Protein AF-0000000067870173 (afdb_homodimer)

Organism: Synechococcus elongatus (strain ATCC 33912 / PCC 7942 / FACHB-805) (NCBI:txid1140)

Structure (mmCIF, N/CA/C/O backbone):
data_AF-0000000067870173-model_v1
#
loop_
_entity.id
_entity.type
_entity.pdbx_description
1 polymer LD-carboxypeptidase
#
loop_
_atom_site.group_PDB
_atom_site.id
_atom_site.type_symbol
_atom_site.label_atom_id
_atom_site.label_alt_id
_atom_site.label_comp_id
_atom_site.label_asym_id
_atom_site.label_entity_id
_atom_site.label_seq_id
_atom_site.pdbx_PDB_ins_code
_atom_site.Cartn_x
_atom_site.Cartn_y
_atom_site.Cartn_z
_atom_site.occupancy
_atom_site.B_iso_or_equiv
_atom_site.auth_seq_id
_atom_site.auth_comp_id
_atom_site.auth_asym_id
_atom_site.auth_atom_id
_atom_site.pdbx_PDB_model_num
ATOM 1 N N . MET A 1 1 ? 8.29 -25.305 8.989 1 57.39 1 MET A N 1
ATOM 2 C CA . MET A 1 1 ? 6.927 -25.806 8.834 1 57.39 1 MET A CA 1
ATOM 3 C C . MET A 1 1 ? 6.805 -26.671 7.584 1 57.39 1 MET A C 1
ATOM 5 O O . MET A 1 1 ? 7.396 -26.36 6.548 1 57.39 1 MET A O 1
ATOM 9 N N . THR A 1 2 ? 6.433 -27.905 7.707 1 75.82 2 THR A N 1
ATOM 10 C CA . THR A 1 2 ? 6.333 -28.861 6.609 1 75.82 2 THR A CA 1
ATOM 11 C C . THR A 1 2 ? 5.069 -28.613 5.79 1 75.82 2 THR A C 1
ATOM 13 O O . THR A 1 2 ? 3.98 -28.465 6.348 1 75.82 2 THR A O 1
ATOM 16 N N . VAL A 1 3 ? 5.186 -28.266 4.488 1 89.3 3 VAL A N 1
ATOM 17 C CA . VAL A 1 3 ? 4.116 -28.024 3.526 1 89.3 3 VAL A CA 1
ATOM 18 C C . VAL A 1 3 ? 3.651 -29.35 2.927 1 89.3 3 VAL A C 1
ATOM 20 O O . VAL A 1 3 ? 4.471 -30.192 2.556 1 89.3 3 VAL A O 1
ATOM 23 N N . ALA A 1 4 ? 2.328 -29.61 3.015 1 93.09 4 ALA A N 1
ATOM 24 C CA . ALA A 1 4 ? 1.755 -30.767 2.332 1 93.09 4 ALA A CA 1
ATOM 25 C C . ALA A 1 4 ? 1.526 -30.473 0.852 1 93.09 4 ALA A C 1
ATOM 27 O O . ALA A 1 4 ? 0.92 -29.458 0.501 1 93.09 4 ALA A O 1
ATOM 28 N N . TRP A 1 5 ? 1.995 -31.37 0.032 1 94.07 5 TRP A N 1
ATOM 29 C CA . TRP A 1 5 ? 1.895 -31.18 -1.411 1 94.07 5 TRP A CA 1
ATOM 30 C C . TRP A 1 5 ? 0.844 -32.108 -2.011 1 94.07 5 TRP A C 1
ATOM 32 O O . TRP A 1 5 ? 0.699 -33.254 -1.577 1 94.07 5 TRP A O 1
ATOM 42 N N . PRO A 1 6 ? 0.193 -31.588 -3.002 1 93.65 6 PRO A N 1
ATOM 43 C CA . PRO A 1 6 ? -0.69 -32.503 -3.73 1 93.65 6 PRO A CA 1
ATOM 44 C C . PRO A 1 6 ? 0.077 -33.572 -4.504 1 93.65 6 PRO A C 1
ATOM 46 O O . PRO A 1 6 ? 1.251 -33.379 -4.833 1 93.65 6 PRO A O 1
ATOM 49 N N . ALA A 1 7 ? -0.629 -34.669 -4.731 1 93.83 7 ALA A N 1
ATOM 50 C CA . ALA A 1 7 ? -0.037 -35.68 -5.602 1 93.83 7 ALA A CA 1
ATOM 51 C C . ALA A 1 7 ? 0.219 -35.12 -6.998 1 93.83 7 ALA A C 1
ATOM 53 O O . ALA A 1 7 ? -0.556 -34.3 -7.497 1 93.83 7 ALA A O 1
ATOM 54 N N . PRO A 1 8 ? 1.295 -35.574 -7.616 1 95.84 8 PRO A N 1
ATOM 55 C CA . PRO A 1 8 ? 1.535 -35.139 -8.995 1 95.84 8 PRO A CA 1
ATOM 56 C C . PRO A 1 8 ? 0.349 -35.415 -9.915 1 95.84 8 PRO A C 1
ATOM 58 O O . PRO A 1 8 ? -0.321 -36.442 -9.775 1 95.84 8 PRO A O 1
ATOM 61 N N . LEU A 1 9 ? 0.182 -34.533 -10.812 1 96.93 9 LEU A N 1
ATOM 62 C CA . LEU A 1 9 ? -0.911 -34.718 -11.76 1 96.93 9 LEU A CA 1
ATOM 63 C C . LEU A 1 9 ? -0.63 -35.893 -12.691 1 96.93 9 LEU A C 1
ATOM 65 O O . LEU A 1 9 ? 0.519 -36.128 -13.072 1 96.93 9 LEU A O 1
ATOM 69 N N . GLN A 1 10 ? -1.685 -36.524 -13 1 96.79 10 GLN A N 1
ATOM 70 C CA . GLN A 1 10 ? -1.676 -37.602 -13.983 1 96.79 10 GLN A CA 1
ATOM 71 C C . GLN A 1 10 ? -2.556 -37.26 -15.182 1 96.79 10 GLN A C 1
ATOM 73 O O . GLN A 1 10 ? -3.49 -36.463 -15.067 1 96.79 10 GLN A O 1
ATOM 78 N N . PRO A 1 11 ? -2.137 -37.847 -16.347 1 95.35 11 PRO A N 1
ATOM 79 C CA . PRO A 1 11 ? -3.032 -37.628 -17.486 1 95.35 11 PRO A CA 1
ATOM 80 C C . PRO A 1 11 ? -4.488 -37.959 -17.164 1 95.35 11 PRO A C 1
ATOM 82 O O . PRO A 1 11 ? -4.766 -38.975 -16.521 1 95.35 11 PRO A O 1
ATOM 85 N N . GLY A 1 12 ? -5.348 -37.099 -17.538 1 96.26 12 GLY A N 1
ATOM 86 C CA . GLY A 1 12 ? -6.765 -37.309 -17.284 1 96.26 12 GLY A CA 1
ATOM 87 C C . GLY A 1 12 ? -7.272 -36.55 -16.072 1 96.26 12 GLY A C 1
ATOM 88 O O . GLY A 1 12 ? -8.481 -36.375 -15.904 1 96.26 12 GLY A O 1
ATOM 89 N N . ASP A 1 13 ? -6.366 -36.148 -15.213 1 97.65 13 ASP A N 1
ATOM 90 C CA . ASP A 1 13 ? -6.768 -35.381 -14.038 1 97.65 13 ASP A CA 1
ATOM 91 C C . ASP A 1 13 ? -7.512 -34.11 -14.441 1 97.65 13 ASP A C 1
ATOM 93 O O . ASP A 1 13 ? -7.231 -33.525 -15.489 1 97.65 13 ASP A O 1
ATOM 97 N N . ARG A 1 14 ? -8.406 -33.684 -13.579 1 97.8 14 ARG A N 1
ATOM 98 C CA . ARG A 1 14 ? -9.264 -32.53 -13.83 1 97.8 14 ARG A CA 1
ATOM 99 C C . ARG A 1 14 ? -8.973 -31.406 -12.842 1 97.8 14 ARG A C 1
ATOM 101 O O . ARG A 1 14 ? -8.783 -31.654 -11.649 1 97.8 14 ARG A O 1
ATOM 108 N N . LEU A 1 15 ? -8.924 -30.237 -13.391 1 98.33 15 LEU A N 1
ATOM 109 C CA . LEU A 1 15 ? -8.79 -29.039 -12.57 1 98.33 15 LEU A CA 1
ATOM 110 C C . LEU A 1 15 ? -9.922 -28.057 -12.852 1 98.33 15 LEU A C 1
ATOM 112 O O . LEU A 1 15 ? -10.618 -28.178 -13.863 1 98.33 15 LEU A O 1
ATOM 116 N N . LEU A 1 16 ? -10.157 -27.155 -11.911 1 98.68 16 LEU A N 1
ATOM 117 C CA . LEU A 1 16 ? -11.201 -26.146 -12.053 1 98.68 16 LEU A CA 1
ATOM 118 C C . LEU A 1 16 ? -10.595 -24.76 -12.247 1 98.68 16 LEU A C 1
ATOM 120 O O . LEU A 1 16 ? -9.727 -24.344 -11.476 1 98.68 16 LEU A O 1
ATOM 124 N N . ALA A 1 17 ? -10.995 -24.098 -13.346 1 98.81 17 ALA A N 1
ATOM 125 C CA . ALA A 1 17 ? -10.6 -22.709 -13.566 1 98.81 17 ALA A CA 1
ATOM 126 C C . ALA A 1 17 ? -11.507 -21.752 -12.798 1 98.81 17 ALA A C 1
ATOM 128 O O . ALA A 1 17 ? -12.731 -21.791 -12.949 1 98.81 17 ALA A O 1
ATOM 129 N N . ILE A 1 18 ? -10.901 -20.936 -11.994 1 98.45 18 ILE A N 1
ATOM 130 C CA . ILE A 1 18 ? -11.678 -19.988 -11.203 1 98.45 18 ILE A CA 1
ATOM 131 C C . ILE A 1 18 ? -11.178 -18.569 -11.46 1 98.45 18 ILE A C 1
ATOM 133 O O . ILE A 1 18 ? -10.036 -18.373 -11.884 1 98.45 18 ILE A O 1
ATOM 137 N N . ALA A 1 19 ? -12.035 -17.541 -11.238 1 98.55 19 ALA A N 1
ATOM 138 C CA . ALA A 1 19 ? -11.702 -16.124 -11.363 1 98.55 19 ALA A CA 1
ATOM 139 C C . ALA A 1 19 ? -11.836 -15.409 -10.022 1 98.55 19 ALA A C 1
ATOM 141 O O . ALA A 1 19 ? -12.78 -14.644 -9.811 1 98.55 19 ALA A O 1
ATOM 142 N N . PRO A 1 20 ? -10.894 -15.56 -9.181 1 97.82 20 PRO A N 1
ATOM 143 C CA . PRO A 1 20 ? -11.02 -15.015 -7.827 1 97.82 20 PRO A CA 1
ATOM 144 C C . PRO A 1 20 ? -10.733 -13.516 -7.765 1 97.82 20 PRO A C 1
ATOM 146 O O . PRO A 1 20 ? -10.95 -12.885 -6.728 1 97.82 20 PRO A O 1
ATOM 149 N N . SER A 1 21 ? -10.266 -12.872 -8.802 1 97.92 21 SER A N 1
ATOM 150 C CA . SER A 1 21 ? -9.79 -11.493 -8.808 1 97.92 21 SER A CA 1
ATOM 151 C C . SER A 1 21 ? -10.564 -10.645 -9.812 1 97.92 21 SER A C 1
ATOM 153 O O . SER A 1 21 ? -11.766 -10.424 -9.65 1 97.92 21 SER A O 1
ATOM 155 N N . GLY A 1 22 ? -9.921 -10.22 -10.881 1 97.35 22 GLY A N 1
ATOM 156 C CA . GLY A 1 22 ? -10.533 -9.337 -11.861 1 97.35 22 GLY A CA 1
ATOM 157 C C . GLY A 1 22 ? -11.349 -10.077 -12.904 1 97.35 22 GLY A C 1
ATOM 158 O O . GLY A 1 22 ? -11.187 -11.285 -13.084 1 97.35 22 GLY A O 1
ATOM 159 N N . CYS A 1 23 ? -12.163 -9.409 -13.558 1 97.18 23 CYS A N 1
ATOM 160 C CA . CYS A 1 23 ? -13.025 -10.003 -14.575 1 97.18 23 CYS A CA 1
ATOM 161 C C . CYS A 1 23 ? -12.245 -10.284 -15.854 1 97.18 23 CYS A C 1
ATOM 163 O O . CYS A 1 23 ? -11.282 -9.581 -16.166 1 97.18 23 CYS A O 1
ATOM 165 N N . LEU A 1 24 ? -12.697 -11.297 -16.514 1 96.59 24 LEU A N 1
ATOM 166 C CA . LEU A 1 24 ? -12.052 -11.746 -17.743 1 96.59 24 LEU A CA 1
ATOM 167 C C . LEU A 1 24 ? -12.236 -10.723 -18.859 1 96.59 24 LEU A C 1
ATOM 169 O O . LEU A 1 24 ? -13.349 -10.247 -19.093 1 96.59 24 LEU A O 1
ATOM 173 N N . ARG A 1 25 ? -11.122 -10.459 -19.523 1 92.28 25 ARG A N 1
ATOM 174 C CA . ARG A 1 25 ? -11.156 -9.541 -20.657 1 92.28 25 ARG A CA 1
ATOM 175 C C . ARG A 1 25 ? -10.614 -10.207 -21.918 1 92.28 25 ARG A C 1
ATOM 177 O O . ARG A 1 25 ? -10.956 -9.807 -23.033 1 92.28 25 ARG A O 1
ATOM 184 N N . GLU A 1 26 ? -9.821 -11.243 -21.742 1 94.7 26 GLU A N 1
ATOM 185 C CA . GLU A 1 26 ? -9.086 -11.864 -22.84 1 94.7 26 GLU A CA 1
ATOM 186 C C . GLU A 1 26 ? -9.606 -13.269 -23.128 1 94.7 26 GLU A C 1
ATOM 188 O O . GLU A 1 26 ? -8.898 -14.255 -22.912 1 94.7 26 GLU A O 1
ATOM 193 N N . LEU A 1 27 ? -10.708 -13.363 -23.81 1 96.75 27 LEU A N 1
ATOM 194 C CA . LEU A 1 27 ? -11.354 -14.648 -24.055 1 96.75 27 LEU A CA 1
ATOM 195 C C . LEU A 1 27 ? -10.489 -15.53 -24.949 1 96.75 27 LEU A C 1
ATOM 197 O O . LEU A 1 27 ? -10.391 -16.739 -24.728 1 96.75 27 LEU A O 1
ATOM 201 N N . ASP A 1 28 ? -9.871 -14.927 -25.928 1 98.16 28 ASP A N 1
ATOM 202 C CA . ASP A 1 28 ? -9.025 -15.688 -26.842 1 98.16 28 ASP A CA 1
ATOM 203 C C . ASP A 1 28 ? -7.834 -16.3 -26.107 1 98.16 28 ASP A C 1
ATOM 205 O O . ASP A 1 28 ? -7.452 -17.441 -26.376 1 98.16 28 ASP A O 1
ATOM 209 N N . ALA A 1 29 ? -7.232 -15.534 -25.247 1 98.24 29 ALA A N 1
ATOM 210 C CA . ALA A 1 29 ? -6.106 -16.031 -24.461 1 98.24 29 ALA A CA 1
ATOM 211 C C . ALA A 1 29 ? -6.531 -17.194 -23.569 1 98.24 29 ALA A C 1
ATOM 213 O O . ALA A 1 29 ? -5.784 -18.161 -23.4 1 98.24 29 ALA A O 1
ATOM 214 N N . LEU A 1 30 ? -7.722 -17.088 -23.02 1 98.47 30 LEU A N 1
ATOM 215 C CA . LEU A 1 30 ? -8.253 -18.172 -22.2 1 98.47 30 LEU A CA 1
ATOM 216 C C . LEU A 1 30 ? -8.407 -19.448 -23.021 1 98.47 30 LEU A C 1
ATOM 218 O O . LEU A 1 30 ? -7.978 -20.522 -22.593 1 98.47 30 LEU A O 1
ATOM 222 N N . GLN A 1 31 ? -8.992 -19.317 -24.152 1 98.12 31 GLN A N 1
ATOM 223 C CA . GLN A 1 31 ? -9.222 -20.478 -25.004 1 98.12 31 GLN A CA 1
ATOM 224 C C . GLN A 1 31 ? -7.905 -21.135 -25.406 1 98.12 31 GLN A C 1
ATOM 226 O O . GLN A 1 31 ? -7.789 -22.363 -25.394 1 98.12 31 GLN A O 1
ATOM 231 N N . ALA A 1 32 ? -6.962 -20.312 -25.726 1 98.6 32 ALA A N 1
ATOM 232 C CA . ALA A 1 32 ? -5.646 -20.83 -26.091 1 98.6 32 ALA A CA 1
ATOM 233 C C . ALA A 1 32 ? -5.017 -21.598 -24.932 1 98.6 32 ALA A C 1
ATOM 235 O O . ALA A 1 32 ? -4.38 -22.633 -25.138 1 98.6 32 ALA A O 1
ATOM 236 N N . ALA A 1 33 ? -5.177 -21.097 -23.795 1 98.54 33 ALA A N 1
ATOM 237 C CA . ALA A 1 33 ? -4.628 -21.744 -22.606 1 98.54 33 ALA A CA 1
ATOM 238 C C . ALA A 1 33 ? -5.302 -23.09 -22.354 1 98.54 33 ALA A C 1
ATOM 240 O O . ALA A 1 33 ? -4.64 -24.063 -21.986 1 98.54 33 ALA A O 1
ATOM 241 N N . LEU A 1 34 ? -6.64 -23.153 -22.498 1 98.33 34 LEU A N 1
ATOM 242 C CA . LEU A 1 34 ? -7.378 -24.396 -22.307 1 98.33 34 LEU A CA 1
ATOM 243 C C . LEU A 1 34 ? -6.897 -25.469 -23.277 1 98.33 34 LEU A C 1
ATOM 245 O O . LEU A 1 34 ? -6.754 -26.635 -22.9 1 98.33 34 LEU A O 1
ATOM 249 N N . GLU A 1 35 ? -6.615 -25.044 -24.436 1 98.26 35 GLU A N 1
ATOM 250 C CA . GLU A 1 35 ? -6.1 -25.975 -25.436 1 98.26 35 GLU A CA 1
ATOM 251 C C . GLU A 1 35 ? -4.728 -26.511 -25.036 1 98.26 35 GLU A C 1
ATOM 253 O O . GLU A 1 35 ? -4.444 -27.698 -25.212 1 98.26 35 GLU A O 1
ATOM 258 N N . LEU A 1 36 ? -3.875 -25.662 -24.548 1 98.38 36 LEU A N 1
ATOM 259 C CA . LEU A 1 36 ? -2.545 -26.075 -24.112 1 98.38 36 LEU A CA 1
ATOM 260 C C . LEU A 1 36 ? -2.636 -27.086 -22.975 1 98.38 36 LEU A C 1
ATOM 262 O O . LEU A 1 36 ? -1.887 -28.066 -22.949 1 98.38 36 LEU A O 1
ATOM 266 N N . TRP A 1 37 ? -3.554 -26.883 -22.048 1 98.04 37 TRP A N 1
ATOM 267 C CA . TRP A 1 37 ? -3.751 -27.818 -20.945 1 98.04 37 TRP A CA 1
ATOM 268 C C . TRP A 1 37 ? -4.251 -29.165 -21.456 1 98.04 37 TRP A C 1
ATOM 270 O O . TRP A 1 37 ? -3.789 -30.217 -21.007 1 98.04 37 TRP A O 1
ATOM 280 N N . TRP A 1 38 ? -5.172 -29.088 -22.386 1 97.42 38 TRP A N 1
ATOM 281 C CA . TRP A 1 38 ? -5.695 -30.31 -22.989 1 97.42 38 TRP A CA 1
ATOM 282 C C . TRP A 1 38 ? -4.588 -31.087 -23.693 1 97.42 38 TRP A C 1
ATOM 284 O O . TRP A 1 38 ? -4.491 -32.308 -23.552 1 97.42 38 TRP A O 1
ATOM 294 N N . GLN A 1 39 ? -3.776 -30.404 -24.405 1 97.4 39 GLN A N 1
ATOM 295 C CA . GLN A 1 39 ? -2.666 -31.026 -25.117 1 97.4 39 GLN A CA 1
ATOM 296 C C . GLN A 1 39 ? -1.671 -31.654 -24.145 1 97.4 39 GLN A C 1
ATOM 298 O O . GLN A 1 39 ? -1.021 -32.649 -24.471 1 97.4 39 GLN A O 1
ATOM 303 N N . ALA A 1 40 ? -1.552 -31.121 -23.005 1 96.71 40 ALA A N 1
ATOM 304 C CA . ALA A 1 40 ? -0.649 -31.643 -21.983 1 96.71 40 ALA A CA 1
ATOM 305 C C . ALA A 1 40 ? -1.271 -32.832 -21.257 1 96.71 40 ALA A C 1
ATOM 307 O O . ALA A 1 40 ? -0.622 -33.465 -20.42 1 96.71 40 ALA A O 1
ATOM 308 N N . GLY A 1 41 ? -2.598 -33.09 -21.503 1 96.86 41 GLY A N 1
ATOM 309 C CA . GLY A 1 41 ? -3.239 -34.292 -20.994 1 96.86 41 GLY A CA 1
ATOM 310 C C . GLY A 1 41 ? -4.153 -34.026 -19.812 1 96.86 41 GLY A C 1
ATOM 311 O O . GLY A 1 41 ? -4.547 -34.956 -19.104 1 96.86 41 GLY A O 1
ATOM 312 N N . PHE A 1 42 ? -4.459 -32.761 -19.578 1 97.46 42 PHE A N 1
ATOM 313 C CA . PHE A 1 42 ? -5.296 -32.392 -18.442 1 97.46 42 PHE A CA 1
ATOM 314 C C . PHE A 1 42 ? -6.582 -31.724 -18.912 1 97.46 42 PHE A C 1
ATOM 316 O O . PHE A 1 42 ? -6.639 -31.184 -20.019 1 97.46 42 PHE A O 1
ATOM 323 N N . SER A 1 43 ? -7.566 -31.835 -18.089 1 96.08 43 SER A N 1
ATOM 324 C CA . SER A 1 43 ? -8.833 -31.176 -18.391 1 96.08 43 SER A CA 1
ATOM 325 C C . SER A 1 43 ? -9.107 -30.034 -17.418 1 96.08 43 SER A C 1
ATOM 327 O O . SER A 1 43 ? -8.856 -30.16 -16.218 1 96.08 43 SER A O 1
ATOM 329 N N . ILE A 1 44 ? -9.572 -28.959 -17.986 1 98.28 44 ILE A N 1
ATOM 330 C CA . ILE A 1 44 ? -9.94 -27.803 -17.175 1 98.28 44 ILE A CA 1
ATOM 331 C C . ILE A 1 44 ? -11.432 -27.518 -17.329 1 98.28 44 ILE A C 1
ATOM 333 O O . ILE A 1 44 ? -11.912 -27.273 -18.438 1 98.28 44 ILE A O 1
ATOM 337 N N . ASP A 1 45 ? -12.153 -27.603 -16.257 1 98.43 45 ASP A N 1
ATOM 338 C CA . ASP A 1 45 ? -13.53 -27.12 -16.225 1 98.43 45 ASP A CA 1
ATOM 339 C C . ASP A 1 45 ? -13.589 -25.654 -15.802 1 98.43 45 ASP A C 1
ATOM 341 O O . ASP A 1 45 ? -12.736 -25.187 -15.045 1 98.43 45 ASP A O 1
ATOM 345 N N . LEU A 1 46 ? -14.564 -24.959 -16.325 1 98.4 46 LEU A N 1
ATOM 346 C CA . LEU A 1 46 ? -14.776 -23.569 -15.936 1 98.4 46 LEU A CA 1
ATOM 347 C C . LEU A 1 46 ? -15.774 -23.473 -14.787 1 98.4 46 LEU A C 1
ATOM 349 O O . LEU A 1 46 ? -16.826 -24.115 -14.817 1 98.4 46 LEU A O 1
ATOM 353 N N . ALA A 1 47 ? -15.448 -22.732 -13.758 1 98.42 47 ALA A N 1
ATOM 354 C CA . ALA A 1 47 ? -16.341 -22.572 -12.614 1 98.42 47 ALA A CA 1
ATOM 355 C C . ALA A 1 47 ? -17.614 -21.829 -13.011 1 98.42 47 ALA A C 1
ATOM 357 O O . ALA A 1 47 ? -17.634 -21.114 -14.016 1 98.42 47 ALA A O 1
ATOM 358 N N . PRO A 1 48 ? -18.685 -21.924 -12.237 1 98 48 PRO A N 1
ATOM 359 C CA . PRO A 1 48 ? -19.989 -21.359 -12.593 1 98 48 PRO A CA 1
ATOM 360 C C . PRO A 1 48 ? -19.934 -19.851 -12.827 1 98 48 PRO A C 1
ATOM 362 O O . PRO A 1 48 ? -20.657 -19.328 -13.68 1 98 48 PRO A O 1
ATOM 365 N N . HIS A 1 49 ? -19.061 -19.155 -12.168 1 98.14 49 HIS A N 1
ATOM 366 C CA . HIS A 1 49 ? -19.1 -17.697 -12.213 1 98.14 49 HIS A CA 1
ATOM 367 C C . HIS A 1 49 ? -17.871 -17.135 -12.921 1 98.14 49 HIS A C 1
ATOM 369 O O . HIS A 1 49 ? -17.495 -15.982 -12.698 1 98.14 49 HIS A O 1
ATOM 375 N N . TRP A 1 50 ? -17.257 -17.909 -13.783 1 97.6 50 TRP A N 1
ATOM 376 C CA . TRP A 1 50 ? -15.97 -17.572 -14.383 1 97.6 50 TRP A CA 1
ATOM 377 C C . TRP A 1 50 ? -16.093 -16.347 -15.283 1 97.6 50 TRP A C 1
ATOM 379 O O . TRP A 1 50 ? -15.104 -15.655 -15.537 1 97.6 50 TRP A O 1
ATOM 389 N N . ARG A 1 51 ? -17.299 -15.993 -15.677 1 96.95 51 ARG A N 1
ATOM 390 C CA . ARG A 1 51 ? -17.467 -14.91 -16.64 1 96.95 51 ARG A CA 1
ATOM 391 C C . ARG A 1 51 ? -18.215 -13.735 -16.017 1 96.95 51 ARG A C 1
ATOM 393 O O . ARG A 1 51 ? -18.499 -12.745 -16.694 1 96.95 51 ARG A O 1
ATOM 400 N N . ASP A 1 52 ? -18.565 -13.818 -14.739 1 98.18 52 ASP A N 1
ATOM 401 C CA . ASP A 1 52 ? -19.271 -12.739 -14.054 1 98.18 52 ASP A CA 1
ATOM 402 C C . ASP A 1 52 ? -18.424 -11.468 -14.013 1 98.18 52 ASP A C 1
ATOM 404 O O . ASP A 1 52 ? -17.2 -11.527 -14.146 1 98.18 52 ASP A O 1
ATOM 408 N N . GLN A 1 53 ? -19.101 -10.348 -13.89 1 97.83 53 GLN A N 1
ATOM 409 C CA . GLN A 1 53 ? -18.425 -9.057 -13.813 1 97.83 53 GLN A CA 1
ATOM 410 C C . GLN A 1 53 ? -19.183 -8.093 -12.905 1 97.83 53 GLN A C 1
ATOM 412 O O . GLN A 1 53 ? -20.405 -7.963 -13.011 1 97.83 53 GLN A O 1
ATOM 417 N N . GLN A 1 54 ? -18.578 -7.49 -12.074 1 97.74 54 GLN A N 1
ATOM 418 C CA . GLN A 1 54 ? -19.014 -6.376 -11.24 1 97.74 54 GLN A CA 1
ATOM 419 C C . GLN A 1 54 ? -17.905 -5.341 -11.079 1 97.74 54 GLN A C 1
ATOM 421 O O . GLN A 1 54 ? -17.05 -5.471 -10.2 1 97.74 54 GLN A O 1
ATOM 426 N N . GLY A 1 55 ? -18 -4.23 -11.897 1 96.71 55 GLY A N 1
ATOM 427 C CA . GLY A 1 55 ? -16.853 -3.338 -11.963 1 96.71 55 GLY A CA 1
ATOM 428 C C . GLY A 1 55 ? -15.595 -4.021 -12.465 1 96.71 55 GLY A C 1
ATOM 429 O O . GLY A 1 55 ? -15.605 -4.652 -13.524 1 96.71 55 GLY A O 1
ATOM 430 N N . TYR A 1 56 ? -14.58 -3.927 -11.705 1 97.74 56 TYR A N 1
ATOM 431 C CA . TYR A 1 56 ? -13.329 -4.569 -12.089 1 97.74 56 TYR A CA 1
ATOM 432 C C . TYR A 1 56 ? -13.247 -5.984 -11.528 1 97.74 56 TYR A C 1
ATOM 434 O O . TYR A 1 56 ? -12.261 -6.691 -11.751 1 97.74 56 TYR A O 1
ATOM 442 N N . LEU A 1 57 ? -14.238 -6.453 -10.825 1 98.33 57 LEU A N 1
ATOM 443 C CA . LEU A 1 57 ? -14.235 -7.762 -10.182 1 98.33 57 LEU A CA 1
ATOM 444 C C . LEU A 1 57 ? -14.911 -8.804 -11.068 1 98.33 57 LEU A C 1
ATOM 446 O O . LEU A 1 57 ? -15.873 -8.494 -11.775 1 98.33 57 LEU A O 1
ATOM 450 N N . ALA A 1 58 ? -14.446 -10.045 -10.902 1 98.16 58 ALA A N 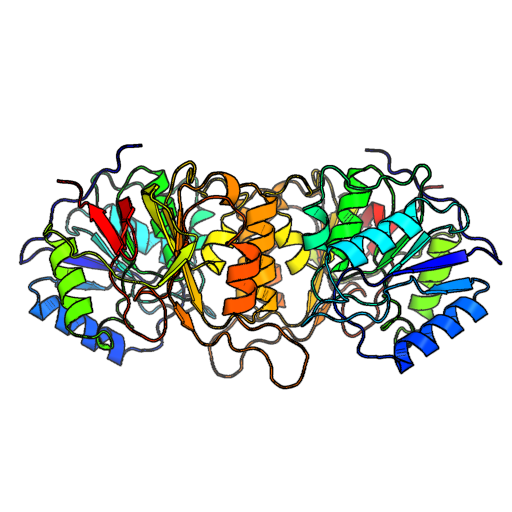1
ATOM 451 C CA . ALA A 1 58 ? -15.075 -11.157 -11.609 1 98.16 58 ALA A CA 1
ATOM 452 C C . ALA A 1 58 ? -16.361 -11.593 -10.913 1 98.16 58 ALA A C 1
ATOM 454 O O . ALA A 1 58 ? -16.547 -12.776 -10.622 1 98.16 58 ALA A O 1
ATOM 455 N N . GLY A 1 59 ? -17.234 -10.619 -10.66 1 97.97 59 GLY A N 1
ATOM 456 C CA . GLY A 1 59 ? -18.489 -10.883 -9.975 1 97.97 59 GLY A CA 1
ATOM 457 C C . GLY A 1 59 ? -18.456 -10.511 -8.504 1 97.97 59 GLY A C 1
ATOM 458 O O . GLY A 1 59 ? -17.546 -9.811 -8.056 1 97.97 59 GLY A O 1
ATOM 459 N N . SER A 1 60 ? -19.447 -10.957 -7.74 1 97.36 60 SER A N 1
ATOM 460 C CA . SER A 1 60 ? -19.548 -10.624 -6.323 1 97.36 60 SER A CA 1
ATOM 461 C C . SER A 1 60 ? -18.53 -11.404 -5.498 1 97.36 60 SER A C 1
ATOM 463 O O . SER A 1 60 ? -18.082 -12.477 -5.907 1 97.36 60 SER A O 1
ATOM 465 N N . ASP A 1 61 ? -18.229 -10.868 -4.384 1 96.82 61 ASP A N 1
ATOM 466 C CA . ASP A 1 61 ? -17.347 -11.578 -3.462 1 96.82 61 ASP A CA 1
ATOM 467 C C . ASP A 1 61 ? -17.916 -12.949 -3.105 1 96.82 61 ASP A C 1
ATOM 469 O O . ASP A 1 61 ? -17.176 -13.933 -3.03 1 96.82 61 ASP A O 1
ATOM 473 N N . HIS A 1 62 ? -19.215 -12.982 -2.92 1 95.69 62 HIS A N 1
ATOM 474 C CA . HIS A 1 62 ? -19.902 -14.218 -2.565 1 95.69 62 HIS A CA 1
ATOM 475 C C . HIS A 1 62 ? -19.764 -15.262 -3.667 1 95.69 62 HIS A C 1
ATOM 477 O O . HIS A 1 62 ? -19.457 -16.425 -3.392 1 95.69 62 HIS A O 1
ATOM 483 N N . ASP A 1 63 ? -19.955 -14.843 -4.863 1 97.26 63 ASP A N 1
ATOM 484 C CA . ASP A 1 63 ? -19.903 -15.769 -5.99 1 97.26 63 ASP A CA 1
ATOM 485 C C . ASP A 1 63 ? -18.479 -16.266 -6.227 1 97.26 63 ASP A C 1
ATOM 487 O O . ASP A 1 63 ? -18.266 -17.451 -6.493 1 97.26 63 ASP A O 1
ATOM 491 N N . ARG A 1 64 ? -17.536 -15.403 -6.163 1 97.02 64 ARG A N 1
ATOM 492 C CA . ARG A 1 64 ? -16.144 -15.797 -6.349 1 97.02 64 ARG A CA 1
ATOM 493 C C . ARG A 1 64 ? -15.692 -16.748 -5.245 1 97.02 64 ARG A C 1
ATOM 495 O O . ARG A 1 64 ? -14.968 -17.711 -5.506 1 97.0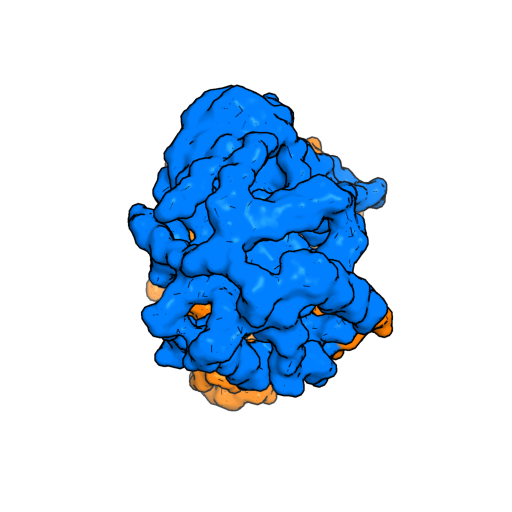2 64 ARG A O 1
ATOM 502 N N . LEU A 1 65 ? -16.138 -16.483 -4.018 1 95.72 65 LEU A N 1
ATOM 503 C CA . LEU A 1 65 ? -15.836 -17.381 -2.908 1 95.72 65 LEU A CA 1
ATOM 504 C C . LEU A 1 65 ? -16.492 -18.742 -3.116 1 95.72 65 LEU A C 1
ATOM 506 O O . LEU A 1 65 ? -15.903 -19.776 -2.791 1 95.72 65 LEU A O 1
ATOM 510 N N . ALA A 1 66 ? -17.682 -18.753 -3.615 1 95.32 66 ALA A N 1
ATOM 511 C CA . ALA A 1 66 ? -18.392 -20 -3.889 1 95.32 66 ALA A CA 1
ATOM 512 C C . ALA A 1 66 ? -17.623 -20.861 -4.887 1 95.32 66 ALA A C 1
ATOM 514 O O . ALA A 1 66 ? -17.525 -22.079 -4.72 1 95.32 66 ALA A O 1
ATOM 515 N N . ASP A 1 67 ? -17.131 -20.237 -5.887 1 96.62 67 ASP A N 1
ATOM 516 C CA . ASP A 1 67 ? -16.333 -20.962 -6.871 1 96.62 67 ASP A CA 1
ATOM 517 C C . ASP A 1 67 ? -15.076 -21.55 -6.234 1 96.62 67 ASP A C 1
ATOM 519 O O . ASP A 1 67 ? -14.687 -22.678 -6.542 1 96.62 67 ASP A O 1
ATOM 523 N N . LEU A 1 68 ? -14.422 -20.777 -5.424 1 95.42 68 LEU A N 1
ATOM 524 C CA . LEU A 1 68 ? -13.239 -21.25 -4.713 1 95.42 68 LEU A CA 1
ATOM 525 C C . LEU A 1 68 ? -13.573 -22.461 -3.849 1 95.42 68 LEU A C 1
ATOM 527 O O . LEU A 1 68 ? -12.852 -23.461 -3.869 1 95.42 68 LEU A O 1
ATOM 531 N N . LYS A 1 69 ? -14.675 -22.397 -3.169 1 93.78 69 LYS A N 1
ATOM 532 C CA . LYS A 1 69 ? -15.117 -23.481 -2.296 1 93.78 69 LYS A CA 1
ATOM 533 C C . LYS A 1 69 ? -15.434 -24.739 -3.1 1 93.78 69 LYS A C 1
ATOM 535 O O . LYS A 1 69 ? -15.08 -25.848 -2.693 1 93.78 69 LYS A O 1
ATOM 540 N N . GLU A 1 70 ? -16.065 -24.484 -4.172 1 93.62 70 GLU A N 1
ATOM 541 C CA . GLU A 1 70 ? -16.361 -25.619 -5.04 1 93.62 70 GLU A CA 1
ATOM 542 C C . GLU A 1 70 ? -15.084 -26.343 -5.459 1 93.62 70 GLU A C 1
ATOM 544 O O . GLU A 1 70 ? -15.005 -27.57 -5.379 1 93.62 70 GLU A O 1
ATOM 549 N N . GLY A 1 71 ? -14.132 -25.609 -5.891 1 93.69 71 GLY A N 1
ATOM 550 C CA . GLY A 1 71 ? -12.87 -26.198 -6.31 1 93.69 71 GLY A CA 1
ATOM 551 C C . GLY A 1 71 ? -12.163 -26.948 -5.198 1 93.69 71 GLY A C 1
ATOM 552 O O . GLY A 1 71 ? -11.578 -28.008 -5.431 1 93.69 71 GLY A O 1
ATOM 553 N N . TRP A 1 72 ? -12.254 -26.465 -4.004 1 92.94 72 TRP A N 1
ATOM 554 C CA . TRP A 1 72 ? -11.551 -27.049 -2.866 1 92.94 72 TRP A CA 1
ATOM 555 C C . TRP A 1 72 ? -12.27 -28.296 -2.364 1 92.94 72 TRP A C 1
ATOM 557 O O . TRP A 1 72 ? -11.629 -29.264 -1.947 1 92.94 72 TRP A O 1
ATOM 567 N N . LEU A 1 73 ? -13.573 -28.317 -2.492 1 92.51 73 LEU A N 1
ATOM 568 C CA . LEU A 1 73 ? -14.331 -29.345 -1.788 1 92.51 73 LEU A CA 1
ATOM 569 C C . LEU A 1 73 ? -14.75 -30.46 -2.74 1 92.51 73 LEU A C 1
ATOM 571 O O . LEU A 1 73 ? -15.076 -31.566 -2.303 1 92.51 73 LEU A O 1
ATOM 575 N N . ASP A 1 74 ? -14.848 -30.153 -3.973 1 94.51 74 ASP A N 1
ATOM 576 C CA . ASP A 1 74 ? -15.249 -31.162 -4.949 1 94.51 74 ASP A CA 1
ATOM 577 C C . ASP A 1 74 ? -14.104 -32.129 -5.242 1 94.51 74 ASP A C 1
ATOM 579 O O . ASP A 1 74 ? -13.084 -31.736 -5.812 1 94.51 74 ASP A O 1
ATOM 583 N N . PRO A 1 75 ? -14.211 -33.398 -4.961 1 93.96 75 PRO A N 1
ATOM 584 C CA . PRO A 1 75 ? -13.119 -34.363 -5.105 1 93.96 75 PRO A CA 1
ATOM 585 C C . PRO A 1 75 ? -12.789 -34.668 -6.564 1 93.96 75 PRO A C 1
ATOM 587 O O . PRO A 1 75 ? -11.764 -35.291 -6.852 1 93.96 75 PRO A O 1
ATOM 590 N N . ARG A 1 76 ? -13.651 -34.234 -7.493 1 95.12 76 ARG A N 1
ATOM 591 C CA . ARG A 1 76 ? -13.406 -34.469 -8.912 1 95.12 76 ARG A CA 1
ATOM 592 C C . ARG A 1 76 ? -12.196 -33.677 -9.398 1 95.12 76 ARG A C 1
ATOM 594 O O . ARG A 1 76 ? -11.605 -34.006 -10.428 1 95.12 76 ARG A O 1
ATOM 601 N N . TYR A 1 77 ? -11.879 -32.624 -8.611 1 96.81 77 TYR A N 1
ATOM 602 C CA . TYR A 1 77 ? -10.809 -31.739 -9.057 1 96.81 77 TYR A CA 1
ATOM 603 C C . TYR A 1 77 ? -9.535 -31.977 -8.254 1 96.81 77 TYR A C 1
ATOM 605 O O . TYR A 1 77 ? -9.581 -32.106 -7.029 1 96.81 77 TYR A O 1
ATOM 613 N N . ARG A 1 78 ? -8.466 -32.036 -8.941 1 96.44 78 ARG A N 1
ATOM 614 C CA . ARG A 1 78 ? -7.159 -32.237 -8.324 1 96.44 78 ARG A CA 1
ATOM 615 C C . ARG A 1 78 ? -6.504 -30.903 -7.982 1 96.44 78 ARG A C 1
ATOM 617 O O . ARG A 1 78 ? -5.484 -30.866 -7.291 1 96.44 78 ARG A O 1
ATOM 624 N N . GLY A 1 79 ? -7.089 -29.798 -8.478 1 96.42 79 GLY A N 1
ATOM 625 C CA . GLY A 1 79 ? -6.555 -28.473 -8.21 1 96.42 79 GLY A CA 1
ATOM 626 C C . GLY A 1 79 ? -7.361 -27.362 -8.857 1 96.42 79 GLY A C 1
ATOM 627 O O . GLY A 1 79 ? -8.398 -27.619 -9.473 1 96.42 79 GLY A O 1
ATOM 628 N N . LEU A 1 80 ? -6.899 -26.204 -8.641 1 97.67 80 LEU A N 1
ATOM 629 C CA . LEU A 1 80 ? -7.489 -24.989 -9.193 1 97.67 80 LEU A CA 1
ATOM 630 C C . LEU A 1 80 ? -6.476 -24.231 -10.044 1 97.67 80 LEU A C 1
ATOM 632 O O . LEU A 1 80 ? -5.296 -24.158 -9.694 1 97.67 80 LEU A O 1
ATOM 636 N N . VAL A 1 81 ? -6.924 -23.69 -11.151 1 98.67 81 VAL A N 1
ATOM 637 C CA . VAL A 1 81 ? -6.131 -22.793 -11.984 1 98.67 81 VAL A CA 1
ATOM 638 C C . VAL A 1 81 ? -6.844 -21.45 -12.122 1 98.67 81 VAL A C 1
ATOM 640 O O . VAL A 1 81 ? -8.031 -21.4 -12.453 1 98.67 81 VAL A O 1
ATOM 643 N N . CYS A 1 82 ? -6.108 -20.394 -11.879 1 98.76 82 CYS A N 1
ATOM 644 C CA . CYS A 1 82 ? -6.746 -19.083 -11.906 1 98.76 82 CYS A CA 1
ATOM 645 C C . CYS A 1 82 ? -6.78 -18.521 -13.323 1 98.76 82 CYS A C 1
ATOM 647 O O . CYS A 1 82 ? -5.796 -18.621 -14.058 1 98.76 82 CYS A O 1
ATOM 649 N N . ILE A 1 83 ? -7.822 -17.898 -13.64 1 98.71 83 ILE A N 1
ATOM 650 C CA . ILE A 1 83 ? -8.056 -17.415 -14.997 1 98.71 83 ILE A CA 1
ATOM 651 C C . ILE A 1 83 ? -7.2 -16.178 -15.259 1 98.71 83 ILE A C 1
ATOM 653 O O . ILE A 1 83 ? -6.559 -16.069 -16.306 1 98.71 83 ILE A O 1
ATOM 657 N N . ARG A 1 84 ? -7.225 -15.297 -14.302 1 97.43 84 ARG A N 1
ATOM 658 C CA . ARG A 1 84 ? -6.414 -14.087 -14.405 1 97.43 84 ARG A CA 1
ATOM 659 C C . ARG A 1 84 ? -6.159 -13.481 -13.029 1 97.43 84 ARG A C 1
ATOM 661 O O . ARG A 1 84 ? -6.752 -13.908 -12.037 1 97.43 84 ARG A O 1
ATOM 668 N N . GLY A 1 85 ? -5.25 -12.526 -12.997 1 96.36 85 GLY A N 1
ATOM 669 C CA . GLY A 1 85 ? -5.04 -11.731 -11.797 1 96.36 85 GLY A CA 1
ATOM 670 C C . GLY A 1 85 ? -5.913 -10.491 -11.743 1 96.36 85 GLY A C 1
ATOM 671 O O . GLY A 1 85 ? -7.117 -10.562 -11.996 1 96.36 85 GLY A O 1
ATOM 672 N N . GLY A 1 86 ? -5.255 -9.392 -11.49 1 96.02 86 GLY A N 1
ATOM 673 C CA . GLY A 1 86 ? -5.981 -8.153 -11.263 1 96.02 86 GLY A CA 1
ATOM 674 C C . GLY A 1 86 ? -6.125 -7.806 -9.793 1 96.02 86 GLY A C 1
ATOM 675 O O . GLY A 1 86 ? -5.13 -7.719 -9.07 1 96.02 86 GLY A O 1
ATOM 676 N N . TRP A 1 87 ? -7.37 -7.54 -9.435 1 96.93 87 TRP A N 1
ATOM 677 C CA . TRP A 1 87 ? -7.653 -7.261 -8.031 1 96.93 87 TRP A CA 1
ATOM 678 C C . TRP A 1 87 ? -8.943 -7.943 -7.589 1 96.93 87 TRP A C 1
ATOM 680 O O . TRP A 1 87 ? -9.906 -8.02 -8.355 1 96.93 87 TRP A O 1
ATOM 690 N N . GLY A 1 88 ? -8.817 -8.447 -6.373 1 98.1 88 GLY A N 1
ATOM 691 C CA . GLY A 1 88 ? -10.068 -8.876 -5.77 1 98.1 88 GLY A CA 1
ATOM 692 C C . GLY A 1 88 ? -9.908 -10.07 -4.848 1 98.1 88 GLY A C 1
ATOM 693 O O . GLY A 1 88 ? -10.78 -10.343 -4.021 1 98.1 88 GLY A O 1
ATOM 694 N N . ALA A 1 89 ? -8.842 -10.775 -4.958 1 97.93 89 ALA A N 1
ATOM 695 C CA . ALA A 1 89 ? -8.648 -12.015 -4.21 1 97.93 89 ALA A CA 1
ATOM 696 C C . ALA A 1 89 ? -8.637 -11.752 -2.707 1 97.93 89 ALA A C 1
ATOM 698 O O . ALA A 1 89 ? -9.164 -12.549 -1.927 1 97.93 89 ALA A O 1
ATOM 699 N N . ALA A 1 90 ? -8.089 -10.643 -2.326 1 97.71 90 ALA A N 1
ATOM 700 C CA . ALA A 1 90 ? -7.956 -10.333 -0.905 1 97.71 90 ALA A CA 1
ATOM 701 C C . ALA A 1 90 ? -9.323 -10.128 -0.258 1 97.71 90 ALA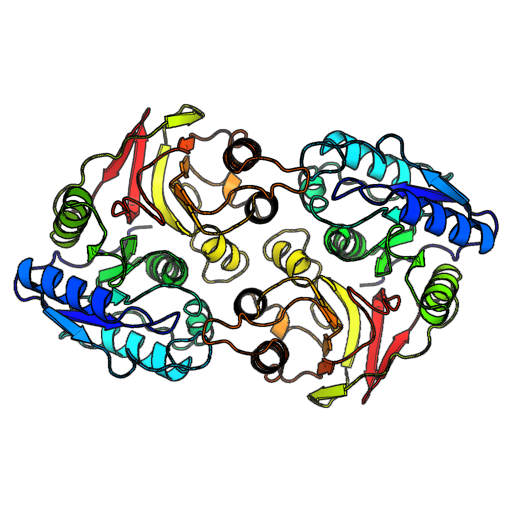 A C 1
ATOM 703 O O . ALA A 1 90 ? -9.496 -10.384 0.936 1 97.71 90 ALA A O 1
ATOM 704 N N . ARG A 1 91 ? -10.296 -9.651 -1.025 1 97.72 91 ARG A N 1
ATOM 705 C CA . ARG A 1 91 ? -11.644 -9.452 -0.504 1 97.72 91 ARG A CA 1
ATOM 706 C C . ARG A 1 91 ? -12.238 -10.766 -0.007 1 97.72 91 ARG A C 1
ATOM 708 O O . ARG A 1 91 ? -13.035 -10.777 0.933 1 97.72 91 ARG A O 1
ATOM 715 N N . LEU A 1 92 ? -11.813 -11.848 -0.624 1 96.19 92 LEU A N 1
ATOM 716 C CA . LEU A 1 92 ? -12.352 -13.157 -0.275 1 96.19 92 LEU A CA 1
ATOM 717 C C . LEU A 1 92 ? -11.911 -13.572 1.124 1 96.19 92 LEU A C 1
ATOM 719 O O . LEU A 1 92 ? -12.562 -14.399 1.766 1 96.19 92 LEU A O 1
ATOM 723 N N . LEU A 1 93 ? -10.837 -13.004 1.589 1 95.44 93 LEU A N 1
ATOM 724 C CA . LEU A 1 93 ? -10.289 -13.346 2.897 1 95.44 93 LEU A CA 1
ATOM 725 C C . LEU A 1 93 ? -11.166 -12.795 4.016 1 95.44 93 LEU A C 1
ATOM 727 O O . LEU A 1 93 ? -11.032 -13.199 5.173 1 95.44 93 LEU A O 1
ATOM 731 N N . GLU A 1 94 ? -11.996 -11.841 3.716 1 93.21 94 GLU A N 1
ATOM 732 C CA . GLU A 1 94 ? -12.871 -11.262 4.731 1 93.21 94 GLU A CA 1
ATOM 733 C C . GLU A 1 94 ? -13.919 -12.268 5.196 1 93.21 94 GLU A C 1
ATOM 735 O O . GLU A 1 94 ? -14.523 -12.098 6.256 1 93.21 94 GLU A O 1
ATOM 740 N N . ALA A 1 95 ? -14.163 -13.243 4.371 1 82.2 95 ALA A N 1
ATOM 741 C CA . ALA A 1 95 ? -15.039 -14.337 4.782 1 82.2 95 ALA A CA 1
ATOM 742 C C . ALA A 1 95 ? -14.289 -15.345 5.648 1 82.2 95 ALA A C 1
ATOM 744 O O . ALA A 1 95 ? -14.481 -16.555 5.511 1 82.2 95 ALA A O 1
ATOM 745 N N . CYS A 1 96 ? -13.428 -15.033 6.514 1 64.44 96 CYS A N 1
ATOM 746 C CA . CYS A 1 96 ? -12.436 -15.757 7.301 1 64.44 96 CYS A CA 1
ATOM 747 C C . CYS A 1 96 ? -13.068 -16.946 8.014 1 64.44 96 CYS A C 1
ATOM 749 O O . CYS A 1 96 ? -12.503 -18.042 8.022 1 64.44 96 CYS A O 1
ATOM 751 N N . ASP A 1 97 ? -14.166 -16.724 8.556 1 64.23 97 ASP A N 1
ATOM 752 C CA . ASP A 1 97 ? -14.753 -17.787 9.368 1 64.23 97 ASP A CA 1
ATOM 753 C C . ASP A 1 97 ? -15.173 -18.971 8.5 1 64.23 97 ASP A C 1
ATOM 755 O O . ASP A 1 97 ? -15.27 -20.1 8.987 1 64.23 97 ASP A O 1
ATOM 759 N N . ASP A 1 98 ? -15.058 -18.66 7.305 1 66.78 98 ASP A N 1
ATOM 760 C CA . ASP A 1 98 ? -15.565 -19.66 6.37 1 66.78 98 ASP A CA 1
ATOM 761 C C . ASP A 1 98 ? -14.515 -20.011 5.318 1 66.78 98 ASP A C 1
ATOM 763 O O . ASP A 1 98 ? -14.848 -20.517 4.245 1 66.78 98 ASP A O 1
ATOM 767 N N . TRP A 1 99 ? -13.34 -19.711 5.787 1 75.26 99 TRP A N 1
ATOM 768 C CA . TRP A 1 99 ? -12.341 -19.968 4.754 1 75.26 99 TRP A CA 1
ATOM 769 C C . TRP A 1 99 ? -12.123 -21.466 4.568 1 75.26 99 TRP A C 1
ATOM 771 O O . TRP A 1 99 ? -11.816 -22.178 5.527 1 75.26 99 TRP A O 1
ATOM 781 N N . PRO A 1 100 ? -12.276 -21.835 3.341 1 72.56 100 PRO A N 1
ATOM 782 C CA . PRO A 1 100 ? -12.235 -23.277 3.086 1 72.56 100 PRO A CA 1
ATOM 783 C C . PRO A 1 100 ? -10.816 -23.84 3.107 1 72.56 100 PRO A C 1
ATOM 785 O O . PRO A 1 100 ? -9.878 -23.177 2.656 1 72.56 100 PRO A O 1
ATOM 788 N N . THR A 1 101 ? -10.682 -24.964 3.883 1 73.56 101 THR A N 1
ATOM 789 C CA . THR A 1 101 ? -9.453 -25.744 3.789 1 73.56 101 THR A CA 1
ATOM 790 C C . THR A 1 101 ? -9.715 -27.086 3.112 1 73.56 101 THR A C 1
ATOM 792 O O . THR A 1 101 ? -10.588 -27.844 3.54 1 73.56 101 THR A O 1
ATOM 795 N N . PRO A 1 102 ? -8.973 -27.14 1.967 1 76.19 102 PRO A N 1
ATOM 796 C CA . PRO A 1 102 ? -9.185 -28.426 1.298 1 76.19 102 PRO A CA 1
ATOM 797 C C . PRO A 1 102 ? -8.9 -29.618 2.208 1 76.19 102 PRO A C 1
ATOM 799 O O . PRO A 1 102 ? -7.892 -29.63 2.919 1 76.19 102 PRO A O 1
ATOM 802 N N . PRO A 1 103 ? -9.783 -30.58 2.191 1 80.09 103 PRO A N 1
ATOM 803 C CA . PRO A 1 103 ? -9.559 -31.776 3.007 1 80.09 103 PRO A CA 1
ATOM 804 C C . PRO A 1 103 ? -8.267 -32.504 2.645 1 80.09 103 PRO A C 1
ATOM 806 O O . PRO A 1 103 ? -7.624 -33.098 3.515 1 80.09 103 PRO A O 1
ATOM 809 N N . GLN A 1 104 ? -7.988 -32.468 1.375 1 88.28 104 GLN A N 1
ATOM 810 C CA . GLN A 1 104 ? -6.719 -32.962 0.851 1 88.28 104 GLN A CA 1
ATOM 811 C C . GLN A 1 104 ? -5.988 -31.877 0.065 1 88.28 104 GLN A C 1
ATOM 813 O O . GLN A 1 104 ? -6.616 -30.965 -0.475 1 88.28 104 GLN A O 1
ATOM 818 N N . PRO A 1 105 ? -4.716 -32.04 0.041 1 92.61 105 PRO A N 1
ATOM 819 C CA . PRO A 1 105 ? -3.975 -31.024 -0.71 1 92.61 105 PRO A CA 1
ATOM 820 C C . PRO A 1 105 ? -4.368 -30.976 -2.184 1 92.61 105 PRO A C 1
ATOM 822 O O . PRO A 1 105 ? -4.53 -32.021 -2.819 1 92.61 105 PRO A O 1
ATOM 825 N N . LYS A 1 106 ? -4.567 -29.814 -2.648 1 94.87 106 LYS A N 1
ATOM 826 C CA . LYS A 1 106 ? -4.871 -29.559 -4.053 1 94.87 106 LYS A CA 1
ATOM 827 C C . LYS A 1 106 ? -3.949 -28.487 -4.629 1 94.87 106 LYS A C 1
ATOM 829 O O . LYS A 1 106 ? -3.44 -27.638 -3.894 1 94.87 106 LYS A O 1
ATOM 834 N N . TRP A 1 107 ? -3.835 -28.607 -5.889 1 95.7 107 TRP A N 1
ATOM 835 C CA . TRP A 1 107 ? -3.009 -27.609 -6.559 1 95.7 107 TRP A CA 1
ATOM 836 C C . TRP A 1 107 ? -3.738 -26.273 -6.655 1 95.7 107 TRP A C 1
ATOM 838 O O . TRP A 1 107 ? -4.953 -26.236 -6.861 1 95.7 107 TRP A O 1
ATOM 848 N N . LEU A 1 108 ? -3.049 -25.223 -6.464 1 97.08 108 LEU A N 1
ATOM 849 C CA . LEU A 1 108 ? -3.453 -23.873 -6.841 1 97.08 108 LEU A CA 1
ATOM 850 C C . LEU A 1 108 ? -2.398 -23.216 -7.725 1 97.08 108 LEU A C 1
ATOM 852 O O . LEU A 1 108 ? -1.233 -23.112 -7.336 1 97.08 108 LEU A O 1
ATOM 856 N N . VAL A 1 109 ? -2.79 -22.791 -8.904 1 98.3 109 VAL A N 1
ATOM 857 C CA . VAL A 1 109 ? -1.855 -22.24 -9.879 1 98.3 109 VAL A CA 1
ATOM 858 C C . VAL A 1 109 ? -2.236 -20.798 -10.204 1 98.3 109 VAL A C 1
ATOM 860 O O . VAL A 1 109 ? -3.364 -20.526 -10.621 1 98.3 109 VAL A O 1
ATOM 863 N N . GLY A 1 110 ? -1.301 -19.876 -10.022 1 98.65 110 GLY A N 1
ATOM 864 C CA . GLY A 1 110 ? -1.505 -18.483 -10.387 1 98.65 110 GLY A CA 1
ATOM 865 C C . GLY A 1 110 ? -0.387 -17.573 -9.914 1 98.65 110 GLY A C 1
ATOM 866 O O . GLY A 1 110 ? 0.572 -18.031 -9.29 1 98.65 110 GLY A O 1
ATOM 867 N N . PHE A 1 111 ? -0.43 -16.301 -10.247 1 98.64 111 PHE A N 1
ATOM 868 C CA . PHE A 1 111 ? 0.514 -15.293 -9.778 1 98.64 111 PHE A CA 1
ATOM 869 C C . PHE A 1 111 ? -0.146 -13.921 -9.715 1 98.64 111 PHE A C 1
ATOM 871 O O . PHE A 1 111 ? -1.351 -13.795 -9.944 1 98.64 111 PHE A O 1
ATOM 878 N N . SER A 1 112 ? 0.553 -12.84 -9.469 1 98.63 112 SER A N 1
ATOM 879 C CA . SER A 1 112 ? 0.019 -11.488 -9.345 1 98.63 112 SER A CA 1
ATOM 880 C C . SER A 1 112 ? -0.929 -11.375 -8.156 1 98.63 112 SER A C 1
ATOM 882 O O . SER A 1 112 ? -0.549 -11.674 -7.022 1 98.63 112 SER A O 1
ATOM 884 N N . ASP A 1 113 ? -2.202 -11.032 -8.502 1 98.66 113 ASP A N 1
ATOM 885 C CA . ASP A 1 113 ? -3.16 -10.87 -7.412 1 98.66 113 ASP A CA 1
ATOM 886 C C . ASP A 1 113 ? -3.399 -12.194 -6.689 1 98.66 113 ASP A C 1
ATOM 888 O O . ASP A 1 113 ? -3.81 -12.207 -5.527 1 98.66 113 ASP A O 1
ATOM 892 N N . ILE A 1 114 ? -3.061 -13.297 -7.288 1 98.64 114 ILE A N 1
ATOM 893 C CA . ILE A 1 114 ? -3.286 -14.626 -6.731 1 98.64 114 ILE A CA 1
ATOM 894 C C . ILE A 1 114 ? -2.297 -14.884 -5.597 1 98.64 114 ILE A C 1
ATOM 896 O O . ILE A 1 114 ? -2.476 -15.816 -4.809 1 98.64 114 ILE A O 1
ATOM 900 N N . THR A 1 115 ? -1.245 -14.038 -5.456 1 98.69 115 THR A N 1
ATOM 901 C CA . THR A 1 115 ? -0.332 -14.075 -4.319 1 98.69 115 THR A CA 1
ATOM 902 C C . THR A 1 115 ? -1.104 -14.213 -3.01 1 98.69 115 THR A C 1
ATOM 904 O O . THR A 1 115 ? -0.692 -14.954 -2.115 1 98.69 115 THR A O 1
ATOM 907 N N . THR A 1 116 ? -2.201 -13.535 -2.959 1 97.67 116 THR A N 1
ATOM 908 C CA . THR A 1 116 ? -3.046 -13.568 -1.77 1 97.67 116 THR A CA 1
ATOM 909 C C . THR A 1 116 ? -3.453 -15 -1.436 1 97.67 116 THR A C 1
ATOM 911 O O . THR A 1 116 ? -3.269 -15.455 -0.305 1 97.67 116 THR A O 1
ATOM 914 N N . LEU A 1 117 ? -3.901 -15.717 -2.371 1 96.41 117 LEU A N 1
ATOM 915 C CA . LEU A 1 117 ? -4.381 -17.079 -2.164 1 96.41 117 LEU A CA 1
ATOM 916 C C . LEU A 1 117 ? -3.214 -18.042 -1.973 1 96.41 117 LEU A C 1
ATOM 918 O O . LEU A 1 117 ? -3.299 -18.975 -1.172 1 96.41 117 LEU A O 1
ATOM 922 N N . LEU A 1 118 ? -2.144 -17.841 -2.734 1 97.15 118 LEU A N 1
ATOM 923 C CA . LEU A 1 118 ? -0.964 -18.69 -2.61 1 97.15 118 LEU A CA 1
ATOM 924 C C . LEU A 1 118 ? -0.416 -18.654 -1.187 1 97.15 118 LEU A C 1
ATOM 926 O O . LEU A 1 118 ? -0.17 -19.701 -0.585 1 97.15 118 LEU A O 1
ATOM 930 N N . TRP A 1 119 ? -0.285 -17.463 -0.674 1 96.51 119 TRP A N 1
ATOM 931 C CA . TRP A 1 119 ? 0.289 -17.294 0.658 1 96.51 119 TRP A CA 1
ATOM 932 C C . TRP A 1 119 ? -0.675 -17.787 1.732 1 96.51 119 TRP A C 1
ATOM 934 O O . TRP A 1 119 ? -0.251 -18.35 2.744 1 96.51 119 TRP A O 1
ATOM 944 N N . THR A 1 120 ? -1.95 -17.566 1.512 1 91.69 120 THR A N 1
ATOM 945 C CA . THR A 1 120 ? -2.953 -18.055 2.451 1 91.69 120 THR A CA 1
ATOM 946 C C . THR A 1 120 ? -2.902 -19.576 2.554 1 91.69 120 THR A C 1
ATOM 948 O O . THR A 1 120 ? -2.978 -20.133 3.651 1 91.69 120 THR A O 1
ATOM 951 N N . LEU A 1 121 ? -2.742 -20.234 1.444 1 91.56 121 LEU A N 1
ATOM 952 C CA . LEU A 1 121 ? -2.654 -21.69 1.419 1 91.56 121 LEU A CA 1
ATOM 953 C C . LEU A 1 121 ? -1.392 -22.171 2.127 1 91.56 121 LEU A C 1
ATOM 955 O O . LEU A 1 121 ? -1.42 -23.175 2.842 1 91.56 121 LEU A O 1
ATOM 959 N N . THR A 1 122 ? -0.361 -21.49 1.922 1 89.98 122 THR A N 1
ATOM 960 C CA . THR A 1 122 ? 0.895 -21.879 2.554 1 89.98 122 THR A CA 1
ATOM 961 C C . THR A 1 122 ? 0.818 -21.697 4.067 1 89.98 122 THR A C 1
ATOM 963 O O . THR A 1 122 ? 1.424 -22.461 4.821 1 89.98 122 THR A O 1
ATOM 966 N N . ARG A 1 123 ? 0.141 -20.699 4.46 1 88.05 123 ARG A N 1
ATOM 967 C CA . ARG A 1 123 ? -0.101 -20.5 5.885 1 88.05 123 ARG A CA 1
ATOM 968 C C . ARG A 1 123 ? -0.821 -21.7 6.49 1 88.05 123 ARG A C 1
ATOM 970 O O . ARG A 1 123 ? -0.638 -22.01 7.67 1 88.05 123 ARG A O 1
ATOM 977 N N . GLN A 1 124 ? -1.554 -22.312 5.673 1 86.01 124 GLN A N 1
ATOM 978 C CA . GLN A 1 124 ? -2.262 -23.515 6.098 1 86.01 124 GLN A CA 1
ATOM 979 C C . GLN A 1 124 ? -1.42 -24.764 5.854 1 86.01 124 GLN A C 1
ATOM 981 O O . GLN A 1 124 ? -1.94 -25.881 5.863 1 86.01 124 GLN A O 1
ATOM 986 N N . GLN A 1 125 ? -0.243 -24.569 5.503 1 89.81 125 GLN A N 1
ATOM 987 C CA . GLN A 1 125 ? 0.726 -25.638 5.285 1 89.81 125 GLN A CA 1
ATOM 988 C C . GLN A 1 125 ? 0.358 -26.472 4.061 1 89.81 125 GLN A C 1
ATOM 990 O O . GLN A 1 125 ? 0.423 -27.702 4.099 1 89.81 125 GLN A O 1
ATOM 995 N N . ARG A 1 126 ? -0.113 -25.787 3.107 1 91.4 126 ARG A N 1
ATOM 996 C CA . ARG A 1 126 ? -0.411 -26.4 1.816 1 91.4 126 ARG A CA 1
ATOM 997 C C . ARG A 1 126 ? 0.404 -25.753 0.701 1 91.4 126 ARG A C 1
ATOM 999 O O . ARG A 1 126 ? 0.59 -24.534 0.689 1 91.4 126 ARG A O 1
ATOM 1006 N N . GLY A 1 127 ? 0.851 -26.585 -0.166 1 89.54 127 GLY A N 1
ATOM 1007 C CA . GLY A 1 127 ? 1.646 -26.089 -1.278 1 89.54 127 GLY A CA 1
ATOM 1008 C C . GLY A 1 127 ? 0.813 -25.419 -2.354 1 89.54 127 GLY A C 1
ATOM 1009 O O . GLY A 1 127 ? -0.381 -25.697 -2.486 1 89.54 127 GLY A O 1
ATOM 1010 N N . ALA A 1 128 ? 1.394 -24.488 -3.06 1 94.29 128 ALA A N 1
ATOM 1011 C CA . ALA A 1 128 ? 0.809 -23.781 -4.196 1 94.29 128 ALA A CA 1
ATOM 1012 C C . ALA A 1 128 ? 1.866 -23.468 -5.251 1 94.29 128 ALA A C 1
ATOM 1014 O O . ALA A 1 128 ? 3.047 -23.767 -5.063 1 94.29 128 ALA A O 1
ATOM 1015 N N . ILE A 1 129 ? 1.385 -22.942 -6.379 1 96.84 129 ILE A N 1
ATOM 1016 C CA . ILE A 1 129 ? 2.324 -22.729 -7.475 1 96.84 129 ILE A CA 1
ATOM 1017 C C . ILE A 1 129 ? 2.182 -21.305 -8.007 1 96.84 129 ILE A C 1
ATOM 1019 O O . ILE A 1 129 ? 1.131 -20.935 -8.536 1 96.84 129 ILE A O 1
ATOM 1023 N N . HIS A 1 130 ? 3.264 -20.531 -7.827 1 98.59 130 HIS A N 1
ATOM 1024 C CA . HIS A 1 130 ? 3.371 -19.273 -8.557 1 98.59 130 HIS A CA 1
ATOM 1025 C C . HIS A 1 130 ? 3.72 -19.515 -10.022 1 98.59 130 HIS A C 1
ATOM 1027 O O . HIS A 1 130 ? 4.825 -19.963 -10.335 1 98.59 130 HIS A O 1
ATOM 1033 N N . ALA A 1 131 ? 2.815 -19.261 -10.904 1 98.57 131 ALA A N 1
ATOM 1034 C CA . ALA A 1 131 ? 2.951 -19.566 -12.326 1 98.57 131 ALA A CA 1
ATOM 1035 C C . ALA A 1 131 ? 1.974 -18.741 -13.159 1 98.57 131 ALA A C 1
ATOM 1037 O O . ALA A 1 131 ? 1.049 -18.13 -12.618 1 98.57 131 ALA A O 1
ATOM 1038 N N . PRO A 1 132 ? 2.146 -18.745 -14.458 1 98.54 132 PRO A N 1
ATOM 1039 C CA . PRO A 1 132 ? 1.209 -18.004 -15.307 1 98.54 132 PRO A CA 1
ATOM 1040 C C . PRO A 1 132 ? -0.244 -18.418 -15.083 1 98.54 132 PRO A C 1
ATOM 1042 O O . PRO A 1 132 ? -0.527 -19.6 -14.872 1 98.54 132 PRO A O 1
ATOM 1045 N N . VAL A 1 133 ? -1.098 -17.424 -15.074 1 98.71 133 VAL A N 1
ATOM 1046 C CA . VAL A 1 133 ? -2.531 -17.695 -15.097 1 98.71 133 VAL A CA 1
ATOM 1047 C C . VAL A 1 133 ? -2.959 -18.099 -16.506 1 98.71 133 VAL A C 1
ATOM 1049 O O . VAL A 1 133 ? -2.158 -18.049 -17.442 1 98.71 133 VAL A O 1
ATOM 1052 N N . LEU A 1 134 ? -4.213 -18.475 -16.627 1 98.69 134 LEU A N 1
ATOM 1053 C CA . LEU A 1 134 ? -4.663 -18.991 -17.915 1 98.69 134 LEU A CA 1
ATOM 1054 C C . LEU A 1 134 ? -4.484 -17.946 -19.011 1 98.69 134 LEU A C 1
ATOM 1056 O O . LEU A 1 134 ? -4.012 -18.263 -20.105 1 98.69 134 LEU A O 1
ATOM 1060 N N . THR A 1 135 ? -4.714 -16.717 -18.714 1 98.46 135 THR A N 1
ATOM 1061 C CA . THR A 1 135 ? -4.741 -15.69 -19.749 1 98.46 135 THR A CA 1
ATOM 1062 C C . THR A 1 135 ? -3.325 -15.304 -20.165 1 98.46 135 THR A C 1
ATOM 1064 O O . THR A 1 135 ? -3.134 -14.608 -21.165 1 98.46 135 THR A O 1
ATOM 1067 N N . THR A 1 136 ? -2.339 -15.768 -19.444 1 98.35 136 THR A N 1
ATOM 1068 C CA . THR A 1 136 ? -0.979 -15.413 -19.833 1 98.35 136 THR A CA 1
ATOM 1069 C C . THR A 1 136 ? -0.199 -16.651 -20.264 1 98.35 136 THR A C 1
ATOM 1071 O O . THR A 1 136 ? 0.904 -16.54 -20.805 1 98.35 136 THR A O 1
ATOM 1074 N N . LEU A 1 137 ? -0.758 -17.798 -20.126 1 98.56 137 LEU A N 1
ATOM 1075 C CA . LEU A 1 137 ? -0.047 -19.054 -20.335 1 98.56 137 LEU A CA 1
ATOM 1076 C C . LEU A 1 137 ? 0.389 -19.197 -21.789 1 98.56 137 LEU A C 1
ATOM 1078 O O . LEU A 1 137 ? 1.521 -19.601 -22.066 1 98.56 137 LEU A O 1
ATOM 1082 N N . ALA A 1 138 ? -0.48 -18.865 -22.689 1 98.14 138 ALA A N 1
ATOM 1083 C CA . ALA A 1 138 ? -0.211 -19.084 -24.108 1 98.14 138 ALA A CA 1
ATOM 1084 C C . ALA A 1 138 ? 0.926 -18.19 -24.595 1 98.14 138 ALA A C 1
ATOM 1086 O O . ALA A 1 138 ? 1.591 -18.504 -25.585 1 98.14 138 ALA A O 1
ATOM 1087 N N . ALA A 1 139 ? 1.156 -17.068 -23.936 1 97.88 139 ALA A N 1
ATOM 1088 C CA . ALA A 1 139 ? 2.203 -16.128 -24.328 1 97.88 139 ALA A CA 1
ATOM 1089 C C . ALA A 1 139 ? 3.559 -16.553 -23.773 1 97.88 139 ALA A C 1
ATOM 1091 O O . ALA A 1 139 ? 4.598 -16.04 -24.194 1 97.88 139 ALA A O 1
ATOM 1092 N N . GLU A 1 140 ? 3.566 -17.526 -22.895 1 98.2 140 GLU A N 1
ATOM 1093 C CA . GLU A 1 140 ? 4.811 -17.997 -22.296 1 98.2 140 GLU A CA 1
ATOM 1094 C C . GLU A 1 140 ? 5.673 -18.729 -23.321 1 98.2 140 GLU A C 1
ATOM 1096 O O . GLU A 1 140 ? 5.155 -19.462 -24.166 1 98.2 140 GLU A O 1
ATOM 1101 N N . PRO A 1 141 ? 6.993 -18.588 -23.236 1 97.61 141 PRO A N 1
ATOM 1102 C CA . PRO A 1 141 ? 7.85 -19.452 -24.051 1 97.61 141 PRO A CA 1
ATOM 1103 C C . PRO A 1 141 ? 7.692 -20.932 -23.708 1 97.61 141 PRO A C 1
ATOM 1105 O O . PRO A 1 141 ? 7.244 -21.271 -22.61 1 97.61 141 PRO A O 1
ATOM 1108 N N . ALA A 1 142 ? 8.073 -21.791 -24.622 1 96.64 142 ALA A N 1
ATOM 1109 C CA . ALA A 1 142 ? 7.921 -23.236 -24.478 1 96.64 142 ALA A CA 1
ATOM 1110 C C . ALA A 1 142 ? 8.612 -23.738 -23.213 1 96.64 142 ALA A C 1
ATOM 1112 O O . ALA A 1 142 ? 8.093 -24.617 -22.522 1 96.64 142 ALA A O 1
ATOM 1113 N N . ARG A 1 143 ? 9.718 -23.171 -22.933 1 95.36 143 ARG A N 1
ATOM 1114 C CA . ARG A 1 143 ? 10.494 -23.614 -21.78 1 95.36 143 ARG A CA 1
ATOM 1115 C C . ARG A 1 143 ? 9.732 -23.37 -20.481 1 95.36 143 ARG A C 1
ATOM 1117 O O . ARG A 1 143 ? 9.778 -24.194 -19.564 1 95.36 143 ARG A O 1
ATOM 1124 N N . SER A 1 144 ? 9.111 -22.246 -20.35 1 96.44 144 SER A N 1
ATOM 1125 C CA . SER A 1 144 ? 8.331 -21.91 -19.164 1 96.44 144 SER A CA 1
ATOM 1126 C C . SER A 1 144 ? 7.112 -22.817 -19.028 1 96.44 144 SER A C 1
ATOM 1128 O O . SER A 1 144 ? 6.779 -23.257 -17.926 1 96.44 144 SER A O 1
ATOM 1130 N N . ARG A 1 145 ? 6.448 -23.111 -20.118 1 97.74 145 ARG A N 1
ATOM 1131 C CA . ARG A 1 145 ? 5.309 -24.023 -20.101 1 97.74 145 ARG A CA 1
ATOM 1132 C C . ARG A 1 145 ? 5.735 -25.423 -19.673 1 97.74 145 ARG A C 1
ATOM 1134 O O . ARG A 1 145 ? 5.064 -26.06 -18.858 1 97.74 145 ARG A O 1
ATOM 1141 N N . GLN A 1 146 ? 6.822 -25.85 -20.247 1 96.89 146 GLN A N 1
ATOM 1142 C CA . GLN A 1 146 ? 7.326 -27.171 -19.886 1 96.89 146 GLN A CA 1
ATOM 1143 C C . GLN A 1 146 ? 7.661 -27.244 -18.399 1 96.89 146 GLN A C 1
ATOM 1145 O O . GLN A 1 146 ? 7.397 -28.257 -17.747 1 96.89 146 GLN A O 1
ATOM 1150 N N . ARG A 1 147 ? 8.287 -26.205 -17.88 1 96.79 147 ARG A N 1
ATOM 1151 C CA . ARG A 1 147 ? 8.617 -26.14 -16.46 1 96.79 147 ARG A CA 1
ATOM 1152 C C . ARG A 1 147 ? 7.365 -26.274 -15.6 1 96.79 147 ARG A C 1
ATOM 1154 O O . ARG A 1 147 ? 7.389 -26.933 -14.558 1 96.79 147 ARG A O 1
ATOM 1161 N N . LEU A 1 148 ? 6.283 -25.647 -16.042 1 97.34 148 LEU A N 1
ATOM 1162 C CA . LEU A 1 148 ? 5.012 -25.754 -15.334 1 97.34 148 LEU A CA 1
ATOM 1163 C C . LEU A 1 148 ? 4.524 -27.199 -15.308 1 97.34 148 LEU A C 1
ATOM 1165 O O . LEU A 1 148 ? 4.146 -27.712 -14.253 1 97.34 148 LEU A O 1
ATOM 1169 N N . TRP A 1 149 ? 4.552 -27.883 -16.465 1 96.83 149 TRP A N 1
ATOM 1170 C CA . TRP A 1 149 ? 4.127 -29.276 -16.551 1 96.83 149 TRP A CA 1
ATOM 1171 C C . TRP A 1 149 ? 5 -30.167 -15.674 1 96.83 149 TRP A C 1
ATOM 1173 O O . TRP A 1 149 ? 4.491 -31.02 -14.943 1 96.83 149 TRP A O 1
ATOM 1183 N N . ASP A 1 150 ? 6.282 -29.926 -15.763 1 95.91 150 ASP A N 1
ATOM 1184 C CA . ASP A 1 150 ? 7.218 -30.707 -14.959 1 95.91 150 ASP A CA 1
ATOM 1185 C C . ASP A 1 150 ? 6.921 -30.553 -13.469 1 95.91 150 ASP A C 1
ATOM 1187 O O . ASP A 1 150 ? 6.901 -31.54 -12.73 1 95.91 150 ASP A O 1
ATOM 1191 N N . CYS A 1 151 ? 6.681 -29.397 -13.057 1 96.09 151 CYS A N 1
ATOM 1192 C CA . CYS A 1 151 ? 6.374 -29.107 -11.661 1 96.09 151 CYS A CA 1
ATOM 1193 C C . CYS A 1 151 ? 5.116 -29.843 -11.214 1 96.09 151 CYS A C 1
ATOM 1195 O O . CYS A 1 151 ? 5.129 -30.545 -10.202 1 96.09 151 CYS A O 1
ATOM 1197 N N . LEU A 1 152 ? 4.042 -29.726 -11.994 1 96.19 152 LEU A N 1
ATOM 1198 C CA . LEU A 1 152 ? 2.75 -30.302 -11.639 1 96.19 152 LEU A CA 1
ATOM 1199 C C . LEU A 1 152 ? 2.802 -31.826 -11.688 1 96.19 152 LEU A C 1
ATOM 1201 O O . LEU A 1 152 ? 2.008 -32.5 -11.028 1 96.19 152 LEU A O 1
ATOM 1205 N N . GLN A 1 153 ? 3.741 -32.321 -12.431 1 95.43 153 GLN A N 1
ATOM 1206 C CA . GLN A 1 153 ? 3.858 -33.767 -12.581 1 95.43 153 GLN A CA 1
ATOM 1207 C C . GLN A 1 153 ? 4.911 -34.335 -11.633 1 95.43 153 GLN A C 1
ATOM 1209 O O . GLN A 1 153 ? 5.243 -35.52 -11.703 1 95.43 153 GLN A O 1
ATOM 1214 N N . GLY A 1 154 ? 5.545 -33.492 -10.833 1 94.23 154 GLY A N 1
ATOM 1215 C CA . GLY A 1 154 ? 6.426 -33.949 -9.771 1 94.23 154 GLY A CA 1
ATOM 1216 C C . GLY A 1 154 ? 7.854 -34.172 -10.234 1 94.23 154 GLY A C 1
ATOM 1217 O O . GLY A 1 154 ? 8.609 -34.913 -9.601 1 94.23 154 GLY A O 1
ATOM 1218 N N . LYS A 1 155 ? 8.197 -33.568 -11.294 1 94.88 155 LYS A N 1
ATOM 1219 C CA . LYS A 1 155 ? 9.555 -33.69 -11.818 1 94.88 155 LYS A CA 1
ATOM 1220 C C . LYS A 1 155 ? 10.469 -32.619 -11.229 1 94.88 155 LYS A C 1
ATOM 1222 O O . LYS A 1 155 ? 9.999 -31.567 -10.791 1 94.88 155 LYS A O 1
ATOM 1227 N N . PRO A 1 156 ? 11.728 -32.9 -11.203 1 94.45 156 PRO A N 1
ATOM 1228 C CA . PRO A 1 156 ? 12.669 -31.896 -10.702 1 94.45 156 PRO A CA 1
ATOM 1229 C C . PRO A 1 156 ? 12.688 -30.628 -11.552 1 94.45 156 PRO A C 1
ATOM 1231 O O . PRO A 1 156 ? 12.437 -30.685 -12.758 1 94.45 156 PRO A O 1
ATOM 1234 N N . LEU A 1 157 ? 13.02 -29.535 -10.91 1 95.58 157 LEU A N 1
ATOM 1235 C CA . LEU A 1 157 ? 13.089 -28.247 -11.592 1 95.58 157 LEU A CA 1
ATOM 1236 C C . LEU A 1 157 ? 14.535 -27.783 -11.733 1 95.58 157 LEU A C 1
ATOM 1238 O O . LEU A 1 157 ? 15.301 -27.821 -10.768 1 95.58 157 LEU A O 1
ATOM 1242 N N . GLU A 1 158 ? 14.913 -27.363 -12.946 1 95.67 158 GLU A N 1
ATOM 1243 C CA . GLU A 1 158 ? 16.243 -26.796 -13.152 1 95.67 158 GLU A CA 1
ATOM 1244 C C . GLU A 1 158 ? 16.408 -25.484 -12.39 1 95.67 158 GLU A C 1
ATOM 1246 O O . GLU A 1 158 ? 15.455 -24.712 -12.26 1 95.67 158 GLU A O 1
ATOM 1251 N N . PRO A 1 159 ? 17.635 -25.257 -11.942 1 97.6 159 PRO A N 1
ATOM 1252 C CA . PRO A 1 159 ? 17.865 -23.976 -11.27 1 97.6 159 PRO A CA 1
ATOM 1253 C C . PRO A 1 159 ? 17.615 -22.778 -12.183 1 97.6 159 PRO A C 1
ATOM 1255 O O . PRO A 1 159 ? 17.764 -22.885 -13.403 1 97.6 159 PRO A O 1
ATOM 1258 N N . LEU A 1 160 ? 17.238 -21.709 -11.575 1 98.36 160 LEU A N 1
ATOM 1259 C CA . LEU A 1 160 ? 17.164 -20.437 -12.286 1 98.36 160 LEU A CA 1
ATOM 1260 C C . LEU A 1 160 ? 18.441 -19.628 -12.085 1 98.36 160 LEU A C 1
ATOM 1262 O O . LEU A 1 160 ? 19.01 -19.618 -10.991 1 98.36 160 LEU A O 1
ATOM 1266 N N . THR A 1 161 ? 18.855 -18.967 -13.128 1 98.52 161 THR A N 1
ATOM 1267 C CA . THR A 1 161 ? 20.081 -18.178 -13.068 1 98.52 161 THR A CA 1
ATOM 1268 C C . THR A 1 161 ? 19.766 -16.686 -13.1 1 98.52 161 THR A C 1
ATOM 1270 O O . THR A 1 161 ? 18.896 -16.246 -13.855 1 98.52 161 THR A O 1
ATOM 1273 N N . GLY A 1 162 ? 20.494 -15.94 -12.262 1 98.5 162 GLY A N 1
ATOM 1274 C CA . GLY A 1 162 ? 20.324 -14.497 -12.215 1 98.5 162 GLY A CA 1
ATOM 1275 C C . GLY A 1 162 ? 21.617 -13.753 -11.943 1 98.5 162 GLY A C 1
ATOM 1276 O O . GLY A 1 162 ? 22.705 -14.276 -12.192 1 98.5 162 GLY A O 1
ATOM 1277 N N . SER A 1 163 ? 21.504 -12.471 -11.604 1 98.7 163 SER A N 1
ATOM 1278 C CA . SER A 1 163 ? 22.633 -11.607 -11.275 1 98.7 163 SER A CA 1
ATOM 1279 C C . SER A 1 163 ? 22.802 -11.468 -9.766 1 98.7 163 SER A C 1
ATOM 1281 O O . SER A 1 163 ? 21.837 -11.187 -9.052 1 98.7 163 SER A O 1
ATOM 1283 N N . VAL A 1 164 ? 24.048 -11.594 -9.327 1 98.73 164 VAL A N 1
ATOM 1284 C CA . VAL A 1 164 ? 24.324 -11.478 -7.899 1 98.73 164 VAL A CA 1
ATOM 1285 C C . VAL A 1 164 ? 24.444 -10.006 -7.513 1 98.73 164 VAL A C 1
ATOM 1287 O O . VAL A 1 164 ? 25.364 -9.314 -7.956 1 98.73 164 VAL A O 1
ATOM 1290 N N . TRP A 1 165 ? 23.567 -9.509 -6.739 1 98.6 165 TRP A N 1
ATOM 1291 C CA . TRP A 1 165 ? 23.643 -8.145 -6.226 1 98.6 165 TRP A CA 1
ATOM 1292 C C . TRP A 1 165 ? 24.37 -8.106 -4.886 1 98.6 165 TRP A C 1
ATOM 1294 O O . TRP A 1 165 ? 25.176 -7.207 -4.636 1 98.6 165 TRP A O 1
ATOM 1304 N N . VAL A 1 166 ? 24.011 -8.977 -4.026 1 98.68 166 VAL A N 1
ATOM 1305 C CA . VAL A 1 166 ? 24.679 -9.197 -2.748 1 98.68 166 VAL A CA 1
ATOM 1306 C C . VAL A 1 166 ? 25.108 -10.658 -2.632 1 98.68 166 VAL A C 1
ATOM 1308 O O . VAL A 1 166 ? 24.266 -11.559 -2.618 1 98.68 166 VAL A O 1
ATOM 1311 N N . PRO A 1 167 ? 26.315 -10.903 -2.55 1 98.38 167 PRO A N 1
ATOM 1312 C CA . PRO A 1 167 ? 26.792 -12.287 -2.519 1 98.38 167 PRO A CA 1
ATOM 1313 C C . PRO A 1 167 ? 26.434 -13.006 -1.22 1 98.38 167 PRO A C 1
ATOM 1315 O O . PRO A 1 167 ? 26.146 -12.358 -0.211 1 98.38 167 PRO A O 1
ATOM 1318 N N . GLY A 1 168 ? 26.395 -14.341 -1.293 1 98 168 GLY A N 1
ATOM 1319 C CA . GLY A 1 168 ? 26.117 -15.194 -0.149 1 98 168 GLY A CA 1
ATOM 1320 C C . GLY A 1 168 ? 25.287 -16.414 -0.501 1 98 168 GLY A C 1
ATOM 1321 O O . GLY A 1 168 ? 25.055 -16.695 -1.679 1 98 168 GLY A O 1
ATOM 1322 N N . SER A 1 169 ? 25.015 -17.162 0.541 1 98.18 169 SER A N 1
ATOM 1323 C CA . SER A 1 169 ? 24.172 -18.343 0.393 1 98.18 169 SER A CA 1
ATOM 1324 C C . SER A 1 169 ? 23.07 -18.371 1.447 1 98.18 169 SER A C 1
ATOM 1326 O O . SER A 1 169 ? 23.249 -17.859 2.554 1 98.18 169 SER A O 1
ATOM 1328 N N . ALA A 1 170 ? 21.996 -18.858 1.03 1 98.24 170 ALA A N 1
ATOM 1329 C CA . ALA A 1 170 ? 20.86 -18.981 1.941 1 98.24 170 ALA A CA 1
ATOM 1330 C C . ALA A 1 170 ? 19.947 -20.131 1.527 1 98.24 170 ALA A C 1
ATOM 1332 O O . ALA A 1 170 ? 19.903 -20.506 0.353 1 98.24 170 ALA A O 1
ATOM 1333 N N . GLN A 1 171 ? 19.345 -20.686 2.487 1 98.16 171 GLN A N 1
ATOM 1334 C CA . GLN A 1 171 ? 18.366 -21.748 2.274 1 98.16 171 GLN A CA 1
ATOM 1335 C C . GLN A 1 171 ? 17.135 -21.545 3.153 1 98.16 171 GLN A C 1
ATOM 1337 O O . GLN A 1 171 ? 17.254 -21.158 4.317 1 98.16 171 GLN A O 1
ATOM 1342 N N . GLY A 1 172 ? 15.982 -21.751 2.598 1 97.28 172 GLY A N 1
ATOM 1343 C CA . GLY A 1 172 ? 14.736 -21.619 3.336 1 97.28 172 GLY A CA 1
ATOM 1344 C C . GLY A 1 172 ? 13.505 -21.771 2.461 1 97.28 172 GLY A C 1
ATOM 1345 O O . GLY A 1 172 ? 13.619 -22.002 1.256 1 97.28 172 GLY A O 1
ATOM 1346 N N . PRO A 1 173 ? 12.321 -21.778 3.084 1 97.06 173 PRO A N 1
ATOM 1347 C CA . PRO A 1 173 ? 11.099 -21.833 2.279 1 97.06 173 PRO A CA 1
ATOM 1348 C C . PRO A 1 173 ? 10.984 -20.666 1.301 1 97.06 173 PRO A C 1
ATOM 1350 O O . PRO A 1 173 ? 11.35 -19.537 1.636 1 97.06 173 PRO A O 1
ATOM 1353 N N . LEU A 1 174 ? 10.502 -20.963 0.129 1 97.59 174 LEU A N 1
ATOM 1354 C CA . LEU A 1 174 ? 10.385 -19.989 -0.95 1 97.59 174 LEU A CA 1
ATOM 1355 C C . LEU A 1 174 ? 9.003 -19.344 -0.953 1 97.59 174 LEU A C 1
ATOM 1357 O O . LEU A 1 174 ? 7.987 -20.043 -0.954 1 97.59 174 LEU A O 1
ATOM 1361 N N . TYR A 1 175 ? 8.986 -18.017 -0.982 1 98.33 175 TYR A N 1
ATOM 1362 C CA . TYR A 1 175 ? 7.73 -17.278 -1.04 1 98.33 175 TYR A CA 1
ATOM 1363 C C . TYR A 1 175 ? 7.732 -16.289 -2.199 1 98.33 175 TYR A C 1
ATOM 1365 O O . TYR A 1 175 ? 8.062 -15.114 -2.02 1 98.33 175 TYR A O 1
ATOM 1373 N N . PRO A 1 176 ? 7.344 -16.748 -3.378 1 98.68 176 PRO A N 1
ATOM 1374 C CA . PRO A 1 176 ? 7.159 -15.823 -4.499 1 98.68 176 PRO A CA 1
ATOM 1375 C C . PRO A 1 176 ? 5.92 -14.944 -4.34 1 98.68 176 PRO A C 1
ATOM 1377 O O . PRO A 1 176 ? 4.898 -15.399 -3.819 1 98.68 176 PRO A O 1
ATOM 1380 N N . ALA A 1 177 ? 6.055 -13.682 -4.869 1 98.56 177 ALA A N 1
ATOM 1381 C CA . ALA A 1 177 ? 4.936 -12.772 -4.644 1 98.56 177 ALA A CA 1
ATOM 1382 C C . ALA A 1 177 ? 5.001 -11.577 -5.591 1 98.56 177 ALA A C 1
ATOM 1384 O O . ALA A 1 177 ? 6.087 -11.156 -5.995 1 98.56 177 ALA A O 1
ATOM 1385 N N . ASN A 1 178 ? 3.817 -11.175 -6.001 1 98.88 178 ASN A N 1
ATOM 1386 C CA . ASN A 1 178 ? 3.711 -9.773 -6.39 1 98.88 178 ASN A CA 1
ATOM 1387 C C . ASN A 1 178 ? 3.918 -8.843 -5.198 1 98.88 178 ASN A C 1
ATOM 1389 O O . ASN A 1 178 ? 3.213 -8.948 -4.194 1 98.88 178 ASN A O 1
ATOM 1393 N N . LEU A 1 179 ? 4.857 -7.981 -5.292 1 98.89 179 LEU A N 1
ATOM 1394 C CA . LEU A 1 179 ? 5.275 -7.178 -4.148 1 98.89 179 LEU A CA 1
ATOM 1395 C C . LEU A 1 179 ? 4.114 -6.346 -3.614 1 98.89 179 LEU A C 1
ATOM 1397 O O . LEU A 1 179 ? 3.903 -6.273 -2.402 1 98.89 179 LEU A O 1
ATOM 1401 N N . THR A 1 180 ? 3.38 -5.71 -4.486 1 98.8 180 THR A N 1
ATOM 1402 C CA . THR A 1 180 ? 2.251 -4.877 -4.088 1 98.8 180 THR A CA 1
ATOM 1403 C C . THR A 1 180 ? 1.22 -5.696 -3.317 1 98.8 180 THR A C 1
ATOM 1405 O O . THR A 1 180 ? 0.788 -5.298 -2.233 1 98.8 180 THR A O 1
ATOM 1408 N N . VAL A 1 181 ? 0.883 -6.811 -3.867 1 98.78 181 VAL A N 1
ATOM 1409 C CA . VAL A 1 181 ? -0.139 -7.651 -3.25 1 98.78 181 VAL A CA 1
ATOM 1410 C C . VAL A 1 181 ? 0.354 -8.154 -1.895 1 98.78 181 VAL A C 1
ATOM 1412 O O . VAL A 1 181 ? -0.373 -8.092 -0.901 1 98.78 181 VAL A O 1
ATOM 1415 N N . ALA A 1 182 ? 1.576 -8.634 -1.844 1 98.75 182 ALA A N 1
ATOM 1416 C CA . ALA A 1 182 ? 2.152 -9.126 -0.596 1 98.75 182 ALA A CA 1
ATOM 1417 C C . ALA A 1 182 ? 2.173 -8.032 0.468 1 98.75 182 ALA A C 1
ATOM 1419 O O . ALA A 1 182 ? 1.945 -8.302 1.65 1 98.75 182 ALA A O 1
ATOM 1420 N N . THR A 1 183 ? 2.459 -6.819 0.033 1 98.8 183 THR A N 1
ATOM 1421 C CA . THR A 1 183 ? 2.51 -5.692 0.958 1 98.8 183 THR A CA 1
ATOM 1422 C C . THR A 1 183 ? 1.155 -5.48 1.626 1 98.8 183 THR A C 1
ATOM 1424 O O . THR A 1 183 ? 1.087 -5.119 2.803 1 98.8 183 THR A O 1
ATOM 1427 N N . HIS A 1 184 ? 0.135 -5.746 0.924 1 98.58 184 HIS A N 1
ATOM 1428 C CA . HIS A 1 184 ? -1.199 -5.497 1.457 1 98.58 184 HIS A CA 1
ATOM 1429 C C . HIS A 1 184 ? -1.669 -6.654 2.331 1 98.58 184 HIS A C 1
ATOM 1431 O O . HIS A 1 184 ? -2.807 -6.657 2.806 1 98.58 184 HIS A O 1
ATOM 1437 N N . LEU A 1 185 ? -0.797 -7.588 2.585 1 98.12 185 LEU A N 1
ATOM 1438 C CA . LEU A 1 185 ? -1.039 -8.619 3.587 1 98.12 185 LEU A CA 1
ATOM 1439 C C . LEU A 1 185 ? -0.304 -8.3 4.884 1 98.12 185 LEU A C 1
ATOM 1441 O O . LEU A 1 185 ? -0.57 -8.913 5.921 1 98.12 185 LEU A O 1
ATOM 1445 N N . LEU A 1 186 ? 0.622 -7.341 4.849 1 98.24 186 LEU A N 1
ATOM 1446 C CA . LEU A 1 186 ? 1.307 -6.936 6.072 1 98.24 186 LEU A CA 1
ATOM 1447 C C . LEU A 1 186 ? 0.31 -6.441 7.115 1 98.24 186 LEU A C 1
ATOM 1449 O O . LEU A 1 186 ? -0.64 -5.729 6.783 1 98.24 186 LEU A O 1
ATOM 1453 N N . GLY A 1 187 ? 0.493 -6.847 8.329 1 96.91 187 GLY A N 1
ATOM 1454 C CA . GLY A 1 187 ? -0.367 -6.399 9.413 1 96.91 187 GLY A CA 1
ATOM 1455 C C . GLY A 1 187 ? -1.685 -7.147 9.476 1 96.91 187 GLY A C 1
ATOM 1456 O O . GLY A 1 187 ? -2.543 -6.834 10.305 1 96.91 187 GLY A O 1
ATOM 1457 N N . THR A 1 188 ? -1.866 -8.13 8.631 1 96.69 188 THR A N 1
ATOM 1458 C CA . THR A 1 188 ? -3.067 -8.957 8.65 1 96.69 188 THR A CA 1
ATOM 1459 C C . THR A 1 188 ? -2.753 -10.357 9.167 1 96.69 188 THR A C 1
ATOM 1461 O O . THR A 1 188 ? -1.597 -10.785 9.152 1 96.69 188 THR A O 1
ATOM 1464 N N . PRO A 1 189 ? -3.748 -11.086 9.605 1 93.98 189 PRO A N 1
ATOM 1465 C CA . PRO A 1 189 ? -3.514 -12.451 10.081 1 93.98 189 PRO A CA 1
ATOM 1466 C C . PRO A 1 189 ? -3.178 -13.421 8.951 1 93.98 189 PRO A C 1
ATOM 1468 O O . PRO A 1 189 ? -2.826 -14.575 9.207 1 93.98 189 PRO A O 1
ATOM 1471 N N . TRP A 1 190 ? -3.18 -12.944 7.747 1 94.06 190 TRP A N 1
ATOM 1472 C CA . TRP A 1 190 ? -3.016 -13.828 6.597 1 94.06 190 TRP A CA 1
ATOM 1473 C C . TRP A 1 190 ? -1.571 -13.824 6.11 1 94.06 190 TRP A C 1
ATOM 1475 O O . TRP A 1 190 ? -1.217 -14.568 5.192 1 94.06 190 TRP A O 1
ATOM 1485 N N . LEU A 1 191 ? -0.736 -12.98 6.678 1 95.89 191 LEU A N 1
ATOM 1486 C CA . LEU A 1 191 ? 0.69 -12.992 6.368 1 95.89 191 LEU A CA 1
ATOM 1487 C C . LEU A 1 191 ? 1.348 -14.266 6.888 1 95.89 191 LEU A C 1
ATOM 1489 O O . LEU A 1 191 ? 1.278 -14.563 8.083 1 95.89 191 LEU A O 1
ATOM 1493 N N . PRO A 1 192 ? 1.959 -15.044 6.062 1 95.16 192 PRO A N 1
ATOM 1494 C CA . PRO A 1 192 ? 2.666 -16.227 6.559 1 95.16 192 PRO A CA 1
ATOM 1495 C C . PRO A 1 192 ? 3.928 -15.874 7.343 1 95.16 192 PRO A C 1
ATOM 1497 O O . PRO A 1 192 ? 4.374 -14.724 7.317 1 95.16 192 PRO A O 1
ATOM 1500 N N . ASP A 1 193 ? 4.387 -16.836 8.129 1 95.13 193 ASP A N 1
ATOM 1501 C CA . ASP A 1 193 ? 5.664 -16.656 8.812 1 95.13 193 ASP A CA 1
ATOM 1502 C C . ASP A 1 193 ? 6.823 -16.652 7.818 1 95.13 193 ASP A C 1
ATOM 1504 O O . ASP A 1 193 ? 7.112 -17.672 7.188 1 95.13 193 ASP A O 1
ATOM 1508 N N . LEU A 1 194 ? 7.509 -15.531 7.655 1 96.91 194 LEU A N 1
ATOM 1509 C CA . LEU A 1 194 ? 8.538 -15.378 6.632 1 96.91 194 LEU A CA 1
ATOM 1510 C C . LEU A 1 194 ? 9.931 -15.532 7.235 1 96.91 194 LEU A C 1
ATOM 1512 O O . LEU A 1 194 ? 10.935 -15.361 6.54 1 96.91 194 LEU A O 1
ATOM 1516 N N . ARG A 1 195 ? 9.998 -15.854 8.544 1 97.81 195 ARG A N 1
ATOM 1517 C CA . ARG A 1 195 ? 11.294 -16.01 9.197 1 97.81 195 ARG A CA 1
ATOM 1518 C C . ARG A 1 195 ? 12.118 -17.102 8.525 1 97.81 195 ARG A C 1
ATOM 1520 O O . ARG A 1 195 ? 11.664 -18.242 8.4 1 97.81 195 ARG A O 1
ATOM 1527 N N . GLY A 1 196 ? 13.266 -16.649 8.017 1 98.17 196 GLY A N 1
ATOM 1528 C CA . GLY A 1 196 ? 14.179 -17.592 7.392 1 98.17 196 GLY A CA 1
ATOM 1529 C C . GLY A 1 196 ? 13.795 -17.939 5.966 1 98.17 196 GLY A C 1
ATOM 1530 O O . GLY A 1 196 ? 14.359 -18.861 5.372 1 98.17 196 GLY A O 1
ATOM 1531 N N . ALA A 1 197 ? 12.912 -17.223 5.411 1 98.26 197 ALA A N 1
ATOM 1532 C CA . ALA A 1 197 ? 12.422 -17.523 4.068 1 98.26 197 ALA A CA 1
ATOM 1533 C C . ALA A 1 197 ? 13.267 -16.824 3.007 1 98.26 197 ALA A C 1
ATOM 1535 O O . ALA A 1 197 ? 14.031 -15.907 3.318 1 98.26 197 ALA A O 1
ATOM 1536 N N . ILE A 1 198 ? 13.191 -17.333 1.811 1 98.72 198 ILE A N 1
ATOM 1537 C CA . ILE A 1 198 ? 13.613 -16.614 0.614 1 98.72 198 ILE A CA 1
ATOM 1538 C C . ILE A 1 198 ? 12.405 -15.948 -0.041 1 98.72 198 ILE A C 1
ATOM 1540 O O . ILE A 1 198 ? 11.496 -16.63 -0.52 1 98.72 198 ILE A O 1
ATOM 1544 N N . LEU A 1 199 ? 12.385 -14.701 -0 1 98.9 199 LEU A N 1
ATOM 1545 C CA . LEU A 1 199 ? 11.309 -13.93 -0.613 1 98.9 199 LEU A CA 1
ATOM 1546 C C . LEU A 1 199 ? 11.62 -13.629 -2.075 1 98.9 199 LEU A C 1
ATOM 1548 O O . LEU A 1 199 ? 12.655 -13.033 -2.384 1 98.9 199 LEU A O 1
ATOM 1552 N N . ALA A 1 200 ? 10.769 -14.088 -2.993 1 98.93 200 ALA A N 1
ATOM 1553 C CA . ALA A 1 200 ? 10.911 -13.82 -4.422 1 98.93 200 ALA A CA 1
ATOM 1554 C C . ALA A 1 200 ? 9.885 -12.793 -4.892 1 98.93 200 ALA A C 1
ATOM 1556 O O . ALA A 1 200 ? 8.68 -13.059 -4.876 1 98.93 200 ALA A O 1
ATOM 1557 N N . ILE A 1 201 ? 10.377 -11.636 -5.412 1 98.93 201 ILE A N 1
ATOM 1558 C CA . ILE A 1 201 ? 9.422 -10.554 -5.627 1 98.93 201 ILE A CA 1
ATOM 1559 C C . ILE A 1 201 ? 9.456 -10.118 -7.09 1 98.93 201 ILE A C 1
ATOM 1561 O O . ILE A 1 201 ? 10.507 -10.16 -7.732 1 98.93 201 ILE A O 1
ATOM 1565 N N . GLU A 1 202 ? 8.386 -9.706 -7.603 1 98.88 202 GLU A N 1
ATOM 1566 C CA . GLU A 1 202 ? 8.155 -9.065 -8.894 1 98.88 202 GLU A CA 1
ATOM 1567 C C . GLU A 1 202 ? 6.981 -8.093 -8.826 1 98.88 202 GLU A C 1
ATOM 1569 O O . GLU A 1 202 ? 6.209 -8.111 -7.864 1 98.88 202 GLU A O 1
ATOM 1574 N N . ASP A 1 203 ? 6.883 -7.18 -9.803 1 98.77 203 ASP A N 1
ATOM 1575 C CA . ASP A 1 203 ? 5.736 -6.279 -9.861 1 98.77 203 ASP A CA 1
ATOM 1576 C C . ASP A 1 203 ? 5.551 -5.715 -11.267 1 98.77 203 ASP A C 1
ATOM 1578 O O . ASP A 1 203 ? 6.366 -5.969 -12.156 1 98.77 203 ASP A O 1
ATOM 1582 N N . VAL A 1 204 ? 4.419 -5.058 -11.419 1 98.52 204 VAL A N 1
ATOM 1583 C CA . VAL A 1 204 ? 4.126 -4.457 -12.715 1 98.52 204 VAL A CA 1
ATOM 1584 C C . VAL A 1 204 ? 3.421 -3.117 -12.517 1 98.52 204 VAL A C 1
ATOM 1586 O O . VAL A 1 204 ? 2.603 -2.968 -11.606 1 98.52 204 VAL A O 1
ATOM 1589 N N . SER A 1 205 ? 3.767 -2.1 -13.327 1 96.64 205 SER A N 1
ATOM 1590 C CA . SER A 1 205 ? 3.062 -0.831 -13.476 1 96.64 205 SER A CA 1
ATOM 1591 C C . SER A 1 205 ? 3.116 -0.014 -12.189 1 96.64 205 SER A C 1
ATOM 1593 O O . SER A 1 205 ? 2.143 0.651 -11.828 1 96.64 205 SER A O 1
ATOM 1595 N N . GLU A 1 206 ? 4.186 -0.115 -11.451 1 97.15 206 GLU A N 1
ATOM 1596 C CA . GLU A 1 206 ? 4.432 0.699 -10.264 1 97.15 206 GLU A CA 1
ATOM 1597 C C . GLU A 1 206 ? 5.626 1.627 -10.47 1 97.15 206 GLU A C 1
ATOM 1599 O O . GLU A 1 206 ? 6.726 1.17 -10.788 1 97.15 206 GLU A O 1
ATOM 1604 N N . GLN A 1 207 ? 5.4 2.87 -10.263 1 96.84 207 GLN A N 1
ATOM 1605 C CA . GLN A 1 207 ? 6.505 3.818 -10.357 1 96.84 207 GLN A CA 1
ATOM 1606 C C . GLN A 1 207 ? 7.534 3.575 -9.256 1 96.84 207 GLN A C 1
ATOM 1608 O O . GLN A 1 207 ? 7.198 3.056 -8.19 1 96.84 207 GLN A O 1
ATOM 1613 N N . PRO A 1 208 ? 8.745 4.062 -9.465 1 98.15 208 PRO A N 1
ATOM 1614 C CA . PRO A 1 208 ? 9.827 3.793 -8.514 1 98.15 208 PRO A CA 1
ATOM 1615 C C . PRO A 1 208 ? 9.505 4.277 -7.102 1 98.15 208 PRO A C 1
ATOM 1617 O O . PRO A 1 208 ? 9.742 3.556 -6.129 1 98.15 208 PRO A O 1
ATOM 1620 N N . TYR A 1 209 ? 8.927 5.465 -6.945 1 97.62 209 TYR A N 1
ATOM 1621 C CA . TYR A 1 209 ? 8.651 5.982 -5.609 1 97.62 209 TYR A CA 1
ATOM 1622 C C . TYR A 1 209 ? 7.618 5.12 -4.893 1 97.62 209 TYR A C 1
ATOM 1624 O O . TYR A 1 209 ? 7.64 5.004 -3.666 1 97.62 209 TYR A O 1
ATOM 1632 N N . ARG A 1 210 ? 6.718 4.498 -5.629 1 98.21 210 ARG A N 1
ATOM 1633 C CA . ARG A 1 210 ? 5.732 3.604 -5.03 1 98.21 210 ARG A CA 1
ATOM 1634 C C . ARG A 1 210 ? 6.382 2.305 -4.564 1 98.21 210 ARG A C 1
ATOM 1636 O O . ARG A 1 210 ? 6.044 1.782 -3.501 1 98.21 210 ARG A O 1
ATOM 1643 N N . LEU A 1 211 ? 7.265 1.798 -5.414 1 98.73 211 LEU A N 1
ATOM 1644 C CA . LEU A 1 211 ? 8.01 0.611 -5.009 1 98.73 211 LEU A CA 1
ATOM 1645 C C . LEU A 1 211 ? 8.83 0.887 -3.753 1 98.73 211 LEU A C 1
ATOM 1647 O O . LEU A 1 211 ? 8.917 0.037 -2.864 1 98.73 211 LEU A O 1
ATOM 1651 N N . ASP A 1 212 ? 9.421 2.075 -3.725 1 98.7 212 ASP A N 1
ATOM 1652 C CA . ASP A 1 212 ? 10.144 2.521 -2.537 1 98.7 212 ASP A CA 1
ATOM 1653 C C . ASP A 1 212 ? 9.233 2.531 -1.312 1 98.7 212 ASP A C 1
ATOM 1655 O O . ASP A 1 212 ? 9.629 2.081 -0.234 1 98.7 212 ASP A O 1
ATOM 1659 N N . ARG A 1 213 ? 8.087 2.98 -1.439 1 98.71 213 ARG A N 1
ATOM 1660 C CA . ARG A 1 213 ? 7.091 3.038 -0.375 1 98.71 213 ARG A CA 1
ATOM 1661 C C . ARG A 1 213 ? 6.737 1.641 0.122 1 98.71 213 ARG A C 1
ATOM 1663 O O . ARG A 1 213 ? 6.652 1.408 1.33 1 98.71 213 ARG A O 1
ATOM 1670 N N . LEU A 1 214 ? 6.552 0.756 -0.808 1 98.83 214 LEU A N 1
ATOM 1671 C CA . LEU A 1 214 ? 6.245 -0.622 -0.443 1 98.83 214 LEU A CA 1
ATOM 1672 C C . LEU A 1 214 ? 7.386 -1.239 0.359 1 98.83 214 LEU A C 1
ATOM 1674 O O . LEU A 1 214 ? 7.169 -1.763 1.454 1 98.83 214 LEU A O 1
ATOM 1678 N N . LEU A 1 215 ? 8.554 -1.112 -0.15 1 98.83 215 LEU A N 1
ATOM 1679 C CA . LEU A 1 215 ? 9.711 -1.735 0.484 1 98.83 215 LEU A CA 1
ATOM 1680 C C . LEU A 1 215 ? 10.018 -1.075 1.824 1 98.83 215 LEU A C 1
ATOM 1682 O O . LEU A 1 215 ? 10.483 -1.736 2.755 1 98.83 215 LEU A O 1
ATOM 1686 N N . THR A 1 216 ? 9.729 0.203 1.911 1 98.64 216 THR A N 1
ATOM 1687 C CA . THR A 1 216 ? 9.91 0.895 3.182 1 98.64 216 THR A CA 1
ATOM 1688 C C . THR A 1 216 ? 8.967 0.335 4.242 1 98.64 216 THR A C 1
ATOM 1690 O O . THR A 1 216 ? 9.361 0.147 5.395 1 98.64 216 THR A O 1
ATOM 1693 N N . GLN A 1 217 ? 7.761 0.065 3.857 1 98.67 217 GLN A N 1
ATOM 1694 C CA . GLN A 1 217 ? 6.854 -0.578 4.802 1 98.67 217 GLN A CA 1
ATOM 1695 C C . GLN A 1 217 ? 7.393 -1.934 5.246 1 98.67 217 GLN A C 1
ATOM 1697 O O . GLN A 1 217 ? 7.322 -2.28 6.428 1 98.67 217 GLN A O 1
ATOM 1702 N N . TRP A 1 218 ? 7.92 -2.692 4.326 1 98.79 218 TRP A N 1
ATOM 1703 C CA . TRP A 1 218 ? 8.5 -3.992 4.645 1 98.79 218 TRP A CA 1
ATOM 1704 C C . TRP A 1 218 ? 9.649 -3.848 5.637 1 98.79 218 TRP A C 1
ATOM 1706 O O . TRP A 1 218 ? 9.774 -4.643 6.572 1 98.79 218 TRP A O 1
ATOM 1716 N N . ARG A 1 219 ? 10.458 -2.852 5.438 1 98.16 219 ARG A N 1
ATOM 1717 C CA . ARG A 1 219 ? 11.574 -2.591 6.341 1 98.16 219 ARG A CA 1
ATOM 1718 C C . ARG A 1 219 ? 11.077 -2.19 7.726 1 98.16 219 ARG A C 1
ATOM 1720 O O . ARG A 1 219 ? 11.521 -2.741 8.735 1 98.16 219 ARG A O 1
ATOM 1727 N N . LEU A 1 220 ? 10.146 -1.307 7.73 1 97.21 220 LEU A N 1
ATOM 1728 C CA . LEU A 1 220 ? 9.645 -0.779 8.994 1 97.21 220 LEU A CA 1
ATOM 1729 C C . LEU A 1 220 ? 8.893 -1.854 9.773 1 97.21 220 LEU A C 1
ATOM 1731 O O . LEU A 1 220 ? 8.849 -1.817 11.005 1 97.21 220 LEU A O 1
ATOM 1735 N N . SER A 1 221 ? 8.303 -2.795 9.085 1 97.48 221 SER A N 1
ATOM 1736 C CA . SER A 1 221 ? 7.557 -3.866 9.738 1 97.48 221 SER A CA 1
ATOM 1737 C C . SER A 1 221 ? 8.495 -4.923 10.311 1 97.48 221 SER A C 1
ATOM 1739 O O . SER A 1 221 ? 8.064 -5.802 11.061 1 97.48 221 SER A O 1
ATOM 1741 N N . GLY A 1 222 ? 9.738 -4.915 9.884 1 97.05 222 GLY A N 1
ATOM 1742 C CA . GLY A 1 222 ? 10.716 -5.873 10.375 1 97.05 222 GLY A CA 1
ATOM 1743 C C . GLY A 1 222 ? 10.74 -7.163 9.578 1 97.05 222 GLY A C 1
ATOM 1744 O O . GLY A 1 222 ? 11.536 -8.06 9.863 1 97.05 222 GLY A O 1
ATOM 1745 N N . GLN A 1 223 ? 9.943 -7.25 8.555 1 97.86 223 GLN A N 1
ATOM 1746 C CA . GLN A 1 223 ? 9.789 -8.495 7.81 1 97.86 223 GLN A CA 1
ATOM 1747 C C . GLN A 1 223 ? 11.031 -8.793 6.975 1 97.86 223 GLN A C 1
ATOM 1749 O O . GLN A 1 223 ? 11.424 -9.952 6.827 1 97.86 223 GLN A O 1
ATOM 1754 N N . LEU A 1 224 ? 11.689 -7.759 6.423 1 97.87 224 LEU A N 1
ATOM 1755 C CA . LEU A 1 224 ? 12.859 -7.979 5.58 1 97.87 224 LEU A CA 1
ATOM 1756 C C . LEU A 1 224 ? 14.034 -8.496 6.404 1 97.87 224 LEU A C 1
ATOM 1758 O O . LEU A 1 224 ? 14.842 -9.288 5.913 1 97.87 224 LEU A O 1
ATOM 1762 N N . GLN A 1 225 ? 14.06 -8.06 7.641 1 96.62 225 GLN A N 1
ATOM 1763 C CA . GLN A 1 225 ? 15.2 -8.343 8.507 1 96.62 225 GLN A CA 1
ATOM 1764 C C . GLN A 1 225 ? 15.199 -9.8 8.959 1 96.62 225 GLN A C 1
ATOM 1766 O O . GLN A 1 225 ? 16.193 -10.289 9.501 1 96.62 225 GLN A O 1
ATOM 1771 N N . GLN A 1 226 ? 14.128 -10.487 8.677 1 97.45 226 GLN A N 1
ATOM 1772 C CA . GLN A 1 226 ? 14.011 -11.864 9.147 1 97.45 226 GLN A CA 1
ATOM 1773 C C . GLN A 1 226 ? 14.223 -12.854 8.005 1 97.45 226 GLN A C 1
ATOM 1775 O O . GLN A 1 226 ? 14.19 -14.069 8.216 1 97.45 226 GLN A O 1
ATOM 1780 N N . LEU A 1 227 ? 14.413 -12.389 6.855 1 98.58 227 LEU A N 1
ATOM 1781 C CA . LEU A 1 227 ? 14.539 -13.23 5.669 1 98.58 227 LEU A CA 1
ATOM 1782 C C . LEU A 1 227 ? 15.924 -13.864 5.596 1 98.58 227 LEU A C 1
ATOM 1784 O O . LEU A 1 227 ? 16.89 -13.316 6.133 1 98.58 227 LEU A O 1
ATOM 1788 N N . ALA A 1 228 ? 15.967 -14.988 4.909 1 98.74 228 ALA A N 1
ATOM 1789 C CA . ALA A 1 228 ? 17.252 -15.634 4.652 1 98.74 228 ALA A CA 1
ATOM 1790 C C . ALA A 1 228 ? 17.879 -15.114 3.362 1 98.74 228 ALA A C 1
ATOM 1792 O O . ALA A 1 228 ? 19.101 -15.149 3.201 1 98.74 228 ALA A O 1
ATOM 1793 N N . GLY A 1 229 ? 17.079 -14.668 2.423 1 98.81 229 GLY A N 1
ATOM 1794 C CA . GLY A 1 229 ? 17.52 -14.17 1.13 1 98.81 229 GLY A CA 1
ATOM 1795 C C . GLY A 1 229 ? 16.397 -13.564 0.31 1 98.81 229 GLY A C 1
ATOM 1796 O O . GLY A 1 229 ? 15.223 -13.686 0.668 1 98.81 229 GLY A O 1
ATOM 1797 N N . ILE A 1 230 ? 16.784 -12.889 -0.727 1 98.91 230 ILE A N 1
ATOM 1798 C CA . ILE A 1 230 ? 15.807 -12.261 -1.609 1 98.91 230 ILE A CA 1
ATOM 1799 C C . ILE A 1 230 ? 16.115 -12.622 -3.061 1 98.91 230 ILE A C 1
ATOM 1801 O O . ILE A 1 230 ? 17.275 -12.597 -3.48 1 98.91 230 ILE A O 1
ATOM 1805 N N . ALA A 1 231 ? 15.134 -13.031 -3.753 1 98.9 231 ALA A N 1
ATOM 1806 C CA . ALA A 1 231 ? 15.17 -13.261 -5.195 1 98.9 231 ALA A CA 1
ATOM 1807 C C . ALA A 1 231 ? 14.331 -12.225 -5.937 1 98.9 231 ALA A C 1
ATOM 1809 O O . ALA A 1 231 ? 13.144 -12.056 -5.648 1 98.9 231 ALA A O 1
ATOM 1810 N N . VAL A 1 232 ? 14.942 -11.515 -6.867 1 98.91 232 VAL A N 1
ATOM 1811 C CA . VAL A 1 232 ? 14.259 -10.428 -7.561 1 98.91 232 VAL A CA 1
ATOM 1812 C C . VAL A 1 232 ? 13.957 -10.842 -8.999 1 98.91 232 VAL A C 1
ATOM 1814 O O . VAL A 1 232 ? 14.872 -11.122 -9.777 1 98.91 232 VAL A O 1
ATOM 1817 N N . GLY A 1 233 ? 12.655 -10.919 -9.268 1 98.82 233 GLY A N 1
ATOM 1818 C CA . GLY A 1 233 ? 12.218 -11.169 -10.632 1 98.82 233 GLY A CA 1
ATOM 1819 C C . GLY A 1 233 ? 12.062 -9.902 -11.451 1 98.82 233 GLY A C 1
ATOM 1820 O O . GLY A 1 233 ? 12.865 -8.975 -11.329 1 98.82 233 GLY A O 1
ATOM 1821 N N . ARG A 1 234 ? 11.093 -9.88 -12.269 1 98.66 234 ARG A N 1
ATOM 1822 C CA . ARG A 1 234 ? 10.951 -8.788 -13.227 1 98.66 234 ARG A CA 1
ATOM 1823 C C . ARG A 1 234 ? 10.027 -7.702 -12.686 1 98.66 234 ARG A C 1
ATOM 1825 O O . ARG A 1 234 ? 8.983 -8.002 -12.103 1 98.66 234 ARG A O 1
ATOM 1832 N N . PHE A 1 235 ? 10.411 -6.508 -12.828 1 98.64 235 PHE A N 1
ATOM 1833 C CA . PHE A 1 235 ? 9.584 -5.323 -12.629 1 98.64 235 PHE A CA 1
ATOM 1834 C C . PHE A 1 235 ? 9.292 -4.637 -13.958 1 98.64 235 PHE A C 1
ATOM 1836 O O . PHE A 1 235 ? 10.143 -3.927 -14.496 1 98.64 235 PHE A O 1
ATOM 1843 N N . SER A 1 236 ? 8.1 -4.896 -14.412 1 98.23 236 SER A N 1
ATOM 1844 C CA . SER A 1 236 ? 7.755 -4.462 -15.762 1 98.23 236 SER A CA 1
ATOM 1845 C C . SER A 1 236 ? 6.866 -3.223 -15.734 1 98.23 236 SER A C 1
ATOM 1847 O O . SER A 1 236 ? 6.072 -3.043 -14.808 1 98.23 236 SER A O 1
ATOM 1849 N N . GLN A 1 237 ? 7.018 -2.357 -16.715 1 97.68 237 GLN A N 1
ATOM 1850 C CA . GLN A 1 237 ? 6.237 -1.132 -16.847 1 97.68 237 GLN A CA 1
ATOM 1851 C C . GLN A 1 237 ? 6.379 -0.252 -15.609 1 97.68 237 GLN A C 1
ATOM 1853 O O . GLN A 1 237 ? 5.391 0.293 -15.111 1 97.68 237 GLN A O 1
ATOM 1858 N N . CYS A 1 238 ? 7.508 -0.252 -15.043 1 97.42 238 CYS A N 1
ATOM 1859 C CA . CYS A 1 238 ? 7.796 0.499 -13.826 1 97.42 238 CYS A CA 1
ATOM 1860 C C . CYS A 1 238 ? 8.788 1.622 -14.1 1 97.42 238 CYS A C 1
ATOM 1862 O O . CYS A 1 238 ? 9.518 2.045 -13.201 1 97.42 238 CYS A O 1
ATOM 1864 N N . ASP A 1 239 ? 8.799 2.084 -15.26 1 94.89 239 ASP A N 1
ATOM 1865 C CA . ASP A 1 239 ? 9.73 3.139 -15.649 1 94.89 239 ASP A CA 1
ATOM 1866 C C . ASP A 1 239 ? 9.412 4.445 -14.925 1 94.89 239 ASP A C 1
ATOM 1868 O O . ASP A 1 239 ? 8.244 4.766 -14.696 1 94.89 239 ASP A O 1
ATOM 1872 N N . PRO A 1 240 ? 10.443 5.182 -14.558 1 94.25 240 PRO A N 1
ATOM 1873 C CA . PRO A 1 240 ? 10.202 6.499 -13.963 1 94.25 240 PRO A CA 1
ATOM 1874 C C . PRO A 1 240 ? 9.521 7.466 -14.928 1 94.25 240 PRO A C 1
ATOM 1876 O O . PRO A 1 240 ? 9.68 7.344 -16.145 1 94.25 240 PRO A O 1
ATOM 1879 N N . PRO A 1 241 ? 8.785 8.382 -14.312 1 90.68 241 PRO A N 1
ATOM 1880 C CA . PRO A 1 241 ? 8.229 9.415 -15.19 1 90.68 241 PRO A CA 1
ATOM 1881 C C . PRO A 1 241 ? 9.307 10.277 -15.842 1 90.68 241 PRO A C 1
ATOM 1883 O O . PRO A 1 241 ? 10.368 10.498 -15.252 1 90.68 241 PRO A O 1
ATOM 1886 N N . SER A 1 242 ? 9.061 10.771 -16.975 1 89.12 242 SER A N 1
ATOM 1887 C CA . SER A 1 242 ? 10.05 11.541 -17.721 1 89.12 242 SER A CA 1
ATOM 1888 C C . SER A 1 242 ? 10.024 13.012 -17.319 1 89.12 242 SER A C 1
ATOM 1890 O O . SER A 1 242 ? 10.987 13.744 -17.556 1 89.12 242 SER A O 1
ATOM 1892 N N . ASP A 1 243 ? 9.048 13.534 -16.66 1 89.76 243 ASP A N 1
ATOM 1893 C CA . ASP A 1 243 ? 8.817 14.964 -16.475 1 89.76 243 ASP A CA 1
ATOM 1894 C C . ASP A 1 243 ? 9.218 15.407 -15.07 1 89.76 243 ASP A C 1
ATOM 1896 O O . ASP A 1 243 ? 9.064 16.578 -14.715 1 89.76 243 ASP A O 1
ATOM 1900 N N . ARG A 1 244 ? 9.767 14.419 -14.274 1 90.92 244 ARG A N 1
ATOM 1901 C CA . ARG A 1 244 ? 10.161 14.787 -12.918 1 90.92 244 ARG A CA 1
ATOM 1902 C C . ARG A 1 244 ? 11.328 13.932 -12.436 1 90.92 244 ARG A C 1
ATOM 1904 O O . ARG A 1 244 ? 11.537 12.822 -12.929 1 90.92 244 ARG A O 1
ATOM 1911 N N . PRO A 1 245 ? 12.072 14.512 -11.539 1 92.71 245 PRO A N 1
ATOM 1912 C CA . PRO A 1 245 ? 13.184 13.744 -10.974 1 92.71 245 PRO A CA 1
ATOM 1913 C C . PRO A 1 245 ? 12.732 12.432 -10.337 1 92.71 245 PRO A C 1
ATOM 1915 O O . PRO A 1 245 ? 11.701 12.393 -9.66 1 92.71 245 PRO A O 1
ATOM 1918 N N . SER A 1 246 ? 13.554 11.35 -10.666 1 96.38 246 SER A N 1
ATOM 1919 C CA . SER A 1 246 ? 13.197 10.042 -10.126 1 96.38 246 SER A CA 1
ATOM 1920 C C . SER A 1 246 ? 14.389 9.091 -10.147 1 96.38 246 SER A C 1
ATOM 1922 O O . SER A 1 246 ? 15.352 9.31 -10.885 1 96.38 246 SER A O 1
ATOM 1924 N N . PHE A 1 247 ? 14.321 8.135 -9.293 1 97.79 247 PHE A N 1
ATOM 1925 C CA . PHE A 1 247 ? 15.216 6.988 -9.386 1 97.79 247 PHE A CA 1
ATOM 1926 C C . PHE A 1 247 ? 14.697 5.977 -10.401 1 97.79 247 PHE A C 1
ATOM 1928 O O . PHE A 1 247 ? 13.523 6.01 -10.773 1 97.79 247 PHE A O 1
ATOM 1935 N N . THR A 1 248 ? 15.626 5.142 -10.843 1 97.7 248 THR A N 1
ATOM 1936 C CA . THR A 1 248 ? 15.189 3.95 -11.562 1 97.7 248 THR A CA 1
ATOM 1937 C C . THR A 1 248 ? 14.69 2.885 -10.59 1 97.7 248 THR A C 1
ATOM 1939 O O . THR A 1 248 ? 14.966 2.953 -9.391 1 97.7 248 THR A O 1
ATOM 1942 N N . VAL A 1 249 ? 13.993 1.945 -11.095 1 98.05 249 VAL A N 1
ATOM 1943 C CA . VAL A 1 249 ? 13.53 0.824 -10.283 1 98.05 249 VAL A CA 1
ATOM 1944 C C . VAL A 1 249 ? 14.728 0.091 -9.683 1 98.05 249 VAL A C 1
ATOM 1946 O O . VAL A 1 249 ? 14.727 -0.245 -8.496 1 98.05 249 VAL A O 1
ATOM 1949 N N . GLU A 1 250 ? 15.712 -0.178 -10.501 1 98.12 250 GLU A N 1
ATOM 1950 C CA . GLU A 1 250 ? 16.9 -0.878 -10.022 1 98.12 250 GLU A CA 1
ATOM 1951 C C . GLU A 1 250 ? 17.557 -0.125 -8.868 1 98.12 250 GLU A C 1
ATOM 1953 O O . GLU A 1 250 ? 17.974 -0.734 -7.88 1 98.12 250 GLU A O 1
ATOM 1958 N N . ALA A 1 251 ? 17.651 1.173 -9.03 1 98.27 251 ALA A N 1
ATOM 1959 C CA . ALA A 1 251 ? 18.26 1.987 -7.981 1 98.27 251 ALA A CA 1
ATOM 1960 C C . ALA A 1 251 ? 17.478 1.874 -6.676 1 98.27 251 ALA A C 1
ATOM 1962 O O . ALA A 1 251 ? 18.069 1.778 -5.597 1 98.27 251 ALA A O 1
ATOM 1963 N N . VAL A 1 252 ? 16.167 1.907 -6.78 1 98.65 252 VAL A N 1
ATOM 1964 C CA . VAL A 1 252 ? 15.314 1.791 -5.602 1 98.65 252 VAL A CA 1
ATOM 1965 C C . VAL A 1 252 ? 15.512 0.423 -4.953 1 98.65 252 VAL A C 1
ATOM 1967 O O . VAL A 1 252 ? 15.725 0.329 -3.742 1 98.65 252 VAL A O 1
ATOM 1970 N N . LEU A 1 253 ? 15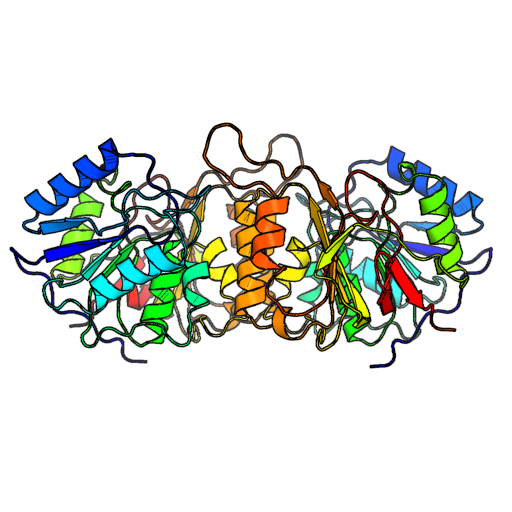.465 -0.624 -5.75 1 98.77 253 LEU A N 1
ATOM 1971 C CA . LEU A 1 253 ? 15.582 -1.983 -5.232 1 98.77 253 LEU A CA 1
ATOM 1972 C C . LEU A 1 253 ? 16.938 -2.196 -4.567 1 98.77 253 LEU A C 1
ATOM 1974 O O . LEU A 1 253 ? 17.016 -2.759 -3.472 1 98.77 253 LEU A O 1
ATOM 1978 N N . ARG A 1 254 ? 17.942 -1.747 -5.175 1 98.41 254 ARG A N 1
ATOM 1979 C CA . ARG A 1 254 ? 19.274 -1.889 -4.597 1 98.41 254 ARG A CA 1
ATOM 1980 C C . ARG A 1 254 ? 19.383 -1.131 -3.279 1 98.41 254 ARG A C 1
ATOM 1982 O O . ARG A 1 254 ? 19.942 -1.643 -2.306 1 98.41 254 ARG A O 1
ATOM 1989 N N . ASP A 1 255 ? 18.914 0.026 -3.324 1 98.1 255 ASP A N 1
ATOM 1990 C CA . ASP A 1 255 ? 18.959 0.862 -2.128 1 98.1 255 ASP A CA 1
ATOM 1991 C C . ASP A 1 255 ? 18.235 0.193 -0.962 1 98.1 255 ASP A C 1
ATOM 1993 O O . ASP A 1 255 ? 18.695 0.254 0.18 1 98.1 255 ASP A O 1
ATOM 1997 N N . ARG A 1 256 ? 17.083 -0.42 -1.223 1 98.28 256 ARG A N 1
ATOM 1998 C CA . ARG A 1 256 ? 16.203 -0.896 -0.16 1 98.28 256 ARG A CA 1
ATOM 1999 C C . ARG A 1 256 ? 16.554 -2.325 0.242 1 98.28 256 ARG A C 1
ATOM 2001 O O . ARG A 1 256 ? 16.196 -2.774 1.332 1 98.28 256 ARG A O 1
ATOM 2008 N N . LEU A 1 257 ? 17.323 -3.073 -0.61 1 98.56 257 LEU A N 1
ATOM 2009 C CA . LEU A 1 257 ? 17.438 -4.508 -0.376 1 98.56 257 LEU A CA 1
ATOM 2010 C C . LEU A 1 257 ? 18.891 -4.905 -0.138 1 98.56 257 LEU A C 1
ATOM 2012 O O . LEU A 1 257 ? 19.166 -5.994 0.37 1 98.56 257 LEU A O 1
ATOM 2016 N N . SER A 1 258 ? 19.831 -4.057 -0.48 1 97.66 258 SER A N 1
ATOM 2017 C CA . SER A 1 258 ? 21.217 -4.511 -0.549 1 97.66 258 SER A CA 1
ATOM 2018 C C . SER A 1 258 ? 21.905 -4.392 0.807 1 97.66 258 SER A C 1
ATOM 2020 O O . SER A 1 258 ? 23.003 -4.918 1 1 97.66 258 SER A O 1
ATOM 2022 N N . ASP A 1 259 ? 21.306 -3.766 1.795 1 97.04 259 ASP A N 1
ATOM 2023 C CA . ASP A 1 259 ? 21.979 -3.527 3.068 1 97.04 259 ASP A CA 1
ATOM 2024 C C . ASP A 1 259 ? 21.387 -4.397 4.174 1 97.04 259 ASP A C 1
ATOM 2026 O O . ASP A 1 259 ? 21.494 -4.066 5.356 1 97.04 259 ASP A O 1
ATOM 2030 N N . LEU A 1 260 ? 20.792 -5.515 3.87 1 97.57 260 LEU A N 1
ATOM 2031 C CA . LEU A 1 260 ? 20.089 -6.361 4.828 1 97.57 260 LEU A CA 1
ATOM 2032 C C . LEU A 1 260 ? 21.012 -7.443 5.379 1 97.57 260 LEU A C 1
ATOM 2034 O O . LEU A 1 260 ? 20.642 -8.17 6.303 1 97.57 260 LEU A O 1
ATOM 2038 N N . GLY A 1 261 ? 22.188 -7.598 4.794 1 97.49 261 GLY A N 1
ATOM 2039 C CA . GLY A 1 261 ? 23.125 -8.612 5.253 1 97.49 261 GLY A CA 1
ATOM 2040 C C . GLY A 1 261 ? 22.769 -10.009 4.783 1 97.49 261 GLY A C 1
ATOM 2041 O O . GLY A 1 261 ? 23.212 -10.999 5.369 1 97.49 261 GLY A O 1
ATOM 2042 N N . ILE A 1 262 ? 21.936 -10.175 3.814 1 98.58 262 ILE A N 1
ATOM 2043 C CA . ILE A 1 262 ? 21.525 -11.454 3.246 1 98.58 262 ILE A CA 1
ATOM 2044 C C . ILE A 1 262 ? 21.743 -11.442 1.735 1 98.58 262 ILE A C 1
ATOM 2046 O O . ILE A 1 262 ? 21.823 -10.375 1.122 1 98.58 262 ILE A O 1
ATOM 2050 N N . PRO A 1 263 ? 21.834 -12.61 1.1 1 98.83 263 PRO A N 1
ATOM 2051 C CA . PRO A 1 263 ? 22.032 -12.626 -0.351 1 98.83 263 PRO A CA 1
ATOM 2052 C C . PRO A 1 263 ? 20.818 -12.107 -1.118 1 98.83 263 PRO A C 1
ATOM 2054 O O . PRO A 1 263 ? 19.677 -12.365 -0.724 1 98.83 263 PRO A O 1
ATOM 2057 N N . VAL A 1 264 ? 21.149 -11.396 -2.2 1 98.87 264 VAL A N 1
ATOM 2058 C CA . VAL A 1 264 ? 20.141 -10.915 -3.14 1 98.87 264 VAL A CA 1
ATOM 2059 C C . VAL A 1 264 ? 20.511 -11.344 -4.558 1 98.87 264 VAL A C 1
ATOM 2061 O O . VAL A 1 264 ? 21.578 -10.986 -5.063 1 98.87 264 VAL A O 1
ATOM 2064 N N . LEU A 1 265 ? 19.678 -12.129 -5.112 1 98.86 265 LEU A N 1
ATOM 2065 C CA . LEU A 1 265 ? 19.818 -12.597 -6.486 1 98.86 265 LEU A CA 1
ATOM 2066 C C . LEU A 1 265 ? 18.773 -11.951 -7.39 1 98.86 265 LEU A C 1
ATOM 2068 O O . LEU A 1 265 ? 17.571 -12.079 -7.145 1 98.86 265 LEU A O 1
ATOM 2072 N N . ALA A 1 266 ? 19.171 -11.284 -8.456 1 98.71 266 ALA A N 1
ATOM 2073 C CA . ALA A 1 266 ? 18.25 -10.488 -9.264 1 98.71 266 ALA A CA 1
ATOM 2074 C C . ALA A 1 266 ? 18.228 -10.974 -10.71 1 98.71 266 ALA A C 1
ATOM 2076 O O . ALA A 1 266 ? 18.953 -11.905 -11.07 1 98.71 266 ALA A O 1
ATOM 2077 N N . ASP A 1 267 ? 17.327 -10.39 -11.449 1 98.39 267 ASP A N 1
ATOM 2078 C CA . ASP A 1 267 ? 17.179 -10.672 -12.874 1 98.39 267 ASP A CA 1
ATOM 2079 C C . ASP A 1 267 ? 16.763 -12.123 -13.106 1 98.39 267 ASP A C 1
ATOM 2081 O O . ASP A 1 267 ? 17.237 -12.767 -14.044 1 98.39 267 ASP A O 1
ATOM 2085 N N . LEU A 1 268 ? 15.997 -12.616 -12.243 1 98.74 268 LEU A N 1
ATOM 2086 C CA . LEU A 1 268 ? 15.471 -13.966 -12.418 1 98.74 268 LEU A CA 1
ATOM 2087 C C . LEU A 1 268 ? 14.284 -13.966 -13.376 1 98.74 268 LEU A C 1
ATOM 2089 O O . LEU A 1 268 ? 13.527 -12.995 -13.433 1 98.74 268 LEU A O 1
ATOM 2093 N N . PRO A 1 269 ? 14.07 -15.004 -14.095 1 98.58 269 PRO A N 1
ATOM 2094 C CA . PRO A 1 269 ? 13.09 -15.028 -15.184 1 98.58 269 PRO A CA 1
ATOM 2095 C C . PRO A 1 269 ? 11.682 -15.37 -14.702 1 98.58 269 PRO A C 1
ATOM 2097 O O . PRO A 1 269 ? 11.087 -16.346 -15.167 1 98.58 269 PRO A O 1
ATOM 2100 N N . PHE A 1 270 ? 11.136 -14.492 -13.84 1 98.54 270 PHE A N 1
ATOM 2101 C CA . PHE A 1 270 ? 9.733 -14.628 -13.464 1 98.54 270 PHE A CA 1
ATOM 2102 C C . PHE A 1 270 ? 9.089 -13.259 -13.276 1 98.54 270 PHE A C 1
ATOM 2104 O O . PHE A 1 270 ? 9.781 -12.27 -13.026 1 98.54 270 PHE A O 1
ATOM 2111 N N . GLY A 1 271 ? 7.796 -13.22 -13.442 1 98.06 271 GLY A N 1
ATOM 2112 C CA . GLY A 1 271 ? 7.055 -11.976 -13.311 1 98.06 271 GLY A CA 1
ATOM 2113 C C . GLY A 1 271 ? 6.251 -11.627 -14.55 1 98.06 271 GLY A C 1
ATOM 2114 O O . GLY A 1 271 ? 6.05 -12.473 -15.424 1 98.06 271 GLY A O 1
ATOM 2115 N N . HIS A 1 272 ? 5.791 -10.382 -14.61 1 98.2 272 HIS A N 1
ATOM 2116 C CA . HIS A 1 272 ? 4.923 -9.921 -15.687 1 98.2 272 HIS A CA 1
ATOM 2117 C C . HIS A 1 272 ? 5.725 -9.611 -16.947 1 98.2 272 HIS A C 1
ATOM 2119 O O . HIS A 1 272 ? 6.885 -9.202 -16.864 1 98.2 272 HIS A O 1
ATOM 2125 N N . ASP A 1 273 ? 5.125 -9.679 -18.154 1 96.29 273 ASP A N 1
ATOM 2126 C CA . ASP A 1 273 ? 5.583 -9.197 -19.454 1 96.29 273 ASP A CA 1
ATOM 2127 C C . ASP A 1 273 ? 6.869 -9.903 -19.878 1 96.29 273 ASP A C 1
ATOM 2129 O O . ASP A 1 273 ? 7.793 -9.266 -20.389 1 96.29 273 ASP A O 1
ATOM 2133 N N . GLY A 1 274 ? 6.91 -11.154 -19.774 1 96.4 274 GLY A N 1
ATOM 2134 C CA . GLY A 1 274 ? 8.027 -12.017 -20.123 1 96.4 274 GLY A CA 1
ATOM 2135 C C . GLY A 1 274 ? 7.895 -13.42 -19.563 1 96.4 274 GLY A C 1
ATOM 2136 O O . GLY A 1 274 ? 6.798 -13.847 -19.195 1 96.4 274 GLY A O 1
ATOM 2137 N N . GLU A 1 275 ? 9.007 -14.084 -19.546 1 97.93 275 GLU A N 1
ATOM 2138 C CA . GLU A 1 275 ? 9.018 -15.444 -19.015 1 97.93 275 GLU A CA 1
ATOM 2139 C C . GLU A 1 275 ? 8.647 -15.461 -17.534 1 97.93 275 GLU A C 1
ATOM 2141 O O . GLU A 1 275 ? 9.217 -14.712 -16.738 1 97.93 275 GLU A O 1
ATOM 2146 N N . ASN A 1 276 ? 7.687 -16.225 -17.24 1 98.44 276 ASN A N 1
ATOM 2147 C CA . ASN A 1 276 ? 7.261 -16.409 -15.857 1 98.44 276 ASN A CA 1
ATOM 2148 C C . ASN A 1 276 ? 7.511 -17.836 -15.378 1 98.44 276 ASN A C 1
ATOM 2150 O O . ASN A 1 276 ? 6.598 -18.663 -15.375 1 98.44 276 ASN A O 1
ATOM 2154 N N . ALA A 1 277 ? 8.746 -18.048 -14.931 1 98.26 277 ALA A N 1
ATOM 2155 C CA . ALA A 1 277 ? 9.139 -19.376 -14.467 1 98.26 277 ALA A CA 1
ATOM 2156 C C . ALA A 1 277 ? 8.35 -19.779 -13.225 1 98.26 277 ALA A C 1
ATOM 2158 O O . ALA A 1 277 ? 8.114 -18.956 -12.338 1 98.26 277 ALA A O 1
ATOM 2159 N N . VAL A 1 278 ? 7.997 -20.997 -13.192 1 97.46 278 VAL A N 1
ATOM 2160 C CA . VAL A 1 278 ? 7.211 -21.56 -12.1 1 97.46 278 VAL A CA 1
ATOM 2161 C C . VAL A 1 278 ? 8.038 -21.563 -10.816 1 97.46 278 VAL A C 1
ATOM 2163 O O . VAL A 1 278 ? 9.221 -21.909 -10.833 1 97.46 278 VAL A O 1
ATOM 2166 N N . LEU A 1 279 ? 7.426 -21.192 -9.702 1 97.9 279 LEU A N 1
ATOM 2167 C CA . LEU A 1 279 ? 8.021 -21.225 -8.371 1 97.9 279 LEU A CA 1
ATOM 2168 C C . LEU A 1 279 ? 7.078 -21.884 -7.37 1 97.9 279 LEU A C 1
ATOM 2170 O O . LEU A 1 279 ? 6.029 -21.326 -7.039 1 97.9 279 LEU A O 1
ATOM 2174 N N . PRO A 1 280 ? 7.409 -23.045 -6.831 1 96.93 280 PRO A N 1
ATOM 2175 C CA . PRO A 1 280 ? 6.571 -23.69 -5.818 1 96.93 280 PRO A CA 1
ATOM 2176 C C . PRO A 1 280 ? 6.604 -22.964 -4.475 1 96.93 280 PRO A C 1
ATOM 2178 O O . PRO A 1 280 ? 7.654 -22.896 -3.832 1 96.93 280 PRO A O 1
ATOM 2181 N N . VAL A 1 281 ? 5.5 -22.496 -4.088 1 96.91 281 VAL A N 1
ATOM 2182 C CA . VAL A 1 281 ? 5.381 -21.684 -2.882 1 96.91 281 VAL A CA 1
ATOM 2183 C C . VAL A 1 281 ? 5.475 -22.576 -1.646 1 96.91 281 VAL A C 1
ATOM 2185 O O . VAL A 1 281 ? 4.681 -23.505 -1.482 1 96.91 281 VAL A O 1
ATOM 2188 N N . GLY A 1 282 ? 6.449 -22.299 -0.819 1 95.11 282 GLY A N 1
ATOM 2189 C CA . GLY A 1 282 ? 6.644 -23.081 0.391 1 95.11 282 GLY A CA 1
ATOM 2190 C C . GLY A 1 282 ? 7.715 -24.146 0.247 1 95.11 282 GLY A C 1
ATOM 2191 O O . GLY A 1 282 ? 8.128 -24.756 1.236 1 95.11 282 GLY A O 1
ATOM 2192 N N . ALA A 1 283 ? 8.126 -24.404 -0.978 1 95.76 283 ALA A N 1
ATOM 2193 C CA . ALA A 1 283 ? 9.207 -25.365 -1.183 1 95.76 283 ALA A CA 1
ATOM 2194 C C . ALA A 1 283 ? 10.53 -24.824 -0.648 1 95.76 283 ALA A C 1
ATOM 2196 O O . ALA A 1 283 ? 10.72 -23.608 -0.558 1 95.76 283 ALA A O 1
ATOM 2197 N N . ILE A 1 284 ? 11.414 -25.746 -0.357 1 96.5 284 ILE A N 1
ATOM 2198 C CA . ILE A 1 284 ? 12.741 -25.32 0.074 1 96.5 284 ILE A CA 1
ATOM 2199 C C . ILE A 1 284 ? 13.565 -24.892 -1.138 1 96.5 284 ILE A C 1
ATOM 2201 O O . ILE A 1 284 ? 13.572 -25.576 -2.164 1 96.5 284 ILE A O 1
ATOM 2205 N N . ALA A 1 285 ? 14.141 -23.718 -1.029 1 97.53 285 ALA A N 1
ATOM 2206 C CA . ALA A 1 285 ? 15.009 -23.195 -2.081 1 97.53 285 ALA A CA 1
ATOM 2207 C C . ALA A 1 285 ? 16.358 -22.763 -1.515 1 97.53 285 ALA A C 1
ATOM 2209 O O . ALA A 1 285 ? 16.499 -22.575 -0.304 1 97.53 285 ALA A O 1
ATOM 2210 N N . GLN A 1 286 ? 17.319 -22.674 -2.432 1 98.39 286 GLN A N 1
ATOM 2211 C CA . GLN A 1 286 ? 18.67 -22.271 -2.057 1 98.39 286 GLN A CA 1
ATOM 2212 C C . GLN A 1 286 ? 19.233 -21.252 -3.043 1 98.39 286 GLN A C 1
ATOM 2214 O O . GLN A 1 286 ? 19.179 -21.459 -4.257 1 98.39 286 GLN A O 1
ATOM 2219 N N . ILE A 1 287 ? 19.635 -20.127 -2.501 1 98.68 287 ILE A N 1
ATOM 2220 C CA . ILE A 1 287 ? 20.475 -19.215 -3.269 1 98.68 287 ILE A CA 1
ATOM 2221 C C . ILE A 1 287 ? 21.94 -19.623 -3.132 1 98.68 287 ILE A C 1
ATOM 2223 O O . ILE A 1 287 ? 22.478 -19.665 -2.022 1 98.68 287 ILE A O 1
ATOM 2227 N N . ALA A 1 288 ? 22.544 -19.968 -4.236 1 97 288 ALA A N 1
ATOM 2228 C CA . ALA A 1 288 ? 23.95 -20.36 -4.297 1 97 288 ALA A CA 1
ATOM 2229 C C . ALA A 1 288 ? 24.645 -19.724 -5.498 1 97 288 ALA A C 1
ATOM 2231 O O . ALA A 1 288 ? 24.506 -20.198 -6.627 1 97 288 ALA A O 1
ATOM 2232 N N . GLY A 1 289 ? 25.438 -18.742 -5.192 1 96.4 289 GLY A N 1
ATOM 2233 C CA . GLY A 1 289 ? 26.02 -17.997 -6.297 1 96.4 289 GLY A CA 1
ATOM 2234 C C . GLY A 1 289 ? 24.988 -17.253 -7.123 1 96.4 289 GLY A C 1
ATOM 2235 O O . GLY A 1 289 ? 24.198 -16.475 -6.585 1 96.4 289 GLY A O 1
ATOM 2236 N N . ASP A 1 290 ? 25.006 -17.636 -8.437 1 98.4 290 ASP A N 1
ATOM 2237 C CA . ASP A 1 290 ? 24.096 -16.934 -9.337 1 98.4 290 ASP A CA 1
ATOM 2238 C C . ASP A 1 290 ? 22.86 -17.78 -9.638 1 98.4 290 ASP A C 1
ATOM 2240 O O . ASP A 1 290 ? 22.188 -17.568 -10.65 1 98.4 290 ASP A O 1
ATOM 2244 N N . GLN A 1 291 ? 22.639 -18.73 -8.677 1 98.62 291 GLN A N 1
ATOM 2245 C CA . GLN A 1 291 ? 21.555 -19.662 -8.966 1 98.62 291 GLN A CA 1
ATOM 2246 C C . GLN A 1 291 ? 20.534 -19.688 -7.833 1 98.62 291 GLN A C 1
ATOM 2248 O O . GLN A 1 291 ? 20.898 -19.583 -6.66 1 98.62 291 GLN A O 1
ATOM 2253 N N . LEU A 1 292 ? 19.312 -19.818 -8.194 1 98.57 292 LEU A N 1
ATOM 2254 C CA . LEU A 1 292 ? 18.231 -20.216 -7.298 1 98.57 292 LEU A CA 1
ATOM 2255 C C . LEU A 1 292 ? 17.837 -21.67 -7.534 1 98.57 292 LEU A C 1
ATOM 2257 O O . LEU A 1 292 ? 17.224 -21.994 -8.554 1 98.57 292 LEU A O 1
ATOM 2261 N N . GLN A 1 293 ? 18.212 -22.499 -6.596 1 97.88 293 GLN A N 1
ATOM 2262 C CA . GLN A 1 293 ? 17.867 -23.914 -6.685 1 97.88 293 GLN A CA 1
ATOM 2263 C C . GLN A 1 293 ? 16.602 -24.223 -5.889 1 97.88 293 GLN A C 1
ATOM 2265 O O . GLN A 1 293 ? 16.486 -23.838 -4.723 1 97.88 293 GLN A O 1
ATOM 2270 N N . ILE A 1 294 ? 15.675 -24.85 -6.545 1 96.43 294 ILE A N 1
ATOM 2271 C CA . ILE A 1 294 ? 14.428 -25.22 -5.885 1 96.43 294 ILE A CA 1
ATOM 2272 C C . ILE A 1 294 ? 14.374 -26.734 -5.695 1 96.43 294 ILE A C 1
ATOM 2274 O O . ILE A 1 294 ? 14.483 -27.492 -6.662 1 96.43 294 ILE A O 1
ATOM 2278 N N . HIS A 1 295 ? 14.2 -27.124 -4.53 1 90.8 295 HIS A N 1
ATOM 2279 C CA . HIS A 1 295 ? 14.116 -28.542 -4.197 1 90.8 295 HIS A CA 1
ATOM 2280 C C . HIS A 1 295 ? 12.664 -29 -4.104 1 90.8 295 HIS A C 1
ATOM 2282 O O . HIS A 1 295 ? 11.971 -28.686 -3.134 1 90.8 295 HIS A O 1
ATOM 2288 N N . TRP A 1 296 ? 12.297 -29.682 -5.099 1 83.52 296 TRP A N 1
ATOM 2289 C CA . TRP A 1 296 ? 10.923 -30.174 -5.106 1 83.52 296 TRP A CA 1
ATOM 2290 C C . TRP A 1 296 ? 10.727 -31.255 -4.048 1 83.52 296 TRP A C 1
ATOM 2292 O O . TRP A 1 296 ? 11.6 -32.103 -3.848 1 83.52 296 TRP A O 1
ATOM 2302 N N . PRO A 1 297 ? 9.644 -30.944 -3.147 1 68.14 297 PRO A N 1
ATOM 2303 C CA . PRO A 1 297 ? 9.441 -31.98 -2.132 1 68.14 297 PRO A CA 1
ATOM 2304 C C . PRO A 1 297 ? 8.969 -33.305 -2.728 1 68.14 297 PRO A C 1
ATOM 2306 O O . PRO A 1 297 ? 8.227 -33.313 -3.714 1 68.14 297 PRO A O 1
ATOM 2309 N N . ALA A 1 298 ? 9.737 -34.361 -2.551 1 57.91 298 ALA A N 1
ATOM 2310 C CA . ALA A 1 298 ? 9.326 -35.707 -2.942 1 57.91 298 ALA A CA 1
ATOM 2311 C C . ALA A 1 298 ? 8.022 -36.103 -2.257 1 57.91 298 ALA A C 1
ATOM 2313 O O . ALA A 1 298 ? 7.732 -35.646 -1.149 1 57.91 298 ALA A O 1
ATOM 2314 N N . MET B 1 1 ? -5.705 8.357 25.743 1 57.54 1 MET B N 1
ATOM 2315 C CA . MET B 1 1 ? -4.333 8.852 25.817 1 57.54 1 MET B CA 1
ATOM 2316 C C . MET B 1 1 ? -4.296 10.372 25.699 1 57.54 1 MET B C 1
ATOM 2318 O O . MET B 1 1 ? -5.027 10.955 24.895 1 57.54 1 MET B O 1
ATOM 2322 N N . THR B 1 2 ? -3.82 11.063 26.668 1 76.48 2 THR B N 1
ATOM 2323 C CA . THR B 1 2 ? -3.785 12.521 26.71 1 76.48 2 THR B CA 1
ATOM 2324 C C . THR B 1 2 ? -2.649 13.059 25.846 1 76.48 2 THR B C 1
ATOM 2326 O O . THR B 1 2 ? -1.513 12.588 25.94 1 76.48 2 THR B O 1
ATOM 2329 N N . VAL B 1 3 ? -2.935 13.841 24.792 1 89.48 3 VAL B N 1
ATOM 2330 C CA . VAL B 1 3 ? -2.008 14.483 23.866 1 89.48 3 VAL B CA 1
ATOM 2331 C C . VAL B 1 3 ? -1.544 15.818 24.442 1 89.48 3 VAL B C 1
ATOM 2333 O O . VAL B 1 3 ? -2.354 16.598 24.949 1 89.48 3 VAL B O 1
ATOM 2336 N N . ALA B 1 4 ? -0.211 15.995 24.537 1 93.18 4 ALA B N 1
ATOM 2337 C CA . ALA B 1 4 ? 0.342 17.291 24.921 1 93.18 4 ALA B CA 1
ATOM 2338 C C . ALA B 1 4 ? 0.383 18.245 23.731 1 93.18 4 ALA B C 1
ATOM 2340 O O . ALA B 1 4 ? 0.887 17.893 22.662 1 93.18 4 ALA B O 1
ATOM 2341 N N . TRP B 1 5 ? -0.131 19.418 23.947 1 94.12 5 TRP B N 1
ATOM 2342 C CA . TRP B 1 5 ? -0.206 20.404 22.874 1 94.12 5 TRP B CA 1
ATOM 2343 C C . TRP B 1 5 ? 0.817 21.516 23.083 1 94.12 5 TRP B C 1
ATOM 2345 O O . TRP B 1 5 ? 1.066 21.933 24.216 1 94.12 5 TRP B O 1
AT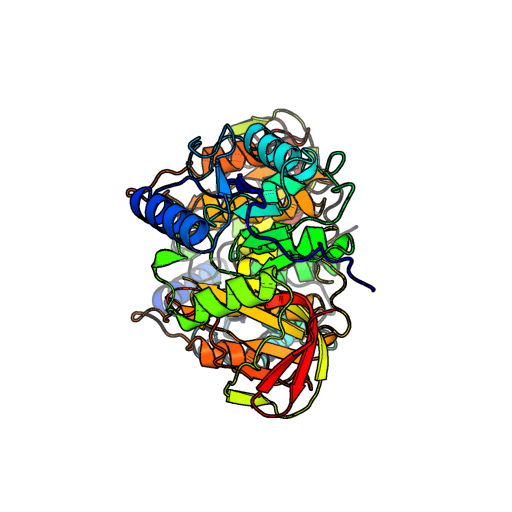OM 2355 N N . PRO B 1 6 ? 1.324 21.976 21.991 1 93.71 6 PRO B N 1
ATOM 2356 C CA . PRO B 1 6 ? 2.168 23.166 22.128 1 93.71 6 PRO B CA 1
ATOM 2357 C C . PRO B 1 6 ? 1.379 24.405 22.544 1 93.71 6 PRO B C 1
ATOM 2359 O O . PRO B 1 6 ? 0.167 24.472 22.323 1 93.71 6 PRO B O 1
ATOM 2362 N N . ALA B 1 7 ? 2.115 25.318 23.163 1 93.91 7 ALA B N 1
ATOM 2363 C CA . ALA B 1 7 ? 1.486 26.603 23.453 1 93.91 7 ALA B CA 1
ATOM 2364 C C . ALA B 1 7 ? 1.044 27.301 22.17 1 93.91 7 ALA B C 1
ATOM 2366 O O . ALA B 1 7 ? 1.714 27.199 21.139 1 93.91 7 ALA B O 1
ATOM 2367 N N . PRO B 1 8 ? -0.068 28.015 22.24 1 95.87 8 PRO B N 1
ATOM 2368 C CA . PRO B 1 8 ? -0.485 28.778 21.062 1 95.87 8 PRO B CA 1
ATOM 2369 C C . PRO B 1 8 ? 0.603 29.722 20.554 1 95.87 8 PRO B C 1
ATOM 2371 O O . PRO B 1 8 ? 1.338 30.308 21.352 1 95.87 8 PRO B O 1
ATOM 2374 N N . LEU B 1 9 ? 0.62 29.844 19.296 1 96.97 9 LEU B N 1
ATOM 2375 C CA . LEU B 1 9 ? 1.607 30.747 18.713 1 96.97 9 LEU B CA 1
ATOM 2376 C C . LEU B 1 9 ? 1.284 32.198 19.054 1 96.97 9 LEU B C 1
ATOM 2378 O O . LEU B 1 9 ? 0.114 32.579 19.122 1 96.97 9 LEU B O 1
ATOM 2382 N N . GLN B 1 10 ? 2.326 32.886 19.221 1 96.8 10 GLN B N 1
ATOM 2383 C CA . GLN B 1 10 ? 2.264 34.33 19.425 1 96.8 10 GLN B CA 1
ATOM 2384 C C . GLN B 1 10 ? 2.981 35.074 18.302 1 96.8 10 GLN B C 1
ATOM 2386 O O . GLN B 1 10 ? 3.875 34.523 17.656 1 96.8 10 GLN B O 1
ATOM 2391 N N . PRO B 1 11 ? 2.465 36.327 18.068 1 95.38 11 PRO B N 1
ATOM 2392 C CA . PRO B 1 11 ? 3.213 37.105 17.078 1 95.38 11 PRO B CA 1
ATOM 2393 C C . PRO B 1 11 ? 4.711 37.144 17.368 1 95.38 11 PRO B C 1
ATOM 2395 O O . PRO B 1 11 ? 5.117 37.312 18.521 1 95.38 11 PRO B O 1
ATOM 2398 N N . GLY B 1 12 ? 5.485 36.919 16.371 1 96.28 12 GLY B N 1
ATOM 2399 C CA . GLY B 1 12 ? 6.93 36.933 16.529 1 96.28 12 GLY B CA 1
ATOM 2400 C C . GLY B 1 12 ? 7.529 35.545 16.658 1 96.28 12 GLY B C 1
ATOM 2401 O O . GLY B 1 12 ? 8.738 35.367 16.492 1 96.28 12 GLY B O 1
ATOM 2402 N N . ASP B 1 13 ? 6.703 34.584 16.997 1 97.67 13 ASP B N 1
ATOM 2403 C CA . ASP B 1 13 ? 7.195 33.215 17.111 1 97.67 13 ASP B CA 1
ATOM 2404 C C . ASP B 1 13 ? 7.82 32.745 15.799 1 97.67 13 ASP B C 1
ATOM 2406 O O . ASP B 1 13 ? 7.392 33.157 14.719 1 97.67 13 ASP B O 1
ATOM 2410 N N . ARG B 1 14 ? 8.779 31.873 15.926 1 97.77 14 ARG B N 1
ATOM 2411 C CA . ARG B 1 14 ? 9.543 31.372 14.788 1 97.77 14 ARG B CA 1
ATOM 2412 C C . ARG B 1 14 ? 9.307 29.879 14.585 1 97.77 14 ARG B C 1
ATOM 2414 O O . ARG B 1 14 ? 9.276 29.113 15.55 1 97.77 14 ARG B O 1
ATOM 2421 N N . LEU B 1 15 ? 9.133 29.547 13.343 1 98.33 15 LEU B N 1
ATOM 2422 C CA . LEU B 1 15 ? 9.027 28.143 12.959 1 98.33 15 LEU B CA 1
ATOM 2423 C C . LEU B 1 15 ? 10.066 27.789 11.9 1 98.33 15 LEU B C 1
ATOM 2425 O O . LEU B 1 15 ? 10.65 28.678 11.275 1 98.33 15 LEU B O 1
ATOM 2429 N N . LEU B 1 16 ? 10.357 26.506 11.776 1 98.67 16 LEU B N 1
ATOM 2430 C CA . LEU B 1 16 ? 11.322 26.022 10.795 1 98.67 16 LEU B CA 1
ATOM 2431 C C . LEU B 1 16 ? 10.625 25.25 9.68 1 98.67 16 LEU B C 1
ATOM 2433 O O . LEU B 1 16 ? 9.831 24.345 9.949 1 98.67 16 LEU B O 1
ATOM 2437 N N . ALA B 1 17 ? 10.867 25.687 8.432 1 98.8 17 ALA B N 1
ATOM 2438 C CA . ALA B 1 17 ? 10.376 24.943 7.275 1 98.8 17 ALA B CA 1
ATOM 2439 C C . ALA B 1 17 ? 11.31 23.787 6.929 1 98.8 17 ALA B C 1
ATOM 2441 O O . ALA B 1 17 ? 12.509 23.99 6.722 1 98.8 17 ALA B O 1
ATOM 2442 N N . ILE B 1 18 ? 10.754 22.62 6.882 1 98.44 18 ILE B N 1
ATOM 2443 C CA . ILE B 1 18 ? 11.564 21.447 6.573 1 98.44 18 ILE B CA 1
ATOM 2444 C C . ILE B 1 18 ? 10.963 20.702 5.384 1 98.44 18 ILE B C 1
ATOM 2446 O O . ILE B 1 18 ? 9.771 20.838 5.097 1 98.44 18 ILE B O 1
ATOM 2450 N N . ALA B 1 19 ? 11.786 19.915 4.64 1 98.54 19 ALA B N 1
ATOM 2451 C CA . ALA B 1 19 ? 11.367 19.082 3.516 1 98.54 19 ALA B CA 1
ATOM 2452 C C . ALA B 1 19 ? 11.617 17.604 3.806 1 98.54 19 ALA B C 1
ATOM 2454 O O . ALA B 1 19 ? 12.535 17.002 3.245 1 98.54 19 ALA B O 1
ATOM 2455 N N . PRO B 1 20 ? 10.784 17.007 4.561 1 97.79 20 PRO B N 1
ATOM 2456 C CA . PRO B 1 20 ? 11.036 15.629 4.99 1 97.79 20 PRO B CA 1
ATOM 2457 C C . PRO B 1 20 ? 10.682 14.603 3.916 1 97.79 20 PRO B C 1
ATOM 2459 O O . PRO B 1 20 ? 10.983 13.416 4.067 1 97.79 20 PRO B O 1
ATOM 2462 N N . SER B 1 21 ? 10.066 14.952 2.817 1 97.91 21 SER B N 1
ATOM 2463 C CA . SER B 1 21 ? 9.521 14.044 1.813 1 97.91 21 SER B CA 1
ATOM 2464 C C . SER B 1 21 ? 10.127 14.311 0.44 1 97.91 21 SER B C 1
ATOM 2466 O O . SER B 1 21 ? 11.326 14.11 0.234 1 97.91 21 SER B O 1
ATOM 2468 N N . GLY B 1 22 ? 9.342 14.823 -0.486 1 97.35 22 GLY B N 1
ATOM 2469 C CA . GLY B 1 22 ? 9.789 15.04 -1.852 1 97.35 22 GLY B CA 1
ATOM 2470 C C . GLY B 1 22 ? 10.518 16.357 -2.04 1 97.35 22 GLY B C 1
ATOM 2471 O O . GLY B 1 22 ? 10.393 17.264 -1.214 1 97.35 22 GLY B O 1
ATOM 2472 N N . CYS B 1 23 ? 11.22 16.475 -3.061 1 97.18 23 CYS B N 1
ATOM 2473 C CA . CYS B 1 23 ? 11.991 17.681 -3.344 1 97.18 23 CYS B CA 1
ATOM 2474 C C . CYS B 1 23 ? 11.088 18.798 -3.854 1 97.18 23 CYS B C 1
ATOM 2476 O O . CYS B 1 23 ? 10.063 18.534 -4.485 1 97.18 23 CYS B O 1
ATOM 2478 N N . LEU B 1 24 ? 11.515 19.976 -3.547 1 96.58 24 LEU B N 1
ATOM 2479 C CA . LEU B 1 24 ? 10.76 21.17 -3.912 1 96.58 24 LEU B CA 1
ATOM 2480 C C . LEU B 1 24 ? 10.768 21.378 -5.423 1 96.58 24 LEU B C 1
ATOM 2482 O O . LEU B 1 24 ? 11.823 21.315 -6.057 1 96.58 24 LEU B O 1
ATOM 2486 N N . ARG B 1 25 ? 9.574 21.656 -5.918 1 92.26 25 ARG B N 1
ATOM 2487 C CA . ARG B 1 25 ? 9.436 21.937 -7.343 1 92.26 25 ARG B CA 1
ATOM 2488 C C . ARG B 1 25 ? 8.794 23.301 -7.572 1 92.26 25 ARG B C 1
ATOM 2490 O O . ARG B 1 25 ? 9.008 23.927 -8.613 1 92.26 25 ARG B O 1
ATOM 2497 N N . GLU B 1 26 ? 8.066 23.782 -6.59 1 94.72 26 GLU B N 1
ATOM 2498 C CA . GLU B 1 26 ? 7.248 24.982 -6.735 1 94.72 26 GLU B CA 1
ATOM 2499 C C . GLU B 1 26 ? 7.804 26.133 -5.901 1 94.72 26 GLU B C 1
ATOM 2501 O O . GLU B 1 26 ? 7.173 26.568 -4.935 1 94.72 26 GLU B O 1
ATOM 2506 N N . LEU B 1 27 ? 8.821 26.765 -6.381 1 96.72 27 LEU B N 1
ATOM 2507 C CA . LEU B 1 27 ? 9.501 27.813 -5.628 1 96.72 27 LEU B CA 1
ATOM 2508 C C . LEU B 1 27 ? 8.587 29.017 -5.423 1 96.72 27 LEU B C 1
ATOM 2510 O O . LEU B 1 27 ? 8.581 29.621 -4.349 1 96.72 27 LEU B O 1
ATOM 2514 N N . ASP B 1 28 ? 7.831 29.349 -6.437 1 98.16 28 ASP B N 1
ATOM 2515 C CA . ASP B 1 28 ? 6.927 30.49 -6.339 1 98.16 28 ASP B CA 1
ATOM 2516 C C . ASP B 1 28 ? 5.862 30.257 -5.27 1 98.16 28 ASP B C 1
ATOM 2518 O O . ASP B 1 28 ? 5.509 31.176 -4.527 1 98.16 28 ASP B O 1
ATOM 2522 N N . ALA B 1 29 ? 5.324 29.07 -5.234 1 98.24 29 ALA B N 1
ATOM 2523 C CA . ALA B 1 29 ? 4.324 28.728 -4.227 1 98.24 29 ALA B CA 1
ATOM 2524 C C . ALA B 1 29 ? 4.909 28.817 -2.82 1 98.24 29 ALA B C 1
ATOM 2526 O O . ALA B 1 29 ? 4.237 29.267 -1.889 1 98.24 29 ALA B O 1
ATOM 2527 N N . LEU B 1 30 ? 6.152 28.395 -2.688 1 98.47 30 LEU B N 1
ATOM 2528 C CA . LEU B 1 30 ? 6.828 28.495 -1.4 1 98.47 30 LEU B CA 1
ATOM 2529 C C . LEU B 1 30 ? 6.952 29.95 -0.962 1 98.47 30 LEU B C 1
ATOM 2531 O O . LEU B 1 30 ? 6.633 30.289 0.179 1 98.47 30 LEU B O 1
ATOM 2535 N N . GLN B 1 31 ? 7.396 30.767 -1.848 1 98.11 31 GLN B N 1
ATOM 2536 C CA . GLN B 1 31 ? 7.588 32.178 -1.527 1 98.11 31 GLN B CA 1
ATOM 2537 C C . GLN B 1 31 ? 6.27 32.836 -1.13 1 98.11 31 GLN B C 1
ATOM 2539 O O . GLN B 1 31 ? 6.22 33.609 -0.171 1 98.11 31 GLN B O 1
ATOM 2544 N N . ALA B 1 32 ? 5.255 32.501 -1.86 1 98.6 32 ALA B N 1
ATOM 2545 C CA . ALA B 1 32 ? 3.935 33.043 -1.548 1 98.6 32 ALA B CA 1
ATOM 2546 C C . ALA B 1 32 ? 3.481 32.614 -0.156 1 98.6 32 ALA B C 1
ATOM 2548 O O . ALA B 1 32 ? 2.877 33.402 0.577 1 98.6 32 ALA B O 1
ATOM 2549 N N . ALA B 1 33 ? 3.744 31.425 0.164 1 98.54 33 ALA B N 1
ATOM 2550 C CA . ALA B 1 33 ? 3.366 30.9 1.474 1 98.54 33 ALA B CA 1
ATOM 2551 C C . ALA B 1 33 ? 4.132 31.606 2.589 1 98.54 33 ALA B C 1
ATOM 2553 O O . ALA B 1 33 ? 3.567 31.914 3.641 1 98.54 33 ALA B O 1
ATOM 2554 N N . LEU B 1 34 ? 5.447 31.827 2.397 1 98.32 34 LEU B N 1
ATOM 2555 C CA . LEU B 1 34 ? 6.264 32.517 3.388 1 98.32 34 LEU B CA 1
ATOM 2556 C C . LEU B 1 34 ? 5.732 33.922 3.65 1 98.32 34 LEU B C 1
ATOM 2558 O O . LEU B 1 34 ? 5.684 34.368 4.799 1 98.32 34 LEU B O 1
ATOM 2562 N N . GLU B 1 35 ? 5.306 34.53 2.624 1 98.24 35 GLU B N 1
ATOM 2563 C CA . GLU B 1 35 ? 4.733 35.866 2.762 1 98.24 35 GLU B CA 1
ATOM 2564 C C . GLU B 1 35 ? 3.447 35.832 3.582 1 98.24 35 GLU B C 1
ATOM 2566 O O . GLU B 1 35 ? 3.21 36.714 4.411 1 98.24 35 GLU B O 1
ATOM 2571 N N . LEU B 1 36 ? 2.609 34.867 3.339 1 98.36 36 LEU B N 1
ATOM 2572 C CA . LEU B 1 36 ? 1.363 34.729 4.085 1 98.36 36 LEU B CA 1
ATOM 2573 C C . LEU B 1 36 ? 1.639 34.514 5.57 1 98.36 36 LEU B C 1
ATOM 2575 O O . LEU B 1 36 ? 0.951 35.081 6.421 1 98.36 36 LEU B O 1
ATOM 2579 N N . TRP B 1 37 ? 2.653 33.731 5.897 1 97.98 37 TRP B N 1
ATOM 2580 C CA . TRP B 1 37 ? 3.025 33.498 7.289 1 97.98 37 TRP B CA 1
ATOM 2581 C C . TRP B 1 37 ? 3.534 34.78 7.939 1 97.98 37 TRP B C 1
ATOM 2583 O O . TRP B 1 37 ? 3.182 35.087 9.081 1 97.98 37 TRP B O 1
ATOM 2593 N N . TRP B 1 38 ? 4.32 35.502 7.18 1 97.37 38 TRP B N 1
ATOM 2594 C CA . TRP B 1 38 ? 4.833 36.775 7.674 1 97.37 38 TRP B CA 1
ATOM 2595 C C . TRP B 1 38 ? 3.695 37.753 7.946 1 97.37 38 TRP B C 1
ATOM 2597 O O . TRP B 1 38 ? 3.678 38.424 8.98 1 97.37 38 TRP B O 1
ATOM 2607 N N . GLN B 1 39 ? 2.784 37.797 7.065 1 97.38 39 GLN B N 1
ATOM 2608 C CA . GLN B 1 39 ? 1.632 38.681 7.213 1 97.38 39 GLN B CA 1
ATOM 2609 C C . GLN B 1 39 ? 0.789 38.288 8.423 1 97.38 39 GLN B C 1
ATOM 2611 O O . GLN B 1 39 ? 0.165 39.143 9.055 1 97.38 39 GLN B O 1
ATOM 2616 N N . ALA B 1 40 ? 0.776 37.073 8.76 1 96.67 40 ALA B N 1
ATOM 2617 C CA . ALA B 1 40 ? 0.025 36.578 9.91 1 96.67 40 ALA B CA 1
ATOM 2618 C C . ALA B 1 40 ? 0.786 36.823 11.21 1 96.67 40 ALA B C 1
ATOM 2620 O O . ALA B 1 40 ? 0.27 36.56 12.298 1 96.67 40 ALA B O 1
ATOM 2621 N N . GLY B 1 41 ? 2.092 37.249 11.095 1 96.86 41 GLY B N 1
ATOM 2622 C CA . GLY B 1 41 ? 2.848 37.67 12.264 1 96.86 41 GLY B CA 1
ATOM 2623 C C . GLY B 1 41 ? 3.876 36.647 12.71 1 96.86 41 GLY B C 1
ATOM 2624 O O . GLY B 1 41 ? 4.398 36.728 13.824 1 96.86 41 GLY B O 1
ATOM 2625 N N . PHE B 1 42 ? 4.134 35.674 11.859 1 97.46 42 PHE B N 1
ATOM 2626 C CA . PHE B 1 42 ? 5.076 34.616 12.205 1 97.46 42 PHE B CA 1
ATOM 2627 C C . PHE B 1 42 ? 6.266 34.618 11.253 1 97.46 42 PHE B C 1
ATOM 2629 O O . PHE B 1 42 ? 6.181 35.153 10.146 1 97.46 42 PHE B O 1
ATOM 2636 N N . SER B 1 43 ? 7.334 34.089 11.75 1 96.08 43 SER B N 1
ATOM 2637 C CA . SER B 1 43 ? 8.522 33.963 10.911 1 96.08 43 SER B CA 1
ATOM 2638 C C . SER B 1 43 ? 8.841 32.5 10.62 1 96.08 43 SER B C 1
ATOM 2640 O O . SER B 1 43 ? 8.725 31.647 11.502 1 96.08 43 SER B O 1
ATOM 2642 N N . ILE B 1 44 ? 9.198 32.278 9.393 1 98.25 44 ILE B N 1
ATOM 2643 C CA . ILE B 1 44 ? 9.594 30.936 8.979 1 98.25 44 ILE B CA 1
ATOM 2644 C C . ILE B 1 44 ? 11.042 30.953 8.494 1 98.25 44 ILE B C 1
ATOM 2646 O O . ILE B 1 44 ? 11.38 31.677 7.555 1 98.25 44 ILE B O 1
ATOM 2650 N N . ASP B 1 45 ? 11.877 30.217 9.15 1 98.4 45 ASP B N 1
ATOM 2651 C CA . ASP B 1 45 ? 13.22 29.957 8.641 1 98.4 45 ASP B CA 1
ATOM 2652 C C . ASP B 1 45 ? 13.246 28.696 7.78 1 98.4 45 ASP B C 1
ATOM 2654 O O . ASP B 1 45 ? 12.464 27.769 8.003 1 98.4 45 ASP B O 1
ATOM 2658 N N . LEU B 1 46 ? 14.109 28.701 6.805 1 98.39 46 LEU B N 1
ATOM 2659 C CA . LEU B 1 46 ? 14.289 27.523 5.963 1 98.39 46 LEU B CA 1
ATOM 2660 C C . LEU B 1 46 ? 15.404 26.634 6.503 1 98.39 46 LEU B C 1
ATOM 2662 O O . LEU B 1 46 ? 16.478 27.125 6.858 1 98.39 46 LEU B O 1
ATOM 2666 N N . ALA B 1 47 ? 15.162 25.359 6.616 1 98.4 47 ALA B N 1
ATOM 2667 C CA . ALA B 1 47 ? 16.169 24.427 7.116 1 98.4 47 ALA B CA 1
ATOM 2668 C C . ALA B 1 47 ? 17.347 24.322 6.152 1 98.4 47 ALA B C 1
ATOM 2670 O O . ALA B 1 47 ? 17.217 24.638 4.967 1 98.4 47 ALA B O 1
ATOM 2671 N N . PRO B 1 48 ? 18.499 23.849 6.6 1 97.97 48 PRO B N 1
ATOM 2672 C CA . PRO B 1 48 ? 19.723 23.831 5.795 1 97.97 48 PRO B CA 1
ATOM 2673 C C . PRO B 1 48 ? 19.564 23.042 4.497 1 97.97 48 PRO B C 1
ATOM 2675 O O . PRO B 1 48 ? 20.153 23.402 3.475 1 97.97 48 PRO B O 1
ATOM 2678 N N . HIS B 1 49 ? 18.739 22.039 4.478 1 98.11 49 HIS B N 1
ATOM 2679 C CA . HIS B 1 49 ? 18.698 21.142 3.328 1 98.11 49 HIS B CA 1
ATOM 2680 C C . HIS B 1 49 ? 17.371 21.258 2.586 1 98.11 49 HIS B C 1
ATOM 2682 O O . HIS B 1 49 ? 16.965 20.33 1.882 1 98.11 49 HIS B O 1
ATOM 2688 N N . TRP B 1 50 ? 16.706 22.374 2.704 1 97.55 50 TRP B N 1
ATOM 2689 C CA . TRP B 1 50 ? 15.344 22.547 2.21 1 97.55 50 TRP B CA 1
ATOM 2690 C C . TRP B 1 50 ? 15.302 22.459 0.688 1 97.55 50 TRP B C 1
ATOM 2692 O O . TRP B 1 50 ? 14.256 22.161 0.106 1 97.55 50 TRP B O 1
ATOM 2702 N N . ARG B 1 51 ? 16.438 22.6 0.031 1 96.92 51 ARG B N 1
ATOM 2703 C CA . ARG B 1 51 ? 16.442 22.647 -1.427 1 96.92 51 ARG B CA 1
ATOM 2704 C C . ARG B 1 51 ? 17.184 21.449 -2.011 1 96.92 51 ARG B C 1
ATOM 2706 O O . ARG B 1 51 ? 17.333 21.339 -3.23 1 96.92 51 ARG B O 1
ATOM 2713 N N . ASP B 1 52 ? 17.676 20.55 -1.171 1 98.15 52 ASP B N 1
ATOM 2714 C CA . ASP B 1 52 ? 18.395 19.37 -1.639 1 98.15 52 ASP B CA 1
ATOM 2715 C C . ASP B 1 52 ? 17.492 18.476 -2.486 1 98.15 52 ASP B C 1
ATOM 2717 O O . ASP B 1 52 ? 16.266 18.549 -2.384 1 98.15 52 ASP B O 1
ATOM 2721 N N . GLN B 1 53 ? 18.121 17.698 -3.341 1 97.8 53 GLN B N 1
ATOM 2722 C CA . GLN B 1 53 ? 17.393 16.772 -4.202 1 97.8 53 GLN B CA 1
ATOM 2723 C C . GLN B 1 53 ? 18.196 15.497 -4.443 1 97.8 53 GLN B C 1
ATOM 2725 O O . GLN B 1 53 ? 19.39 15.557 -4.747 1 97.8 53 GLN B O 1
ATOM 2730 N N . GLN B 1 54 ? 17.654 14.447 -4.316 1 97.74 54 GLN B N 1
ATOM 2731 C CA . GLN B 1 54 ? 18.124 13.116 -4.682 1 97.74 54 GLN B CA 1
ATOM 2732 C C . GLN B 1 54 ? 16.987 12.267 -5.244 1 97.74 54 GLN B C 1
ATOM 2734 O O . GLN B 1 54 ? 16.25 11.628 -4.49 1 97.74 54 GLN B O 1
ATOM 2739 N N . GLY B 1 55 ? 16.93 12.181 -6.619 1 96.69 55 GLY B N 1
ATOM 2740 C CA . GLY B 1 55 ? 15.738 11.597 -7.212 1 96.69 55 GLY B CA 1
ATOM 2741 C C . GLY B 1 55 ? 14.469 12.354 -6.87 1 96.69 55 GLY B C 1
ATOM 2742 O O . GLY B 1 55 ? 14.394 13.569 -7.061 1 96.69 55 GLY B O 1
ATOM 2743 N N . TYR B 1 56 ? 13.548 11.658 -6.345 1 97.73 56 TYR B N 1
ATOM 2744 C CA . TYR B 1 56 ? 12.296 12.299 -5.958 1 97.73 56 TYR B CA 1
ATOM 2745 C C . TYR B 1 56 ? 12.352 12.777 -4.511 1 97.73 56 TYR B C 1
ATOM 2747 O O . TYR B 1 56 ? 11.387 13.351 -4.003 1 97.73 56 TYR B O 1
ATOM 2755 N N . LEU B 1 57 ? 13.442 12.594 -3.82 1 98.31 57 LEU B N 1
ATOM 2756 C CA . LEU B 1 57 ? 13.582 12.946 -2.411 1 98.31 57 LEU B CA 1
ATOM 2757 C C . LEU B 1 57 ? 14.207 14.329 -2.256 1 98.31 57 LEU B C 1
ATOM 2759 O O . LEU B 1 57 ? 15.061 14.722 -3.054 1 98.31 57 LEU B O 1
ATOM 2763 N N . ALA B 1 58 ? 13.831 14.979 -1.155 1 98.16 58 ALA B N 1
ATOM 2764 C CA . ALA B 1 58 ? 14.434 16.268 -0.827 1 98.16 58 ALA B CA 1
ATOM 2765 C C . ALA B 1 58 ? 15.812 16.086 -0.198 1 98.16 58 ALA B C 1
ATOM 2767 O O . ALA B 1 58 ? 16.091 16.632 0.872 1 98.16 58 ALA B O 1
ATOM 2768 N N . GLY B 1 59 ? 16.655 15.312 -0.867 1 97.95 59 GLY B N 1
ATOM 2769 C CA . GLY B 1 59 ? 17.992 15.025 -0.371 1 97.95 59 GLY B CA 1
ATOM 2770 C C . GLY B 1 59 ? 18.107 13.657 0.275 1 97.95 59 GLY B C 1
ATOM 2771 O O . GLY B 1 59 ? 17.221 12.814 0.12 1 97.95 59 GLY B O 1
ATOM 2772 N N . SER B 1 60 ? 19.199 13.408 0.985 1 97.35 60 SER B N 1
ATOM 2773 C CA . SER B 1 60 ? 19.441 12.114 1.615 1 97.35 60 SER B CA 1
ATOM 2774 C C . SER B 1 60 ? 18.566 11.929 2.85 1 97.35 60 SER B C 1
ATOM 2776 O O . SER B 1 60 ? 18.134 12.907 3.464 1 97.35 60 SER B O 1
ATOM 2778 N N . ASP B 1 61 ? 18.366 10.719 3.175 1 96.8 61 ASP B N 1
ATOM 2779 C CA . ASP B 1 61 ? 17.634 10.422 4.402 1 96.8 61 ASP B CA 1
ATOM 2780 C C . ASP B 1 61 ? 18.309 11.061 5.613 1 96.8 61 ASP B C 1
ATOM 2782 O O . ASP B 1 61 ? 17.635 11.594 6.497 1 96.8 61 ASP B O 1
ATOM 2786 N N . HIS B 1 62 ? 19.618 11.011 5.612 1 95.66 62 HIS B N 1
ATOM 2787 C CA . HIS B 1 62 ? 20.405 11.57 6.705 1 95.66 62 HIS B CA 1
ATOM 2788 C C . HIS B 1 62 ? 20.196 13.077 6.82 1 95.66 62 HIS B C 1
ATOM 2790 O O . HIS B 1 62 ? 19.987 13.597 7.918 1 95.66 62 HIS B O 1
ATOM 2796 N N . ASP B 1 63 ? 20.227 13.734 5.72 1 97.17 63 ASP B N 1
ATOM 2797 C CA . ASP B 1 63 ? 20.094 15.188 5.718 1 97.17 63 ASP B CA 1
ATOM 2798 C C . ASP B 1 63 ? 18.681 15.611 6.112 1 97.17 63 ASP B C 1
ATOM 2800 O O . ASP B 1 63 ? 18.502 16.565 6.872 1 97.17 63 ASP B O 1
ATOM 2804 N N . ARG B 1 64 ? 17.711 14.949 5.594 1 96.95 64 ARG B N 1
ATOM 2805 C CA . ARG B 1 64 ? 16.329 15.27 5.937 1 96.95 64 ARG B CA 1
ATOM 2806 C C . ARG B 1 64 ? 16.057 15.01 7.415 1 96.95 64 ARG B C 1
ATOM 2808 O O . ARG B 1 64 ? 15.36 15.788 8.069 1 96.95 64 ARG B O 1
ATOM 2815 N N . LEU B 1 65 ? 16.629 13.933 7.944 1 95.58 65 LEU B N 1
ATOM 2816 C CA . LEU B 1 65 ? 16.505 13.643 9.368 1 95.58 65 LEU B CA 1
ATOM 2817 C C . LEU B 1 65 ? 17.203 14.711 10.203 1 95.58 65 LEU B C 1
ATOM 2819 O O . LEU B 1 65 ? 16.712 15.091 11.269 1 95.58 65 LEU B O 1
ATOM 2823 N N . ALA B 1 66 ? 18.328 15.167 9.763 1 95.2 66 ALA B N 1
ATOM 2824 C CA . ALA B 1 66 ? 19.066 16.215 10.462 1 95.2 66 ALA B CA 1
ATOM 2825 C C . ALA B 1 66 ? 18.235 17.49 10.574 1 95.2 66 ALA B C 1
ATOM 2827 O O . ALA B 1 66 ? 18.219 18.138 11.623 1 95.2 66 ALA B O 1
ATOM 2828 N N . ASP B 1 67 ? 17.59 17.821 9.515 1 96.52 67 ASP B N 1
ATOM 2829 C CA . ASP B 1 67 ? 16.723 18.995 9.535 1 96.52 67 ASP B CA 1
ATOM 2830 C C . ASP B 1 67 ? 15.579 18.817 10.531 1 96.52 67 ASP B C 1
ATOM 2832 O O . ASP B 1 67 ? 15.217 19.756 11.242 1 96.52 67 ASP B O 1
ATOM 2836 N N . LEU B 1 68 ? 14.993 17.669 10.527 1 95.33 68 LEU B N 1
ATOM 2837 C CA . LEU B 1 68 ? 13.926 17.365 11.474 1 95.33 68 LEU B CA 1
ATOM 2838 C C . LEU B 1 68 ? 14.419 17.499 12.911 1 95.33 68 LEU B C 1
ATOM 2840 O O . LEU B 1 68 ? 13.752 18.115 13.746 1 95.33 68 LEU B O 1
ATOM 2844 N N . LYS B 1 69 ? 15.585 17.004 13.173 1 93.62 69 LYS B N 1
ATOM 2845 C CA . LYS B 1 69 ? 16.179 17.055 14.505 1 93.62 69 LYS B CA 1
ATOM 2846 C C . LYS B 1 69 ? 16.47 18.494 14.922 1 93.62 69 LYS B C 1
ATOM 2848 O O . LYS B 1 69 ? 16.226 18.875 16.069 1 93.62 69 LYS B O 1
ATOM 2853 N N . GLU B 1 70 ? 16.957 19.187 13.974 1 93.56 70 GLU B N 1
ATOM 2854 C CA . GLU B 1 70 ? 17.214 20.596 14.26 1 93.56 70 GLU B CA 1
ATOM 2855 C C . GLU B 1 70 ? 15.938 21.313 14.693 1 93.56 70 GLU B C 1
ATOM 2857 O O . GLU B 1 70 ? 15.934 22.034 15.693 1 93.56 70 GLU B O 1
ATOM 2862 N N . GLY B 1 71 ? 14.91 21.117 13.966 1 93.62 71 GLY B N 1
ATOM 2863 C CA . GLY B 1 71 ? 13.642 21.749 14.294 1 93.62 71 GLY B CA 1
ATOM 2864 C C . GLY B 1 71 ? 13.106 21.341 15.653 1 93.62 71 GLY B C 1
ATOM 2865 O O . GLY B 1 71 ? 12.556 22.169 16.383 1 93.62 71 GLY B O 1
ATOM 2866 N N . TRP B 1 72 ? 13.299 20.115 16.028 1 92.88 72 TRP B N 1
ATOM 2867 C CA . TRP B 1 72 ? 12.762 19.582 17.276 1 92.88 72 TRP B CA 1
ATOM 2868 C C . TRP B 1 72 ? 13.597 20.039 18.467 1 92.88 72 TRP B C 1
ATOM 2870 O O . TRP B 1 72 ? 13.059 20.31 19.543 1 92.88 72 TRP B O 1
ATOM 2880 N N . LEU B 1 73 ? 14.876 20.218 18.258 1 92.45 73 LEU B N 1
ATOM 2881 C CA . LEU B 1 73 ? 15.763 20.381 19.404 1 92.45 73 LEU B CA 1
ATOM 2882 C C . LEU B 1 73 ? 16.127 21.848 19.607 1 92.45 73 LEU B C 1
ATOM 2884 O O . LEU B 1 73 ? 16.553 22.242 20.695 1 92.45 73 LEU B O 1
ATOM 2888 N N . ASP B 1 74 ? 16.075 22.608 18.575 1 94.45 74 ASP B N 1
ATOM 2889 C CA . ASP B 1 74 ? 16.42 24.022 18.684 1 94.45 74 ASP B CA 1
ATOM 2890 C C . ASP B 1 74 ? 15.303 24.809 19.366 1 94.45 74 ASP B C 1
ATOM 2892 O O . ASP B 1 74 ? 14.206 24.941 18.819 1 94.45 74 ASP B O 1
ATOM 2896 N N . PRO B 1 75 ? 15.51 25.41 20.494 1 93.96 75 PRO B N 1
ATOM 2897 C CA . PRO B 1 75 ? 14.464 26.085 21.266 1 93.96 75 PRO B CA 1
ATOM 2898 C C . PRO B 1 75 ? 13.99 27.38 20.611 1 93.96 75 PRO B C 1
ATOM 2900 O O . PRO B 1 75 ? 12.977 27.95 21.023 1 93.96 75 PRO B O 1
ATOM 2903 N N . ARG B 1 76 ? 14.713 27.848 19.583 1 95.13 76 ARG B N 1
ATOM 2904 C CA . ARG B 1 76 ? 14.323 29.07 18.888 1 95.13 76 ARG B CA 1
ATOM 2905 C C . ARG B 1 76 ? 13.021 28.871 18.119 1 95.13 76 ARG B C 1
ATOM 2907 O O . ARG B 1 76 ? 12.333 29.84 17.792 1 95.13 76 ARG B O 1
ATOM 2914 N N . TYR B 1 77 ? 12.735 27.574 17.853 1 96.82 77 TYR B N 1
ATOM 2915 C CA . TYR B 1 77 ? 11.573 27.291 17.017 1 96.82 77 TYR B CA 1
ATOM 2916 C C . TYR B 1 77 ? 10.415 26.762 17.855 1 96.82 77 TYR B C 1
ATOM 2918 O O . TYR B 1 77 ? 10.609 25.908 18.723 1 96.82 77 TYR B O 1
ATOM 2926 N N . ARG B 1 78 ? 9.281 27.269 17.59 1 96.45 78 ARG B N 1
ATOM 2927 C CA . ARG B 1 78 ? 8.066 26.854 18.284 1 96.45 78 ARG B CA 1
ATOM 2928 C C . ARG B 1 78 ? 7.385 25.7 17.554 1 96.45 78 ARG B C 1
ATOM 2930 O O . ARG B 1 78 ? 6.454 25.089 18.081 1 96.45 78 ARG B O 1
ATOM 2937 N N . GLY B 1 79 ? 7.848 25.41 16.324 1 96.4 79 GLY B N 1
ATOM 2938 C CA . GLY B 1 79 ? 7.281 24.324 15.54 1 96.4 79 GLY B CA 1
ATOM 2939 C C . GLY B 1 79 ? 7.948 24.153 14.188 1 96.4 79 GLY B C 1
ATOM 2940 O O . GLY B 1 79 ? 8.92 24.844 13.878 1 96.4 79 GLY B O 1
ATOM 2941 N N . LEU B 1 80 ? 7.449 23.215 13.494 1 97.65 80 LEU B N 1
ATOM 2942 C CA . LEU B 1 80 ? 7.906 22.891 12.147 1 97.65 80 LEU B CA 1
ATOM 2943 C C . LEU B 1 80 ? 6.763 22.999 11.144 1 97.65 80 LEU B C 1
ATOM 2945 O O . LEU B 1 80 ? 5.629 22.619 11.446 1 97.65 80 LEU B O 1
ATOM 2949 N N . VAL B 1 81 ? 7.057 23.531 9.976 1 98.67 81 VAL B N 1
ATOM 2950 C CA . VAL B 1 81 ? 6.125 23.549 8.853 1 98.67 81 VAL B CA 1
ATOM 2951 C C . VAL B 1 81 ? 6.743 22.83 7.657 1 98.67 81 VAL B C 1
ATOM 2953 O O . VAL B 1 81 ? 7.877 23.12 7.267 1 98.67 81 VAL B O 1
ATOM 2956 N N . CYS B 1 82 ? 5.985 21.919 7.091 1 98.76 82 CYS B N 1
ATOM 2957 C CA . CYS B 1 82 ? 6.545 21.132 5.998 1 98.76 82 CYS B CA 1
ATOM 2958 C C . CYS B 1 82 ? 6.384 21.857 4.667 1 98.76 82 CYS B C 1
ATOM 2960 O O . CYS B 1 82 ? 5.328 22.429 4.39 1 98.76 82 CYS B O 1
ATOM 2962 N N . ILE B 1 83 ? 7.349 21.757 3.869 1 98.71 83 ILE B N 1
ATOM 2963 C CA . ILE B 1 83 ? 7.399 22.499 2.614 1 98.71 83 ILE B CA 1
ATOM 2964 C C . ILE B 1 83 ? 6.456 21.858 1.598 1 98.71 83 ILE B C 1
ATOM 2966 O O . ILE B 1 83 ? 5.693 22.554 0.925 1 98.71 83 ILE B O 1
ATOM 2970 N N . ARG B 1 84 ? 6.554 20.56 1.528 1 97.38 84 ARG B N 1
ATOM 2971 C CA . ARG B 1 84 ? 5.677 19.819 0.627 1 97.38 84 ARG B CA 1
ATOM 2972 C C . ARG B 1 84 ? 5.548 18.364 1.063 1 97.38 84 ARG B C 1
ATOM 2974 O O . ARG B 1 84 ? 6.272 17.91 1.952 1 97.38 84 ARG B O 1
ATOM 2981 N N . GLY B 1 85 ? 4.598 17.676 0.456 1 96.35 85 GLY B N 1
ATOM 2982 C CA . GLY B 1 85 ? 4.48 16.237 0.636 1 96.35 85 GLY B CA 1
ATOM 2983 C C . GLY B 1 85 ? 5.282 15.442 -0.376 1 96.35 85 GLY B C 1
ATOM 2984 O O . GLY B 1 85 ? 6.451 15.744 -0.625 1 96.35 85 GLY B O 1
ATOM 2985 N N . GLY B 1 86 ? 4.604 14.513 -0.97 1 96.01 86 GLY B N 1
ATOM 2986 C CA . GLY B 1 86 ? 5.283 13.581 -1.856 1 96.01 86 GLY B CA 1
ATOM 2987 C C . GLY B 1 86 ? 5.575 12.243 -1.202 1 96.01 86 GLY B C 1
ATOM 2988 O O . GLY B 1 86 ? 4.668 11.585 -0.69 1 96.01 86 GLY B O 1
ATOM 2989 N N . TRP B 1 87 ? 6.829 11.851 -1.328 1 96.94 87 TRP B N 1
ATOM 2990 C CA . TRP B 1 87 ? 7.255 10.613 -0.684 1 96.94 87 TRP B CA 1
ATOM 2991 C C . TRP B 1 87 ? 8.621 10.783 -0.028 1 96.94 87 TRP B C 1
ATOM 2993 O O . TRP B 1 87 ? 9.49 11.477 -0.559 1 96.94 87 TRP B O 1
ATOM 3003 N N . GLY B 1 88 ? 8.667 10.169 1.137 1 98.09 88 GLY B N 1
ATOM 3004 C CA . GLY B 1 88 ? 10.001 10.047 1.703 1 98.09 88 GLY B CA 1
ATOM 3005 C C . GLY B 1 88 ? 10.013 10.105 3.219 1 98.09 88 GLY B C 1
ATOM 3006 O O . GLY B 1 88 ? 10.989 9.697 3.853 1 98.09 88 GLY B O 1
ATOM 3007 N N . ALA B 1 89 ? 8.981 10.584 3.807 1 97.91 89 ALA B N 1
ATOM 3008 C CA . ALA B 1 89 ? 8.94 10.799 5.251 1 97.91 89 ALA B CA 1
ATOM 3009 C C . ALA B 1 89 ? 9.086 9.481 6.006 1 97.91 89 ALA B C 1
ATOM 3011 O O . ALA B 1 89 ? 9.739 9.425 7.051 1 97.91 89 ALA B O 1
ATOM 3012 N N . ALA B 1 90 ? 8.525 8.448 5.461 1 97.71 90 ALA B N 1
ATOM 3013 C CA . ALA B 1 90 ? 8.539 7.155 6.141 1 97.71 90 ALA B CA 1
ATOM 3014 C C . ALA B 1 90 ? 9.958 6.603 6.24 1 97.71 90 ALA B C 1
ATOM 3016 O O . ALA B 1 90 ? 10.28 5.865 7.175 1 97.71 90 ALA B O 1
ATOM 3017 N N . ARG B 1 91 ? 10.807 6.933 5.278 1 97.7 91 ARG B N 1
ATOM 3018 C CA . ARG B 1 91 ? 12.194 6.479 5.304 1 97.7 91 ARG B CA 1
ATOM 3019 C C . ARG B 1 91 ? 12.909 6.976 6.555 1 97.7 91 ARG B C 1
ATOM 3021 O O . ARG B 1 91 ? 13.81 6.309 7.068 1 97.7 91 ARG B O 1
ATOM 3028 N N . LEU B 1 92 ? 12.476 8.123 7.043 1 96.11 92 LEU B N 1
ATOM 3029 C CA . LEU B 1 92 ? 13.12 8.728 8.204 1 96.11 92 LEU B CA 1
ATOM 3030 C C . LEU B 1 92 ? 12.864 7.9 9.459 1 96.11 92 LEU B C 1
ATOM 3032 O O . LEU B 1 92 ? 13.623 7.983 10.428 1 96.11 92 LEU B O 1
ATOM 3036 N N . LEU B 1 93 ? 11.83 7.113 9.439 1 95.42 93 LEU B N 1
ATOM 3037 C CA . LEU B 1 93 ? 11.452 6.305 10.593 1 95.42 93 LEU B CA 1
ATOM 3038 C C . LEU B 1 93 ? 12.419 5.141 10.782 1 95.42 93 LEU B C 1
ATOM 3040 O O . LEU B 1 93 ? 12.439 4.51 11.841 1 95.42 93 LEU B O 1
ATOM 3044 N N . GLU B 1 94 ? 13.163 4.803 9.767 1 93.18 94 GLU B N 1
ATOM 3045 C CA . GLU B 1 94 ? 14.113 3.699 9.871 1 93.18 94 GLU B CA 1
ATOM 3046 C C . GLU B 1 94 ? 15.26 4.044 10.816 1 93.18 94 GLU B C 1
ATOM 3048 O O . GLU B 1 94 ? 15.965 3.154 11.296 1 93.18 94 GLU B O 1
ATOM 3053 N N . ALA B 1 95 ? 15.474 5.308 11.004 1 81.83 95 ALA B N 1
ATOM 3054 C CA . ALA B 1 95 ? 16.452 5.742 11.999 1 81.83 95 ALA B CA 1
ATOM 3055 C C . ALA B 1 95 ? 15.854 5.716 13.403 1 81.83 95 ALA B C 1
ATOM 3057 O O . ALA B 1 95 ? 16.099 6.62 14.205 1 81.83 95 ALA B O 1
ATOM 3058 N N . CYS B 1 96 ? 15.062 4.803 13.825 1 64.15 96 CYS B N 1
ATOM 30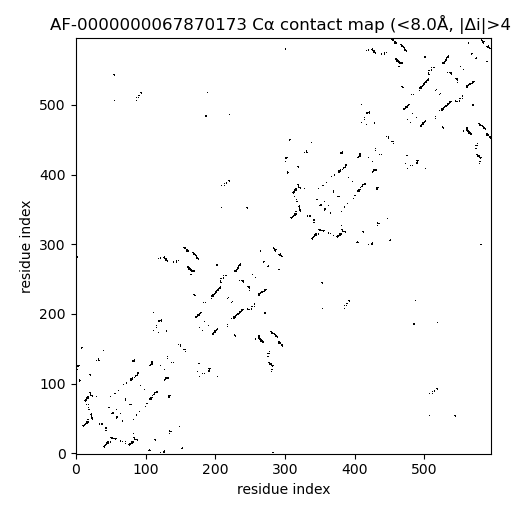59 C CA . CYS B 1 96 ? 14.188 4.636 14.981 1 64.15 96 CYS B CA 1
ATOM 3060 C C . CYS B 1 96 ? 14.947 4.887 16.279 1 64.15 96 CYS B C 1
ATOM 3062 O O . CYS B 1 96 ? 14.44 5.557 17.18 1 64.15 96 CYS B O 1
ATOM 3064 N N . ASP B 1 97 ? 16.084 4.364 16.335 1 63.46 97 ASP B N 1
ATOM 3065 C CA . ASP B 1 97 ? 16.798 4.444 17.606 1 63.46 97 ASP B CA 1
ATOM 3066 C C . ASP B 1 97 ? 17.18 5.886 17.931 1 63.46 97 ASP B C 1
ATOM 3068 O O . ASP B 1 97 ? 17.383 6.232 19.097 1 63.46 97 ASP B O 1
ATOM 3072 N N . ASP B 1 98 ? 16.915 6.614 16.952 1 66.24 98 ASP B N 1
ATOM 3073 C CA . ASP B 1 98 ? 17.371 7.994 17.084 1 66.24 98 ASP B CA 1
ATOM 3074 C C . ASP B 1 98 ? 16.236 8.976 16.803 1 66.24 98 ASP B C 1
ATOM 3076 O O . ASP B 1 98 ? 16.481 10.14 16.479 1 66.24 98 ASP B O 1
ATOM 3080 N N . TRP B 1 99 ? 15.108 8.369 16.99 1 74.83 99 TRP B N 1
ATOM 3081 C CA . TRP B 1 99 ? 14.025 9.282 16.641 1 74.83 99 TRP B CA 1
ATOM 3082 C C . TRP B 1 99 ? 13.863 10.367 17.701 1 74.83 99 TRP B C 1
ATOM 3084 O O . TRP B 1 99 ? 13.682 10.066 18.883 1 74.83 99 TRP B O 1
ATOM 3094 N N . PRO B 1 100 ? 13.921 11.557 17.197 1 71.54 100 PRO B N 1
ATOM 3095 C CA . PRO B 1 100 ? 13.926 12.666 18.154 1 71.54 100 PRO B CA 1
ATOM 3096 C C . PRO B 1 100 ? 12.543 12.944 18.74 1 71.54 100 PRO B C 1
ATOM 3098 O O . PRO B 1 100 ? 11.536 12.825 18.038 1 71.54 100 PRO B O 1
ATOM 3101 N N . THR B 1 101 ? 12.542 13.046 20.107 1 72.96 101 THR B N 1
ATOM 3102 C CA . THR B 1 101 ? 11.351 13.563 20.771 1 72.96 101 THR B CA 1
ATOM 3103 C C . THR B 1 101 ? 11.608 14.958 21.334 1 72.96 101 THR B C 1
ATOM 3105 O O . THR B 1 101 ? 12.563 15.163 22.086 1 72.96 101 THR B O 1
ATOM 3108 N N . PRO B 1 102 ? 10.754 15.829 20.714 1 75.95 102 PRO B N 1
ATOM 3109 C CA . PRO B 1 102 ? 10.959 17.178 21.246 1 75.95 102 PRO B CA 1
ATOM 3110 C C . PRO B 1 102 ? 10.85 17.235 22.768 1 75.95 102 PRO B C 1
ATOM 3112 O O . PRO B 1 102 ? 9.934 16.646 23.347 1 75.95 102 PRO B O 1
ATOM 3115 N N . PRO B 1 103 ? 11.772 17.919 23.381 1 79.71 103 PRO B N 1
ATOM 3116 C CA . PRO B 1 103 ? 11.713 18.053 24.839 1 79.71 103 PRO B CA 1
ATOM 3117 C C . PRO B 1 103 ? 10.429 18.727 25.317 1 79.71 103 PRO B C 1
ATOM 3119 O O . PRO B 1 103 ? 9.928 18.411 26.4 1 79.71 103 PRO B O 1
ATOM 3122 N N . GLN B 1 104 ? 9.993 19.661 24.509 1 88.25 104 GLN B N 1
ATOM 3123 C CA . GLN B 1 104 ? 8.698 20.306 24.699 1 88.25 104 GLN B CA 1
ATOM 3124 C C . GLN B 1 104 ? 7.827 20.167 23.454 1 88.25 104 GLN B C 1
ATOM 3126 O O . GLN B 1 104 ? 8.341 20.03 22.342 1 88.25 104 GLN B O 1
ATOM 3131 N N . PRO B 1 105 ? 6.577 20.221 23.718 1 92.64 105 PRO B N 1
ATOM 3132 C CA . PRO B 1 105 ? 5.701 20.098 22.55 1 92.64 105 PRO B CA 1
ATOM 3133 C C . PRO B 1 105 ? 5.919 21.214 21.53 1 92.64 105 PRO B C 1
ATOM 3135 O O . PRO B 1 105 ? 6.056 22.381 21.906 1 92.64 105 PRO B O 1
ATOM 3138 N N . LYS B 1 106 ? 6.005 20.833 20.324 1 94.84 106 LYS B N 1
ATOM 3139 C CA . LYS B 1 106 ? 6.135 21.757 19.201 1 94.84 106 LYS B CA 1
ATOM 3140 C C . LYS B 1 106 ? 5.1 21.458 18.12 1 94.84 106 LYS B C 1
ATOM 3142 O O . LYS B 1 106 ? 4.64 20.322 17.991 1 94.84 106 LYS B O 1
ATOM 3147 N N . TRP B 1 107 ? 4.847 22.487 17.427 1 95.73 107 TRP B N 1
ATOM 3148 C CA . TRP B 1 107 ? 3.898 22.314 16.332 1 95.73 107 TRP B CA 1
ATOM 3149 C C . TRP B 1 107 ? 4.541 21.572 15.166 1 95.73 107 TRP B C 1
ATOM 3151 O O . TRP B 1 107 ? 5.719 21.777 14.864 1 95.73 107 TRP B O 1
ATOM 3161 N N . LEU B 1 108 ? 3.824 20.71 14.561 1 97.09 108 LEU B N 1
ATOM 3162 C CA . LEU B 1 108 ? 4.11 20.154 13.243 1 97.09 108 LEU B CA 1
ATOM 3163 C C . LEU B 1 108 ? 2.928 20.351 12.301 1 97.09 108 LEU B C 1
ATOM 3165 O O . LEU B 1 108 ? 1.812 19.922 12.6 1 97.09 108 LEU B O 1
ATOM 3169 N N . VAL B 1 109 ? 3.161 21.01 11.183 1 98.32 109 VAL B N 1
ATOM 3170 C CA . VAL B 1 109 ? 2.092 21.35 10.25 1 98.32 109 VAL B CA 1
ATOM 3171 C C . VAL B 1 109 ? 2.356 20.689 8.899 1 98.32 109 VAL B C 1
ATOM 3173 O O . VAL B 1 109 ? 3.415 20.89 8.299 1 98.32 109 VAL B O 1
ATOM 3176 N N . GLY B 1 110 ? 1.405 19.909 8.416 1 98.66 110 GLY B N 1
ATOM 3177 C CA . GLY B 1 110 ? 1.489 19.302 7.097 1 98.66 110 GLY B CA 1
ATOM 3178 C C . GLY B 1 110 ? 0.382 18.3 6.829 1 98.66 110 GLY B C 1
ATOM 3179 O O . GLY B 1 110 ? -0.481 18.079 7.681 1 98.66 110 GLY B O 1
ATOM 3180 N N . PHE B 1 111 ? 0.317 17.741 5.639 1 98.65 111 PHE B N 1
ATOM 3181 C CA . PHE B 1 111 ? -0.621 16.685 5.276 1 98.65 111 PHE B CA 1
ATOM 3182 C C . PHE B 1 111 ? -0.034 15.79 4.191 1 98.65 111 PHE B C 1
ATOM 3184 O O . PHE B 1 111 ? 1.13 15.942 3.816 1 98.65 111 PHE B O 1
ATOM 3191 N N . SER B 1 112 ? -0.757 14.879 3.593 1 98.63 112 SER B N 1
ATOM 3192 C CA . SER B 1 112 ? -0.287 13.944 2.576 1 98.63 112 SER B CA 1
ATOM 3193 C C . SER B 1 112 ? 0.782 13.011 3.135 1 98.63 112 SER B C 1
ATOM 3195 O O . SER B 1 112 ? 0.55 12.315 4.125 1 98.63 112 SER B O 1
ATOM 3197 N N . ASP B 1 113 ? 1.995 13.115 2.515 1 98.67 113 ASP B N 1
ATOM 3198 C CA . ASP B 1 113 ? 3.061 12.229 2.973 1 98.67 113 ASP B CA 1
ATOM 3199 C C . ASP B 1 113 ? 3.452 12.54 4.416 1 98.67 113 ASP B C 1
ATOM 3201 O O . ASP B 1 113 ? 3.989 11.68 5.118 1 98.67 113 ASP B O 1
ATOM 3205 N N . ILE B 1 114 ? 3.107 13.691 4.918 1 98.66 114 ILE B N 1
ATOM 3206 C CA . ILE B 1 114 ? 3.467 14.13 6.262 1 98.66 114 ILE B CA 1
ATOM 3207 C C . ILE B 1 114 ? 2.63 13.375 7.293 1 98.66 114 ILE B C 1
ATOM 3209 O O . ILE B 1 114 ? 2.949 13.379 8.484 1 98.66 114 ILE B O 1
ATOM 3213 N N . THR B 1 115 ? 1.556 12.668 6.851 1 98.7 115 THR B N 1
ATOM 3214 C CA . THR B 1 115 ? 0.782 11.774 7.705 1 98.7 115 THR B CA 1
ATOM 3215 C C . THR B 1 115 ? 1.704 10.901 8.552 1 98.7 115 THR B C 1
ATOM 3217 O O . THR B 1 115 ? 1.438 10.672 9.733 1 98.7 115 THR B O 1
ATOM 3220 N N . THR B 1 116 ? 2.761 10.492 7.938 1 97.7 116 THR B N 1
ATOM 3221 C CA . THR B 1 116 ? 3.736 9.648 8.621 1 97.7 116 THR B CA 1
ATOM 3222 C C . THR B 1 116 ? 4.253 10.332 9.883 1 97.7 116 THR B C 1
ATOM 3224 O O . THR B 1 116 ? 4.222 9.749 10.969 1 97.7 116 THR B O 1
ATOM 3227 N N . LEU B 1 117 ? 4.631 11.529 9.787 1 96.41 117 LEU B N 1
ATOM 3228 C CA . LEU B 1 117 ? 5.201 12.27 10.907 1 96.41 117 LEU B CA 1
ATOM 3229 C C . LEU B 1 117 ? 4.116 12.679 11.898 1 96.41 117 LEU B C 1
ATOM 3231 O O . LEU B 1 117 ? 4.341 12.668 13.11 1 96.41 117 LEU B O 1
ATOM 3235 N N . LEU B 1 118 ? 2.959 13.069 11.386 1 97.19 118 LEU B N 1
ATOM 3236 C CA . LEU B 1 118 ? 1.847 13.454 12.248 1 97.19 118 LEU B CA 1
ATOM 3237 C C . LEU B 1 118 ? 1.464 12.312 13.183 1 97.19 118 LEU B C 1
ATOM 3239 O O . LEU B 1 118 ? 1.341 12.51 14.394 1 97.19 118 LEU B O 1
ATOM 3243 N N . TRP B 1 119 ? 1.328 11.149 12.613 1 96.56 119 TRP B N 1
ATOM 3244 C CA . TRP B 1 119 ? 0.901 9.991 13.391 1 96.56 119 TRP B CA 1
ATOM 3245 C C . TRP B 1 119 ? 2.005 9.535 14.34 1 96.56 119 TRP B C 1
ATOM 3247 O O . TRP B 1 119 ? 1.729 9.094 15.458 1 96.56 119 TRP B O 1
ATOM 3257 N N . THR B 1 120 ? 3.236 9.637 13.89 1 91.77 120 THR B N 1
ATOM 3258 C CA . THR B 1 120 ? 4.364 9.29 14.748 1 91.77 120 THR B CA 1
ATOM 3259 C C . THR B 1 120 ? 4.398 10.184 15.984 1 91.77 120 THR B C 1
ATOM 3261 O O . THR B 1 120 ? 4.617 9.703 17.098 1 91.77 120 THR B O 1
ATOM 3264 N N . LEU B 1 121 ? 4.145 11.453 15.799 1 91.63 121 LEU B N 1
ATOM 3265 C CA . LEU B 1 121 ? 4.127 12.4 16.909 1 91.63 121 LEU B CA 1
ATOM 3266 C C . LEU B 1 121 ? 2.977 12.096 17.864 1 91.63 121 LEU B C 1
ATOM 3268 O O . LEU B 1 121 ? 3.137 12.191 19.083 1 91.63 121 LEU B O 1
ATOM 3272 N N . THR B 1 122 ? 1.9 11.763 17.327 1 90.04 122 THR B N 1
ATOM 3273 C CA . THR B 1 122 ? 0.744 11.461 18.164 1 90.04 122 THR B CA 1
ATOM 3274 C C . THR B 1 122 ? 0.98 10.189 18.973 1 90.04 122 THR B C 1
ATOM 3276 O O . THR B 1 122 ? 0.502 10.068 20.103 1 90.04 122 THR B O 1
ATOM 3279 N N . ARG B 1 123 ? 1.646 9.286 18.386 1 88.25 123 ARG B N 1
ATOM 3280 C CA . ARG B 1 123 ? 2.037 8.08 19.109 1 88.25 123 ARG B CA 1
ATOM 3281 C C . ARG B 1 123 ? 2.881 8.424 20.331 1 88.25 123 ARG B C 1
ATOM 3283 O O . ARG B 1 123 ? 2.843 7.714 21.338 1 88.25 123 ARG B O 1
ATOM 3290 N N . GLN B 1 124 ? 3.549 9.477 20.205 1 86.19 124 GLN B N 1
ATOM 3291 C CA . GLN B 1 124 ? 4.363 9.96 21.317 1 86.19 124 GLN B CA 1
ATOM 3292 C C . GLN B 1 124 ? 3.565 10.901 22.214 1 86.19 124 GLN B C 1
ATOM 3294 O O . GLN B 1 124 ? 4.141 11.638 23.018 1 86.19 124 GLN B O 1
ATOM 3299 N N . GLN B 1 125 ? 2.345 10.982 21.969 1 89.98 125 GLN B N 1
ATOM 3300 C CA . GLN B 1 125 ? 1.415 11.784 22.757 1 89.98 125 GLN B CA 1
ATOM 3301 C C . GLN B 1 125 ? 1.686 13.275 22.579 1 89.98 125 GLN B C 1
ATOM 3303 O O . GLN B 1 125 ? 1.691 14.031 23.553 1 89.98 125 GLN B O 1
ATOM 3308 N N . ARG B 1 126 ? 2.002 13.593 21.397 1 91.56 126 ARG B N 1
ATOM 3309 C CA . ARG B 1 126 ? 2.187 14.989 21.014 1 91.56 126 ARG B CA 1
ATOM 3310 C C . ARG B 1 126 ? 1.221 15.385 19.903 1 91.56 126 ARG B C 1
ATOM 3312 O O . ARG B 1 126 ? 0.97 14.603 18.983 1 91.56 126 ARG B O 1
ATOM 3319 N N . GLY B 1 127 ? 0.729 16.561 20.04 1 89.71 127 GLY B N 1
ATOM 3320 C CA . GLY B 1 127 ? -0.21 17.056 19.045 1 89.71 127 GLY B CA 1
ATOM 3321 C C . GLY B 1 127 ? 0.462 17.493 17.757 1 89.71 127 GLY B C 1
ATOM 3322 O O . GLY B 1 127 ? 1.646 17.836 17.753 1 89.71 127 GLY B O 1
ATOM 3323 N N . ALA B 1 128 ? -0.24 17.409 16.663 1 94.4 128 ALA B N 1
ATOM 3324 C CA . ALA B 1 128 ? 0.175 17.857 15.336 1 94.4 128 ALA B CA 1
ATOM 3325 C C . ALA B 1 128 ? -1.009 18.406 14.547 1 94.4 128 ALA B C 1
ATOM 3327 O O . ALA B 1 128 ? -2.144 18.395 15.03 1 94.4 128 ALA B O 1
ATOM 3328 N N . ILE B 1 129 ? -0.689 18.961 13.375 1 96.89 129 ILE B N 1
ATOM 3329 C CA . ILE B 1 129 ? -1.756 19.611 12.622 1 96.89 129 ILE B CA 1
ATOM 3330 C C . ILE B 1 129 ? -1.751 19.11 11.18 1 96.89 129 ILE B C 1
ATOM 3332 O O . ILE B 1 129 ? -0.788 19.334 10.442 1 96.89 129 ILE B O 1
ATOM 3336 N N . HIS B 1 130 ? -2.851 18.416 10.825 1 98.61 130 HIS B N 1
ATOM 3337 C CA . HIS B 1 130 ? -3.106 18.156 9.412 1 98.61 130 HIS B CA 1
ATOM 3338 C C . HIS B 1 130 ? -3.609 19.409 8.703 1 98.61 130 HIS B C 1
ATOM 3340 O O . HIS B 1 130 ? -4.72 19.872 8.966 1 98.61 130 HIS B O 1
ATOM 3346 N N . ALA B 1 131 ? -2.821 19.977 7.856 1 98.58 131 ALA B N 1
ATOM 3347 C CA . ALA B 1 131 ? -3.105 21.251 7.199 1 98.58 131 ALA B CA 1
ATOM 3348 C C . ALA B 1 131 ? -2.27 21.413 5.933 1 98.58 131 ALA B C 1
ATOM 3350 O O . ALA B 1 131 ? -1.322 20.658 5.705 1 98.58 131 ALA B O 1
ATOM 3351 N N . PRO B 1 132 ? -2.575 22.396 5.132 1 98.55 132 PRO B N 1
ATOM 3352 C CA . PRO B 1 132 ? -1.782 22.62 3.921 1 98.55 132 PRO B CA 1
ATOM 3353 C C . PRO B 1 132 ? -0.293 22.792 4.215 1 98.55 132 PRO B C 1
ATOM 3355 O O . PRO B 1 132 ? 0.075 23.407 5.22 1 98.55 132 PRO B O 1
ATOM 3358 N N . VAL B 1 133 ? 0.499 22.193 3.361 1 98.72 133 VAL B N 1
ATOM 3359 C CA . VAL B 1 133 ? 1.933 22.461 3.389 1 98.72 133 VAL B CA 1
ATOM 3360 C C . VAL B 1 133 ? 2.217 23.82 2.753 1 98.72 133 VAL B C 1
ATOM 3362 O O . VAL B 1 133 ? 1.313 24.46 2.211 1 98.72 133 VAL B O 1
ATOM 3365 N N . LEU B 1 134 ? 3.464 24.221 2.828 1 98.69 134 LEU B N 1
ATOM 3366 C CA . LEU B 1 134 ? 3.79 25.561 2.352 1 98.69 134 LEU B CA 1
ATOM 3367 C C . LEU B 1 134 ? 3.434 25.716 0.877 1 98.69 134 LEU B C 1
ATOM 3369 O O . LEU B 1 134 ? 2.859 26.73 0.476 1 98.69 134 LEU B O 1
ATOM 3373 N N . THR B 1 135 ? 3.627 24.713 0.101 1 98.46 135 THR B N 1
ATOM 3374 C CA . THR B 1 135 ? 3.481 24.843 -1.345 1 98.46 135 THR B CA 1
ATOM 3375 C C . THR B 1 135 ? 2.008 24.836 -1.742 1 98.46 135 THR B C 1
ATOM 3377 O O . THR B 1 135 ? 1.667 25.137 -2.888 1 98.46 135 THR B O 1
ATOM 3380 N N . THR B 1 136 ? 1.141 24.534 -0.814 1 98.33 136 THR B N 1
ATOM 3381 C CA . THR B 1 136 ? -0.272 24.531 -1.177 1 98.33 136 THR B CA 1
ATOM 3382 C C . THR B 1 136 ? -1.028 25.616 -0.415 1 98.33 136 THR B C 1
ATOM 3384 O O . THR B 1 136 ? -2.19 25.898 -0.716 1 98.33 136 THR B O 1
ATOM 3387 N N . LEU B 1 137 ? -0.394 26.277 0.482 1 98.56 137 LEU B N 1
ATOM 3388 C CA . LEU B 1 137 ? -1.056 27.205 1.392 1 98.56 137 LEU B CA 1
ATOM 3389 C C . LEU B 1 137 ? -1.645 28.387 0.629 1 98.56 137 LEU B C 1
ATOM 3391 O O . LEU B 1 137 ? -2.778 28.797 0.889 1 98.56 137 LEU B O 1
ATOM 3395 N N . ALA B 1 138 ? -0.898 28.911 -0.295 1 98.15 138 ALA B N 1
ATOM 3396 C CA . ALA B 1 138 ? -1.312 30.123 -0.997 1 98.15 138 ALA B CA 1
ATOM 3397 C C . ALA B 1 138 ? -2.545 29.864 -1.859 1 98.15 138 ALA B C 1
ATOM 3399 O O . ALA B 1 138 ? -3.303 30.788 -2.162 1 98.15 138 ALA B O 1
ATOM 3400 N N . ALA B 1 139 ? -2.758 28.626 -2.267 1 97.86 139 ALA B N 1
ATOM 3401 C CA . ALA B 1 139 ? -3.892 28.271 -3.116 1 97.86 139 ALA B CA 1
ATOM 3402 C C . ALA B 1 139 ? -5.151 28.045 -2.285 1 97.86 139 ALA B C 1
ATOM 3404 O O . ALA B 1 139 ? -6.258 27.985 -2.826 1 97.86 139 ALA B O 1
ATOM 3405 N N . GLU B 1 140 ? -5.007 27.995 -0.981 1 98.19 140 GLU B N 1
ATOM 3406 C CA . GLU B 1 140 ? -6.149 27.773 -0.1 1 98.19 140 GLU B CA 1
ATOM 3407 C C . GLU B 1 140 ? -7.085 28.979 -0.094 1 98.19 140 GLU B C 1
ATOM 3409 O O . GLU B 1 140 ? -6.63 30.124 -0.128 1 98.19 140 GLU B O 1
ATOM 3414 N N . PRO B 1 141 ? -8.393 28.76 -0.008 1 97.64 141 PRO B N 1
ATOM 3415 C CA . PRO B 1 141 ? -9.292 29.892 0.234 1 97.64 141 PRO B CA 1
ATOM 3416 C C . PRO B 1 141 ? -9.02 30.587 1.566 1 97.64 141 PRO B C 1
ATOM 3418 O O . PRO B 1 141 ? -8.433 29.988 2.471 1 97.64 141 PRO B O 1
ATOM 3421 N N . ALA B 1 142 ? -9.46 31.811 1.69 1 96.71 142 ALA B N 1
ATOM 3422 C CA . ALA B 1 142 ? -9.214 32.636 2.87 1 96.71 142 ALA B CA 1
ATOM 3423 C C . ALA B 1 142 ? -9.729 31.953 4.134 1 96.71 142 ALA B C 1
ATOM 3425 O O . ALA B 1 142 ? -9.088 32.015 5.186 1 96.71 142 ALA B O 1
ATOM 3426 N N . ARG B 1 143 ? -10.821 31.314 4.005 1 95.52 143 ARG B N 1
ATOM 3427 C CA . ARG B 1 143 ? -11.434 30.677 5.166 1 95.52 143 ARG B CA 1
ATOM 3428 C C . ARG B 1 143 ? -10.546 29.566 5.715 1 95.52 143 ARG B C 1
ATOM 3430 O O . ARG B 1 143 ? -10.443 29.389 6.93 1 95.52 143 ARG B O 1
ATOM 3437 N N . SER B 1 144 ? -9.976 28.782 4.859 1 96.58 144 SER B N 1
ATOM 3438 C CA . SER B 1 144 ? -9.084 27.7 5.263 1 96.58 144 SER B CA 1
ATOM 3439 C C . SER B 1 144 ? -7.812 28.243 5.907 1 96.58 144 SER B C 1
ATOM 3441 O O . SER B 1 144 ? -7.336 27.701 6.906 1 96.58 144 SER B O 1
ATOM 3443 N N . ARG B 1 145 ? -7.257 29.304 5.366 1 97.78 145 ARG B N 1
ATOM 3444 C CA . ARG B 1 145 ? -6.077 29.937 5.946 1 97.78 145 ARG B CA 1
ATOM 3445 C C . ARG B 1 145 ? -6.377 30.484 7.337 1 97.78 145 ARG B C 1
ATOM 3447 O O . ARG B 1 145 ? -5.588 30.3 8.267 1 97.78 145 ARG B O 1
ATOM 3454 N N . GLN B 1 146 ? -7.496 31.138 7.426 1 96.92 146 GLN B N 1
ATOM 3455 C CA . GLN B 1 146 ? -7.885 31.683 8.722 1 96.92 146 GLN B CA 1
ATOM 3456 C C . GLN B 1 146 ? -8.047 30.575 9.759 1 96.92 146 GLN B C 1
ATOM 3458 O O . GLN B 1 146 ? -7.659 30.74 10.918 1 96.92 146 GLN B O 1
ATOM 3463 N N . ARG B 1 147 ? -8.667 29.481 9.36 1 96.77 147 ARG B N 1
ATOM 3464 C CA . ARG B 1 147 ? -8.838 28.335 10.247 1 96.77 147 ARG B CA 1
ATOM 3465 C C . ARG B 1 147 ? -7.491 27.828 10.752 1 96.77 147 ARG B C 1
ATOM 3467 O O . ARG B 1 147 ? -7.362 27.45 11.918 1 96.77 147 ARG B O 1
ATOM 3474 N N . LEU B 1 148 ? -6.497 27.821 9.87 1 97.33 148 LEU B N 1
ATOM 3475 C CA . LEU B 1 148 ? -5.15 27.413 10.256 1 97.33 148 LEU B CA 1
ATOM 3476 C C . LEU B 1 148 ? -4.585 28.345 11.322 1 97.33 148 LEU B C 1
ATOM 3478 O O . LEU B 1 148 ? -4.062 27.886 12.34 1 97.33 148 LEU B O 1
ATOM 3482 N N . TRP B 1 149 ? -4.704 29.666 11.118 1 96.87 149 TRP B N 1
ATOM 3483 C CA . TRP B 1 149 ? -4.216 30.648 12.081 1 96.87 149 TRP B CA 1
ATOM 3484 C C . TRP B 1 149 ? -4.936 30.504 13.418 1 96.87 149 TRP B C 1
ATOM 3486 O O . TRP B 1 149 ? -4.303 30.518 14.476 1 96.87 149 TRP B O 1
ATOM 3496 N N . ASP B 1 150 ? -6.231 30.35 13.323 1 95.94 150 ASP B N 1
ATOM 3497 C CA . ASP B 1 150 ? -7.028 30.185 14.535 1 95.94 150 ASP B CA 1
ATOM 3498 C C . ASP B 1 150 ? -6.576 28.961 15.328 1 95.94 150 ASP B C 1
ATOM 3500 O O . ASP B 1 150 ? -6.422 29.028 16.549 1 95.94 150 ASP B O 1
ATOM 3504 N N . CYS B 1 151 ? -6.352 27.916 14.669 1 96.13 151 CYS B N 1
ATOM 3505 C CA . CYS B 1 151 ? -5.907 26.677 15.298 1 96.13 151 CYS B CA 1
ATOM 3506 C C . CYS B 1 151 ? -4.569 26.872 16.002 1 96.13 151 CYS B C 1
ATOM 3508 O O . CYS B 1 151 ? -4.429 26.543 17.181 1 96.13 151 CYS B O 1
ATOM 3510 N N . LEU B 1 152 ? -3.599 27.456 15.304 1 96.21 152 LEU B N 1
ATOM 3511 C CA . LEU B 1 152 ? -2.246 27.623 15.824 1 96.21 152 LEU B CA 1
ATOM 3512 C C . LEU B 1 152 ? -2.223 28.631 16.967 1 96.21 152 LEU B C 1
ATOM 3514 O O . LEU B 1 152 ? -1.322 28.601 17.809 1 96.21 152 LEU B O 1
ATOM 3518 N N . GLN B 1 153 ? -3.216 29.461 16.983 1 95.43 153 GLN B N 1
ATOM 3519 C CA . GLN B 1 153 ? -3.275 30.494 18.012 1 95.43 153 GLN B CA 1
ATOM 3520 C C . GLN B 1 153 ? -4.183 30.072 19.164 1 95.43 153 GLN B C 1
ATOM 3522 O O . GLN B 1 153 ? -4.458 30.864 20.067 1 95.43 153 GLN B O 1
ATOM 3527 N N . GLY B 1 154 ? -4.768 28.885 19.09 1 94.27 154 GLY B N 1
ATOM 3528 C CA . GLY B 1 154 ? -5.498 28.312 20.21 1 94.27 154 GLY B CA 1
ATOM 3529 C C . GLY B 1 154 ? -6.954 28.735 20.252 1 94.27 154 GLY B C 1
ATOM 3530 O O . GLY B 1 154 ? -7.593 28.675 21.305 1 94.27 154 GLY B O 1
ATOM 3531 N N . LYS B 1 155 ? -7.443 29.147 19.166 1 94.88 155 LYS B N 1
ATOM 3532 C CA . LYS B 1 155 ? -8.842 29.559 19.086 1 94.88 155 LYS B CA 1
ATOM 3533 C C . LYS B 1 155 ? -9.745 28.377 18.744 1 94.88 155 LYS B C 1
ATOM 3535 O O . LYS B 1 155 ? -9.292 27.393 18.156 1 94.88 155 LYS B O 1
ATOM 3540 N N . PRO B 1 156 ? -10.978 28.475 19.115 1 94.46 156 PRO B N 1
ATOM 3541 C CA . PRO B 1 156 ? -11.914 27.402 18.771 1 94.46 156 PRO B CA 1
ATOM 3542 C C . PRO B 1 156 ? -12.094 27.236 17.264 1 94.46 156 PRO B C 1
ATOM 3544 O O . PRO B 1 156 ? -11.976 28.208 16.514 1 94.46 156 PRO B O 1
ATOM 3547 N N . LEU B 1 157 ? -12.412 26.024 16.874 1 95.53 157 LEU B N 1
ATOM 3548 C CA . LEU B 1 157 ? -12.624 25.716 15.464 1 95.53 157 LEU B CA 1
ATOM 3549 C C . LEU B 1 157 ? -14.098 25.445 15.182 1 95.53 157 LEU B C 1
ATOM 3551 O O . LEU B 1 157 ? -14.745 24.689 15.91 1 95.53 157 LEU B O 1
ATOM 3555 N N . GLU B 1 158 ? -14.623 26.086 14.134 1 95.67 158 GLU B N 1
ATOM 3556 C CA . GLU B 1 158 ? -15.994 25.806 13.72 1 95.67 158 GLU B CA 1
ATOM 3557 C C . GLU B 1 158 ? -16.138 24.373 13.217 1 95.67 158 GLU B C 1
ATOM 3559 O O . GLU B 1 158 ? -15.216 23.829 12.604 1 95.67 158 GLU B O 1
ATOM 3564 N N . PRO B 1 159 ? -17.338 23.818 13.462 1 97.6 159 PRO B N 1
ATOM 3565 C CA . PRO B 1 159 ? -17.558 22.469 12.933 1 97.6 159 PRO B CA 1
ATOM 3566 C C . PRO B 1 159 ? -17.473 22.412 11.41 1 97.6 159 PRO B C 1
ATOM 3568 O O . PRO B 1 159 ? -17.749 23.407 10.734 1 97.6 159 PRO B O 1
ATOM 3571 N N . LEU B 1 160 ? -17.077 21.282 10.936 1 98.37 160 LEU B N 1
ATOM 3572 C CA . LEU B 1 160 ? -17.149 21.013 9.504 1 98.37 160 LEU B CA 1
ATOM 3573 C C . LEU B 1 160 ? -18.434 20.269 9.155 1 98.37 160 LEU B C 1
ATOM 3575 O O . LEU B 1 160 ? -18.873 19.393 9.905 1 98.37 160 LEU B O 1
ATOM 3579 N N . THR B 1 161 ? -18.996 20.623 8.035 1 98.53 161 THR B N 1
ATOM 3580 C CA . THR B 1 161 ? -20.246 20.005 7.609 1 98.53 161 THR B CA 1
ATOM 3581 C C . THR B 1 161 ? -20.015 19.085 6.413 1 98.53 161 THR B C 1
ATOM 3583 O O . THR B 1 161 ? -19.26 19.424 5.499 1 98.53 161 THR B O 1
ATOM 3586 N N . GLY B 1 162 ? -20.685 17.926 6.463 1 98.52 162 GLY B N 1
ATOM 3587 C CA . GLY B 1 162 ? -20.585 16.97 5.371 1 98.52 162 GLY B CA 1
ATOM 3588 C C . GLY B 1 162 ? -21.877 16.217 5.117 1 98.52 162 GLY B C 1
ATOM 3589 O O . GLY B 1 162 ? -22.957 16.686 5.483 1 98.52 162 GLY B O 1
ATOM 3590 N N . SER B 1 1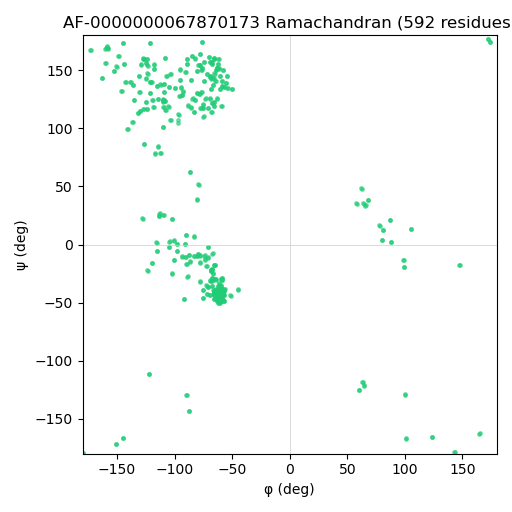63 ? -21.796 15.142 4.338 1 98.71 163 SER B N 1
ATOM 3591 C CA . SER B 1 163 ? -22.924 14.276 4.011 1 98.71 163 SER B CA 1
ATOM 3592 C C . SER B 1 163 ? -22.928 13.022 4.879 1 98.71 163 SER B C 1
ATOM 3594 O O . SER B 1 163 ? -21.906 12.345 5.005 1 98.71 163 SER B O 1
ATOM 3596 N N . VAL B 1 164 ? -24.112 12.704 5.392 1 98.72 164 VAL B N 1
ATOM 3597 C CA . VAL B 1 164 ? -24.231 11.522 6.24 1 98.72 164 VAL B CA 1
ATOM 3598 C C . VAL B 1 164 ? -24.382 10.276 5.371 1 98.72 164 VAL B C 1
ATOM 3600 O O . VAL B 1 164 ? -25.382 10.121 4.665 1 98.72 164 VAL B O 1
ATOM 3603 N N . TRP B 1 165 ? -23.454 9.41 5.383 1 98.59 165 TRP B N 1
ATOM 3604 C CA . TRP B 1 165 ? -23.541 8.138 4.674 1 98.59 165 TRP B CA 1
ATOM 3605 C C . TRP B 1 165 ? -24.113 7.049 5.577 1 98.59 165 TRP B C 1
ATOM 3607 O O . TRP B 1 165 ? -24.932 6.238 5.139 1 98.59 165 TRP B O 1
ATOM 3617 N N . VAL B 1 166 ? -23.611 6.972 6.748 1 98.68 166 VAL B N 1
ATOM 3618 C CA . VAL B 1 166 ? -24.117 6.099 7.802 1 98.68 166 VAL B CA 1
ATOM 3619 C C . VAL B 1 166 ? -24.453 6.926 9.041 1 98.68 166 VAL B C 1
ATOM 3621 O O . VAL B 1 166 ? -23.569 7.539 9.645 1 98.68 166 VAL B O 1
ATOM 3624 N N . PRO B 1 167 ? -25.625 6.956 9.415 1 98.37 167 PRO B N 1
ATOM 3625 C CA . PRO B 1 167 ? -26.023 7.797 10.547 1 98.37 167 PRO B CA 1
ATOM 3626 C C . PRO B 1 167 ? -25.482 7.285 11.881 1 98.37 167 PRO B C 1
ATOM 3628 O O . PRO B 1 167 ? -25.112 6.113 11.992 1 98.37 167 PRO B O 1
ATOM 3631 N N . GLY B 1 168 ? -25.385 8.201 12.856 1 97.99 168 GLY B N 1
ATOM 3632 C CA . GLY B 1 168 ? -24.932 7.888 14.202 1 97.99 168 GLY B CA 1
ATOM 3633 C C . GLY B 1 168 ? -24.082 8.985 14.816 1 97.99 168 GLY B C 1
ATOM 3634 O O . GLY B 1 168 ? -23.966 10.076 14.253 1 97.99 168 GLY B O 1
ATOM 3635 N N . SER B 1 169 ? -23.66 8.68 16.018 1 98.18 169 SER B N 1
ATOM 3636 C CA . SER B 1 169 ? -22.777 9.596 16.733 1 98.18 169 SER B CA 1
ATOM 3637 C C . SER B 1 169 ? -21.561 8.867 17.295 1 98.18 169 SER B C 1
ATOM 3639 O O . SER B 1 169 ? -21.637 7.678 17.615 1 98.18 169 SER B O 1
ATOM 3641 N N . ALA B 1 170 ? -20.518 9.559 17.282 1 98.23 170 ALA B N 1
ATOM 3642 C CA . ALA B 1 170 ? -19.281 9.002 17.823 1 98.23 170 ALA B CA 1
ATOM 3643 C C . ALA B 1 170 ? -18.362 10.105 18.339 1 98.23 170 ALA B C 1
ATOM 3645 O O . ALA B 1 170 ? -18.431 11.246 17.877 1 98.23 170 ALA B O 1
ATOM 3646 N N . GLN B 1 171 ? -17.625 9.761 19.308 1 98.17 171 GLN B N 1
ATOM 3647 C CA . GLN B 1 171 ? -16.624 10.658 19.877 1 98.17 171 GLN B CA 1
ATOM 3648 C C . GLN B 1 171 ? -15.313 9.922 20.14 1 98.17 171 GLN B C 1
ATOM 3650 O O . GLN B 1 171 ? -15.319 8.776 20.595 1 98.17 171 GLN B O 1
ATOM 3655 N N . GLY B 1 172 ? -14.219 10.547 19.811 1 97.29 172 GLY B N 1
ATOM 3656 C CA . GLY B 1 172 ? -12.906 9.964 20.036 1 97.29 172 GLY B CA 1
ATOM 3657 C C . GLY B 1 172 ? -11.776 10.794 19.456 1 97.29 172 GLY B C 1
ATOM 3658 O O . GLY B 1 172 ? -12.013 11.86 18.885 1 97.29 172 GLY B O 1
ATOM 3659 N N . PRO B 1 173 ? -10.535 10.381 19.723 1 97.08 173 PRO B N 1
ATOM 3660 C CA . PRO B 1 173 ? -9.41 11.096 19.115 1 97.08 173 PRO B CA 1
ATOM 3661 C C . PRO B 1 173 ? -9.47 11.101 17.589 1 97.08 173 PRO B C 1
ATOM 3663 O O . PRO B 1 173 ? -9.854 10.1 16.979 1 97.08 173 PRO B O 1
ATOM 3666 N N . LEU B 1 174 ? -9.111 12.22 17.026 1 97.6 174 LEU B N 1
ATOM 3667 C CA . LEU B 1 174 ? -9.168 12.428 15.583 1 97.6 174 LEU B CA 1
ATOM 3668 C C . LEU B 1 174 ? -7.83 12.091 14.932 1 97.6 174 LEU B C 1
ATOM 3670 O O . LEU B 1 174 ? -6.786 12.596 15.352 1 97.6 174 LEU B O 1
ATOM 3674 N N . TYR B 1 175 ? -7.882 11.253 13.891 1 98.34 175 TYR B N 1
ATOM 3675 C CA . TYR B 1 175 ? -6.68 10.891 13.147 1 98.34 175 TYR B CA 1
ATOM 3676 C C . TYR B 1 175 ? -6.865 11.144 11.656 1 98.34 175 TYR B C 1
ATOM 3678 O O . TYR B 1 175 ? -7.233 10.236 10.907 1 98.34 175 TYR B O 1
ATOM 3686 N N . PRO B 1 176 ? -6.591 12.362 11.22 1 98.69 176 PRO B N 1
ATOM 3687 C CA . PRO B 1 176 ? -6.581 12.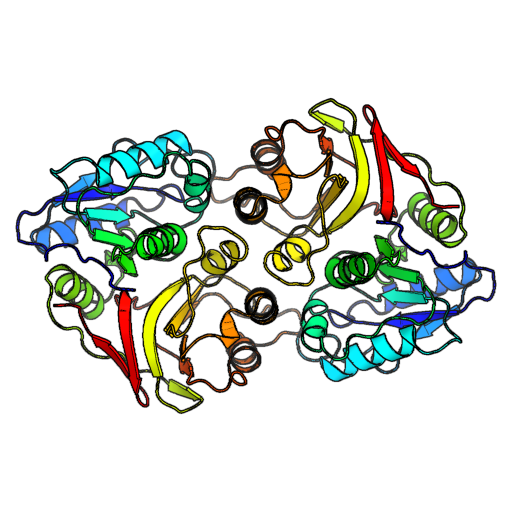634 9.781 1 98.69 176 PRO B CA 1
ATOM 3688 C C . PRO B 1 176 ? -5.382 12.01 9.071 1 98.69 176 PRO B C 1
ATOM 3690 O O . PRO B 1 176 ? -4.286 11.955 9.635 1 98.69 176 PRO B O 1
ATOM 3693 N N . ALA B 1 177 ? -5.64 11.595 7.784 1 98.56 177 ALA B N 1
ATOM 3694 C CA . ALA B 1 177 ? -4.553 10.895 7.104 1 98.56 177 ALA B CA 1
ATOM 3695 C C . ALA B 1 177 ? -4.788 10.85 5.597 1 98.56 177 ALA B C 1
ATOM 3697 O O . ALA B 1 177 ? -5.934 10.828 5.141 1 98.56 177 ALA B O 1
ATOM 3698 N N . ASN B 1 178 ? -3.682 10.976 4.898 1 98.88 178 ASN B N 1
ATOM 3699 C CA . ASN B 1 178 ? -3.696 10.379 3.567 1 98.88 178 ASN B CA 1
ATOM 3700 C C . ASN B 1 178 ? -3.815 8.86 3.634 1 98.88 178 ASN B C 1
ATOM 3702 O O . ASN B 1 178 ? -2.997 8.196 4.274 1 98.88 178 ASN B O 1
ATOM 3706 N N . LEU B 1 179 ? -4.8 8.325 3.019 1 98.89 179 LEU B N 1
ATOM 3707 C CA . LEU B 1 179 ? -5.129 6.912 3.177 1 98.89 179 LEU B CA 1
ATOM 3708 C C . LEU B 1 179 ? -3.96 6.031 2.749 1 98.89 179 LEU B C 1
ATOM 3710 O O . LEU B 1 179 ? -3.62 5.067 3.439 1 98.89 179 LEU B O 1
ATOM 3714 N N . THR B 1 180 ? -3.36 6.33 1.63 1 98.8 180 THR B N 1
ATOM 3715 C CA . THR B 1 180 ? -2.239 5.549 1.118 1 98.8 180 THR B CA 1
ATOM 3716 C C . THR B 1 180 ? -1.086 5.54 2.117 1 98.8 180 THR B C 1
ATOM 3718 O O . THR B 1 180 ? -0.553 4.478 2.448 1 98.8 180 THR B O 1
ATOM 3721 N N . VAL B 1 181 ? -0.758 6.7 2.582 1 98.79 181 VAL B N 1
ATOM 3722 C CA . VAL B 1 181 ? 0.371 6.822 3.498 1 98.79 181 VAL B CA 1
ATOM 3723 C C . VAL B 1 181 ? 0.064 6.082 4.798 1 98.79 181 VAL B C 1
ATOM 3725 O O . VAL B 1 181 ? 0.897 5.322 5.298 1 98.79 181 VAL B O 1
ATOM 3728 N N . ALA B 1 182 ? -1.12 6.279 5.331 1 98.76 182 ALA B N 1
ATOM 3729 C CA . ALA B 1 182 ? -1.522 5.611 6.566 1 98.76 182 ALA B CA 1
ATOM 3730 C C . ALA B 1 182 ? -1.482 4.094 6.407 1 98.76 182 ALA B C 1
ATOM 3732 O O . ALA B 1 182 ? -1.108 3.375 7.337 1 98.76 182 ALA B O 1
ATOM 3733 N N . THR B 1 183 ? -1.878 3.636 5.238 1 98.8 183 THR B N 1
ATOM 3734 C CA . THR B 1 183 ? -1.883 2.203 4.97 1 98.8 183 THR B CA 1
ATOM 3735 C C . THR B 1 183 ? -0.474 1.626 5.081 1 98.8 183 THR B C 1
ATOM 3737 O O . THR B 1 183 ? -0.294 0.499 5.547 1 98.8 183 THR B O 1
ATOM 3740 N N . HIS B 1 184 ? 0.476 2.384 4.72 1 98.59 184 HIS B N 1
ATOM 3741 C CA . HIS B 1 184 ? 1.846 1.885 4.717 1 98.59 184 HIS B CA 1
ATOM 3742 C C . HIS B 1 184 ? 2.472 1.984 6.104 1 98.59 184 HIS B C 1
ATOM 3744 O O . HIS B 1 184 ? 3.651 1.671 6.281 1 98.59 184 HIS B O 1
ATOM 3750 N N . LEU B 1 185 ? 1.678 2.354 7.076 1 98.13 185 LEU B N 1
ATOM 3751 C CA . LEU B 1 185 ? 2.085 2.262 8.473 1 98.13 185 LEU B CA 1
ATOM 3752 C C . LEU B 1 185 ? 1.486 1.025 9.134 1 98.13 185 LEU B C 1
ATOM 3754 O O . LEU B 1 185 ? 1.9 0.639 10.23 1 98.13 185 LEU B O 1
ATOM 3758 N N . LEU B 1 186 ? 0.511 0.387 8.49 1 98.24 186 LEU B N 1
ATOM 3759 C CA . LEU B 1 186 ? -0.05 -0.845 9.033 1 98.24 186 LEU B CA 1
ATOM 3760 C C . LEU B 1 186 ? 1.032 -1.907 9.202 1 98.24 186 LEU B C 1
ATOM 3762 O O . LEU B 1 186 ? 1.898 -2.059 8.338 1 98.24 186 LEU B O 1
ATOM 3766 N N . GLY B 1 187 ? 1.009 -2.583 10.307 1 96.92 187 GLY B N 1
ATOM 3767 C CA . GLY B 1 187 ? 1.962 -3.654 10.553 1 96.92 187 GLY B CA 1
ATOM 3768 C C . GLY B 1 187 ? 3.318 -3.153 11.012 1 96.92 187 GLY B C 1
ATOM 3769 O O . GLY B 1 187 ? 4.246 -3.942 11.201 1 96.92 187 GLY B O 1
ATOM 3770 N N . THR B 1 188 ? 3.457 -1.864 11.203 1 96.74 188 THR B N 1
ATOM 3771 C CA . THR B 1 188 ? 4.696 -1.283 11.709 1 96.74 188 THR B CA 1
ATOM 3772 C C . THR B 1 188 ? 4.519 -0.794 13.143 1 96.74 188 THR B C 1
ATOM 3774 O O . THR B 1 188 ? 3.393 -0.57 13.593 1 96.74 188 THR B O 1
ATOM 3777 N N . PRO B 1 189 ? 5.593 -0.605 13.861 1 94.05 189 PRO B N 1
ATOM 3778 C CA . PRO B 1 189 ? 5.489 -0.104 15.234 1 94.05 189 PRO B CA 1
ATOM 3779 C C . PRO B 1 189 ? 5.077 1.365 15.296 1 94.05 189 PRO B C 1
ATOM 3781 O O . PRO B 1 189 ? 4.821 1.893 16.381 1 94.05 189 PRO B O 1
ATOM 3784 N N . TRP B 1 190 ? 4.912 1.978 14.169 1 94.1 190 TRP B N 1
ATOM 3785 C CA . TRP B 1 190 ? 4.665 3.415 14.134 1 94.1 190 TRP B CA 1
ATOM 3786 C C . TRP B 1 190 ? 3.175 3.708 13.989 1 94.1 190 TRP B C 1
ATOM 3788 O O . TRP B 1 190 ? 2.759 4.869 14.01 1 94.1 190 TRP B O 1
ATOM 3798 N N . LEU B 1 191 ? 2.369 2.678 13.801 1 95.92 191 LEU B N 1
ATOM 3799 C CA . LEU B 1 191 ? 0.92 2.845 13.776 1 95.92 191 LEU B CA 1
ATOM 3800 C C . LEU B 1 191 ? 0.394 3.233 15.154 1 95.92 191 LEU B C 1
ATOM 3802 O O . LEU B 1 191 ? 0.615 2.516 16.132 1 95.92 191 LEU B O 1
ATOM 3806 N N . PRO B 1 192 ? -0.268 4.34 15.29 1 95.17 192 PRO B N 1
ATOM 3807 C CA . PRO B 1 192 ? -0.849 4.683 16.59 1 95.17 192 PRO B CA 1
ATOM 3808 C C . PRO B 1 192 ? -2.033 3.793 16.96 1 95.17 192 PRO B C 1
ATOM 3810 O O . PRO B 1 192 ? -2.541 3.052 16.115 1 95.17 192 PRO B O 1
ATOM 3813 N N . ASP B 1 193 ? -2.351 3.783 18.246 1 95.15 193 ASP B N 1
ATOM 3814 C CA . ASP B 1 193 ? -3.551 3.079 18.688 1 95.15 193 ASP B CA 1
ATOM 3815 C C . ASP B 1 193 ? -4.813 3.772 18.18 1 95.15 193 ASP B C 1
ATOM 3817 O O . ASP B 1 193 ? -5.117 4.896 18.587 1 95.15 193 ASP B O 1
ATOM 3821 N N . LEU B 1 194 ? -5.567 3.14 17.307 1 96.92 194 LEU B N 1
ATOM 3822 C CA . LEU B 1 194 ? -6.711 3.765 16.652 1 96.92 194 LEU B CA 1
ATOM 3823 C C . LEU B 1 194 ? -8.017 3.332 17.31 1 96.92 194 LEU B C 1
ATOM 3825 O O . LEU B 1 194 ? -9.101 3.7 16.85 1 96.92 194 LEU B O 1
ATOM 3829 N N . ARG B 1 195 ? -7.919 2.527 18.397 1 97.79 195 ARG B N 1
ATOM 3830 C CA . ARG B 1 195 ? -9.123 2.061 19.077 1 97.79 195 ARG B CA 1
ATOM 3831 C C . ARG B 1 195 ? -9.959 3.234 19.576 1 97.79 195 ARG B C 1
ATOM 3833 O O . ARG B 1 195 ? -9.463 4.087 20.315 1 97.79 195 ARG B O 1
ATOM 3840 N N . GLY B 1 196 ? -11.183 3.27 19.042 1 98.17 196 GLY B N 1
ATOM 3841 C CA . GLY B 1 196 ? -12.111 4.305 19.467 1 98.17 196 GLY B CA 1
ATOM 3842 C C . GLY B 1 196 ? -11.874 5.638 18.782 1 98.17 196 GLY B C 1
ATOM 3843 O O . GLY B 1 196 ? -12.451 6.654 19.172 1 98.17 196 GLY B O 1
ATOM 3844 N N . ALA B 1 197 ? -11.106 5.648 17.784 1 98.27 197 ALA B N 1
ATOM 3845 C CA . ALA B 1 197 ? -10.756 6.894 17.106 1 98.27 197 ALA B CA 1
ATOM 3846 C C . ALA B 1 197 ? -11.753 7.213 15.996 1 98.27 197 ALA B C 1
ATOM 3848 O O . ALA B 1 197 ? -12.528 6.348 15.582 1 98.27 197 ALA B O 1
ATOM 3849 N N . ILE B 1 198 ? -11.78 8.458 15.612 1 98.73 198 ILE B N 1
ATOM 3850 C CA . ILE B 1 198 ? -12.372 8.889 14.351 1 98.73 198 ILE B CA 1
ATOM 3851 C C . ILE B 1 198 ? -11.283 9.027 13.29 1 98.73 198 ILE B C 1
ATOM 3853 O O . ILE B 1 198 ? -10.4 9.881 13.404 1 98.73 198 ILE B O 1
ATOM 3857 N N . LEU B 1 199 ? -11.325 8.197 12.357 1 98.9 199 LEU B N 1
ATOM 3858 C CA . LEU B 1 199 ? -10.366 8.226 11.258 1 98.9 199 LEU B CA 1
ATOM 3859 C C . LEU B 1 199 ? -10.855 9.133 10.134 1 98.9 199 LEU B C 1
ATOM 3861 O O . LEU B 1 199 ? -11.944 8.927 9.594 1 98.9 199 LEU B O 1
ATOM 3865 N N . ALA B 1 200 ? -10.086 10.184 9.817 1 98.93 200 ALA B N 1
ATOM 3866 C CA . ALA B 1 200 ? -10.402 11.098 8.723 1 98.93 200 ALA B CA 1
ATOM 3867 C C . ALA B 1 200 ? -9.492 10.852 7.523 1 98.93 200 ALA B C 1
ATOM 3869 O O . ALA B 1 200 ? -8.283 11.08 7.596 1 98.93 200 ALA B O 1
ATOM 3870 N N . ILE B 1 201 ? -10.102 10.468 6.362 1 98.93 201 ILE B N 1
ATOM 3871 C CA . ILE B 1 201 ? -9.237 9.986 5.291 1 98.93 201 ILE B CA 1
ATOM 3872 C C . ILE B 1 201 ? -9.459 10.823 4.033 1 98.93 201 ILE B C 1
ATOM 3874 O O . ILE B 1 201 ? -10.573 11.283 3.774 1 98.93 201 ILE B O 1
ATOM 3878 N N . GLU B 1 202 ? -8.479 11.015 3.282 1 98.88 202 GLU B N 1
ATOM 3879 C CA . GLU B 1 202 ? -8.428 11.603 1.947 1 98.88 202 GLU B CA 1
ATOM 3880 C C . GLU B 1 202 ? -7.307 10.988 1.115 1 98.88 202 GLU B C 1
ATOM 3882 O O . GLU B 1 202 ? -6.436 10.299 1.65 1 98.88 202 GLU B O 1
ATOM 3887 N N . ASP B 1 203 ? -7.37 11.153 -0.218 1 98.77 203 ASP B N 1
ATOM 3888 C CA . ASP B 1 203 ? -6.285 10.679 -1.071 1 98.77 203 ASP B CA 1
ATOM 3889 C C . ASP B 1 203 ? -6.289 11.401 -2.417 1 98.77 203 ASP B C 1
ATOM 3891 O O . ASP B 1 203 ? -7.184 12.201 -2.696 1 98.77 203 ASP B O 1
ATOM 3895 N N . VAL B 1 204 ? -5.207 11.158 -3.141 1 98.52 204 VAL B N 1
ATOM 3896 C CA . VAL B 1 204 ? -5.093 11.778 -4.457 1 98.52 204 VAL B CA 1
ATOM 3897 C C . VAL B 1 204 ? -4.442 10.801 -5.433 1 98.52 204 VAL B C 1
ATOM 3899 O O . VAL B 1 204 ? -3.536 10.052 -5.061 1 98.52 204 VAL B O 1
ATOM 3902 N N . SER B 1 205 ? -4.939 10.749 -6.689 1 96.59 205 SER B N 1
ATOM 3903 C CA . SER B 1 205 ? -4.321 10.087 -7.833 1 96.59 205 SER B CA 1
ATOM 3904 C C . SER B 1 205 ? -4.269 8.575 -7.636 1 96.59 205 SER B C 1
ATOM 3906 O O . SER B 1 205 ? -3.296 7.926 -8.025 1 96.59 205 SER B O 1
ATOM 3908 N N . GLU B 1 206 ? -5.246 8.018 -6.982 1 97.14 206 GLU B N 1
ATOM 3909 C CA . GLU B 1 206 ? -5.397 6.574 -6.827 1 97.14 206 GLU B CA 1
ATOM 3910 C C . GLU B 1 206 ? -6.652 6.072 -7.536 1 97.14 206 GLU B C 1
ATOM 3912 O O . GLU B 1 206 ? -7.756 6.55 -7.269 1 97.14 206 GLU B O 1
ATOM 3917 N N . GLN B 1 207 ? -6.465 5.135 -8.373 1 96.8 207 GLN B N 1
ATOM 3918 C CA . GLN B 1 207 ? -7.62 4.538 -9.035 1 96.8 207 GLN B CA 1
ATOM 3919 C C . GLN B 1 207 ? -8.506 3.8 -8.035 1 96.8 207 GLN B C 1
ATOM 3921 O O . GLN B 1 207 ? -8.028 3.339 -6.997 1 96.8 207 GLN B O 1
ATOM 3926 N N . PRO B 1 208 ? -9.754 3.579 -8.412 1 98.16 208 PRO B N 1
ATOM 3927 C CA . PRO B 1 208 ? -10.707 2.97 -7.481 1 98.16 208 PRO B CA 1
ATOM 3928 C C . PRO B 1 208 ? -10.256 1.597 -6.988 1 98.16 208 PRO B C 1
ATOM 3930 O O . PRO B 1 208 ? -10.347 1.306 -5.793 1 98.16 208 PRO B O 1
ATOM 3933 N N . TYR B 1 209 ? -9.724 0.749 -7.861 1 97.63 209 TYR B N 1
ATOM 3934 C CA . TYR B 1 209 ? -9.327 -0.589 -7.437 1 97.63 209 TYR B CA 1
ATOM 3935 C C . TYR B 1 209 ? -8.178 -0.527 -6.438 1 97.63 209 TYR B C 1
ATOM 3937 O O . TYR B 1 209 ? -8.056 -1.392 -5.568 1 97.63 209 TYR B O 1
ATOM 3945 N N . ARG B 1 210 ? -7.334 0.479 -6.533 1 98.23 210 ARG B N 1
ATOM 3946 C CA . ARG B 1 210 ? -6.244 0.65 -5.578 1 98.23 210 ARG B CA 1
ATOM 3947 C C . ARG B 1 210 ? -6.772 1.092 -4.217 1 98.23 210 ARG B C 1
ATOM 3949 O O . ARG B 1 210 ? -6.289 0.634 -3.179 1 98.23 210 ARG B O 1
ATOM 3956 N N . LEU B 1 211 ? -7.724 2.017 -4.269 1 98.73 211 LEU B N 1
ATOM 3957 C CA . LEU B 1 211 ? -8.358 2.429 -3.021 1 98.73 211 LEU B CA 1
ATOM 3958 C C . LEU B 1 211 ? -9.043 1.247 -2.344 1 98.73 211 LEU B C 1
ATOM 3960 O O . LEU B 1 211 ? -8.985 1.108 -1.12 1 98.73 211 LEU B O 1
ATOM 3964 N N . ASP B 1 212 ? -9.682 0.435 -3.166 1 98.7 212 ASP B N 1
ATOM 3965 C CA . ASP B 1 212 ? -10.289 -0.798 -2.672 1 98.7 212 ASP B CA 1
ATOM 3966 C C . ASP B 1 212 ? -9.247 -1.693 -2.005 1 98.7 212 ASP B C 1
ATOM 3968 O O . ASP B 1 212 ? -9.493 -2.247 -0.931 1 98.7 212 ASP B O 1
ATOM 3972 N N . ARG B 1 213 ? -8.148 -1.829 -2.557 1 98.72 213 ARG B N 1
ATOM 3973 C CA . ARG B 1 213 ? -7.043 -2.629 -2.039 1 98.72 213 ARG B CA 1
ATOM 3974 C C . ARG B 1 213 ? -6.561 -2.092 -0.695 1 98.72 213 ARG B C 1
ATOM 3976 O O . ARG B 1 213 ? -6.328 -2.862 0.239 1 98.72 213 ARG B O 1
ATOM 3983 N N . LEU B 1 214 ? -6.442 -0.802 -0.629 1 98.82 214 LEU B N 1
ATOM 3984 C CA . LEU B 1 214 ? -6.023 -0.18 0.622 1 98.82 214 LEU B CA 1
ATOM 3985 C C . LEU B 1 214 ? -7.032 -0.457 1.731 1 98.82 214 LEU B C 1
ATOM 3987 O O . LEU B 1 214 ? -6.666 -0.946 2.802 1 98.82 214 LEU B O 1
ATOM 3991 N N . LEU B 1 215 ? -8.256 -0.214 1.44 1 98.83 215 LEU B N 1
ATOM 3992 C CA . LEU B 1 215 ? -9.298 -0.359 2.45 1 98.83 215 LEU B CA 1
ATOM 3993 C C . LEU B 1 215 ? -9.488 -1.824 2.829 1 98.83 215 LEU B C 1
ATOM 3995 O O . LEU B 1 215 ? -9.81 -2.136 3.978 1 98.83 215 LEU B O 1
ATOM 3999 N N . THR B 1 216 ? -9.263 -2.693 1.874 1 98.63 216 THR B N 1
ATOM 4000 C CA . THR B 1 216 ? -9.336 -4.119 2.172 1 98.63 216 THR B CA 1
ATOM 4001 C C . THR B 1 216 ? -8.251 -4.52 3.167 1 98.63 216 THR B C 1
ATOM 4003 O O . THR B 1 216 ? -8.502 -5.301 4.086 1 98.63 216 THR B O 1
ATOM 4006 N N . GLN B 1 217 ? -7.074 -3.984 2.988 1 98.67 217 GLN B N 1
ATOM 4007 C CA . GLN B 1 217 ? -6.033 -4.247 3.976 1 98.67 217 GLN B CA 1
ATOM 4008 C C . GLN B 1 217 ? -6.445 -3.746 5.357 1 98.67 217 GLN B C 1
ATOM 4010 O O . GLN B 1 217 ? -6.222 -4.425 6.361 1 98.67 217 GLN B O 1
ATOM 4015 N N . TRP B 1 218 ? -7.032 -2.584 5.411 1 98.79 218 TRP B N 1
ATOM 4016 C CA . TRP B 1 218 ? -7.503 -2.025 6.674 1 98.79 218 TRP B CA 1
ATOM 4017 C C . TRP B 1 218 ? -8.537 -2.939 7.322 1 98.79 218 TRP B C 1
ATOM 4019 O O . TRP B 1 218 ? -8.515 -3.149 8.537 1 98.79 218 TRP B O 1
ATOM 4029 N N . ARG B 1 219 ? -9.414 -3.472 6.528 1 98.15 219 ARG B N 1
ATOM 4030 C CA . ARG B 1 219 ? -10.432 -4.391 7.029 1 98.15 219 ARG B CA 1
ATOM 4031 C C . ARG B 1 219 ? -9.8 -5.679 7.544 1 98.15 219 ARG B C 1
ATOM 4033 O O . ARG B 1 219 ? -10.1 -6.123 8.655 1 98.15 219 ARG B O 1
ATOM 4040 N N . LEU B 1 220 ? -8.925 -6.198 6.771 1 97.2 220 LEU B N 1
ATOM 4041 C CA . LEU B 1 220 ? -8.31 -7.477 7.111 1 97.2 220 LEU B CA 1
ATOM 4042 C C . LEU B 1 220 ? -7.42 -7.342 8.342 1 97.2 220 LEU B C 1
ATOM 4044 O O . LEU B 1 220 ? -7.239 -8.305 9.091 1 97.2 220 LEU B O 1
ATOM 4048 N N . SER B 1 221 ? -6.865 -6.177 8.554 1 97.45 221 SER B N 1
ATOM 4049 C CA . SER B 1 221 ? -5.994 -5.949 9.702 1 97.45 221 SER B CA 1
ATOM 4050 C C . SER B 1 221 ? -6.804 -5.752 10.98 1 97.45 221 SER B C 1
ATOM 4052 O O . SER B 1 221 ? -6.245 -5.73 12.078 1 97.45 221 SER B O 1
ATOM 4054 N N . GLY B 1 222 ? -8.089 -5.503 10.844 1 97.03 222 GLY B N 1
ATOM 4055 C CA . GLY B 1 222 ? -8.954 -5.314 11.999 1 97.03 222 GLY B CA 1
ATOM 4056 C C . GLY B 1 222 ? -8.999 -3.877 12.481 1 97.03 222 GLY B C 1
ATOM 4057 O O . GLY B 1 222 ? -9.709 -3.56 13.438 1 97.03 222 GLY B O 1
ATOM 4058 N N . GLN B 1 223 ? -8.317 -2.997 11.802 1 97.83 223 GLN B N 1
ATOM 4059 C CA . GLN B 1 223 ? -8.18 -1.62 12.265 1 97.83 223 GLN B CA 1
ATOM 4060 C C . GLN B 1 223 ? -9.489 -0.853 12.103 1 97.83 223 GLN B C 1
ATOM 4062 O O . GLN B 1 223 ? -9.824 -0.005 12.933 1 97.83 223 GLN B O 1
ATOM 4067 N N . LEU B 1 224 ? -10.265 -1.14 11.048 1 97.81 224 LEU B N 1
ATOM 4068 C CA . LEU B 1 224 ? -11.509 -0.415 10.815 1 97.81 224 LEU B CA 1
ATOM 4069 C C . LEU B 1 224 ? -12.553 -0.774 11.867 1 97.81 224 LEU B C 1
ATOM 4071 O O . LEU B 1 224 ? -13.37 0.067 12.249 1 97.81 224 LEU B O 1
ATOM 4075 N N . GLN B 1 225 ? -12.46 -1.988 12.329 1 96.52 225 GLN B N 1
ATOM 4076 C CA . GLN B 1 225 ? -13.479 -2.529 13.222 1 96.52 225 GLN B CA 1
ATOM 4077 C C . GLN B 1 225 ? -13.35 -1.939 14.624 1 96.52 225 GLN B C 1
ATOM 4079 O O . GLN B 1 225 ? -14.252 -2.09 15.451 1 96.52 225 GLN B O 1
ATOM 4084 N N . GLN B 1 226 ? -12.277 -1.235 14.846 1 97.43 226 GLN B N 1
ATOM 4085 C CA . GLN B 1 226 ? -12.035 -0.703 16.183 1 97.43 226 GLN B CA 1
ATOM 4086 C C . GLN B 1 226 ? -12.324 0.794 16.24 1 97.43 226 GLN B C 1
ATOM 4088 O O . GLN B 1 226 ? -12.204 1.415 17.298 1 97.43 226 GLN B O 1
ATOM 4093 N N . LEU B 1 227 ? -12.674 1.359 15.176 1 98.58 227 LEU B N 1
ATOM 4094 C CA . LEU B 1 227 ? -12.889 2.799 15.08 1 98.58 227 LEU B CA 1
ATOM 4095 C C . LEU B 1 227 ? -14.239 3.187 15.672 1 98.58 227 LEU B C 1
ATOM 4097 O O . LEU B 1 227 ? -15.166 2.374 15.703 1 98.58 227 LEU B O 1
ATOM 4101 N N . ALA B 1 228 ? -14.307 4.435 16.111 1 98.74 228 ALA B N 1
ATOM 4102 C CA . ALA B 1 228 ? -15.578 4.976 16.585 1 98.74 228 ALA B CA 1
ATOM 4103 C C . ALA B 1 228 ? -16.373 5.594 15.438 1 98.74 228 ALA B C 1
ATOM 4105 O O . ALA B 1 228 ? -17.602 5.675 15.498 1 98.74 228 ALA B O 1
ATOM 4106 N N . GLY B 1 229 ? -15.708 6.065 14.407 1 98.81 229 GLY B N 1
ATOM 4107 C CA . GLY B 1 229 ? -16.317 6.71 13.255 1 98.81 229 GLY B CA 1
ATOM 4108 C C . GLY B 1 229 ? -15.327 7.009 12.145 1 98.81 229 GLY B C 1
ATOM 4109 O O . GLY B 1 229 ? -14.116 6.877 12.335 1 98.81 229 GLY B O 1
ATOM 4110 N N . ILE B 1 230 ? -15.86 7.352 11.012 1 98.91 230 ILE B N 1
ATOM 4111 C CA . ILE B 1 230 ? -15.024 7.677 9.862 1 98.91 230 ILE B CA 1
ATOM 4112 C C . ILE B 1 230 ? -15.477 9.002 9.253 1 98.91 230 ILE B C 1
ATOM 4114 O O . ILE B 1 230 ? -16.677 9.245 9.101 1 98.91 230 ILE B O 1
ATOM 4118 N N . ALA B 1 231 ? -14.56 9.853 9.023 1 98.91 231 ALA B N 1
ATOM 4119 C CA . ALA B 1 231 ? -14.748 11.102 8.289 1 98.91 231 ALA B CA 1
ATOM 4120 C C . ALA B 1 231 ? -14.053 11.05 6.932 1 98.91 231 ALA B C 1
ATOM 4122 O O . ALA B 1 231 ? -12.849 10.792 6.853 1 98.91 231 ALA B O 1
ATOM 4123 N N . VAL B 1 232 ? -14.801 11.263 5.863 1 98.91 232 VAL B N 1
ATOM 4124 C CA . VAL B 1 232 ? -14.258 11.131 4.514 1 98.91 232 VAL B CA 1
ATOM 4125 C C . VAL B 1 232 ? -14.101 12.512 3.883 1 98.91 232 VAL B C 1
ATOM 4127 O O . VAL B 1 232 ? -15.083 13.237 3.707 1 98.91 232 VAL B O 1
ATOM 4130 N N . GLY B 1 233 ? -12.834 12.84 3.629 1 98.82 233 GLY B N 1
ATOM 4131 C CA . GLY B 1 233 ? -12.544 14.068 2.906 1 98.82 233 GLY B CA 1
ATOM 4132 C C . GLY B 1 233 ? -12.546 13.888 1.4 1 98.82 233 GLY B C 1
ATOM 4133 O O . GLY B 1 233 ? -13.375 13.154 0.858 1 98.82 233 GLY B O 1
ATOM 4134 N N . ARG B 1 234 ? -11.68 14.554 0.76 1 98.66 234 ARG B N 1
ATOM 4135 C CA . ARG B 1 234 ? -11.704 14.592 -0.699 1 98.66 234 ARG B CA 1
ATOM 4136 C C . ARG B 1 234 ? -10.784 13.529 -1.29 1 98.66 234 ARG B C 1
ATOM 4138 O O . ARG B 1 234 ? -9.669 13.326 -0.804 1 98.66 234 ARG B O 1
ATOM 4145 N N . PHE B 1 235 ? -11.246 12.847 -2.255 1 98.64 235 PHE B N 1
ATOM 4146 C CA . PHE B 1 235 ? -10.466 11.978 -3.128 1 98.64 235 PHE B CA 1
ATOM 4147 C C . PHE B 1 235 ? -10.364 12.569 -4.529 1 98.64 235 PHE B C 1
ATOM 4149 O O . PHE B 1 235 ? -11.31 12.483 -5.315 1 98.64 235 PHE B O 1
ATOM 4156 N N . SER B 1 236 ? -9.209 13.152 -4.76 1 98.19 236 SER B N 1
ATOM 4157 C CA . SER B 1 236 ? -9.046 13.923 -5.988 1 98.19 236 SER B CA 1
ATOM 4158 C C . SER B 1 236 ? -8.221 13.156 -7.017 1 98.19 236 SER B C 1
ATOM 4160 O O . SER B 1 236 ? -7.333 12.381 -6.655 1 98.19 236 SER B O 1
ATOM 4162 N N . GLN B 1 237 ? -8.532 13.336 -8.289 1 97.65 237 GLN B N 1
ATOM 4163 C CA . GLN B 1 237 ? -7.833 12.692 -9.396 1 97.65 237 GLN B CA 1
ATOM 4164 C C . GLN B 1 237 ? -7.883 11.172 -9.269 1 97.65 237 GLN B C 1
ATOM 4166 O O . GLN B 1 237 ? -6.876 10.493 -9.481 1 97.65 237 GLN B O 1
ATOM 4171 N N . CYS B 1 238 ? -8.942 10.678 -8.785 1 97.38 238 CYS B N 1
ATOM 4172 C CA . CYS B 1 238 ? -9.13 9.25 -8.554 1 97.38 238 CYS B CA 1
ATOM 4173 C C . CYS B 1 238 ? -10.205 8.686 -9.476 1 97.38 238 CYS B C 1
ATOM 4175 O O . CYS B 1 238 ? -10.843 7.683 -9.151 1 97.38 238 CYS B O 1
ATOM 4177 N N . ASP B 1 239 ? -10.38 9.291 -10.554 1 94.62 239 ASP B N 1
ATOM 4178 C CA . ASP B 1 239 ? -11.403 8.861 -11.502 1 94.62 239 ASP B CA 1
ATOM 4179 C C . ASP B 1 239 ? -11.074 7.487 -12.08 1 94.62 239 ASP B C 1
ATOM 4181 O O . ASP B 1 239 ? -9.906 7.169 -12.312 1 94.62 239 ASP B O 1
ATOM 4185 N N . PRO B 1 240 ? -12.098 6.672 -12.297 1 94.15 240 PRO B N 1
ATOM 4186 C CA . PRO B 1 240 ? -11.86 5.387 -12.959 1 94.15 240 PRO B CA 1
ATOM 4187 C C . PRO B 1 240 ? -11.348 5.545 -14.388 1 94.15 240 PRO B C 1
ATOM 4189 O O . PRO B 1 240 ? -11.644 6.545 -15.048 1 94.15 240 PRO B O 1
ATOM 4192 N N . PRO B 1 241 ? -10.592 4.535 -14.781 1 90.36 241 PRO B N 1
ATOM 4193 C CA . PRO B 1 241 ? -10.198 4.578 -16.191 1 90.36 241 PRO B CA 1
ATOM 4194 C C . PRO B 1 241 ? -11.389 4.461 -17.14 1 90.36 241 PRO B C 1
ATOM 4196 O O . PRO B 1 241 ? -12.385 3.814 -16.809 1 90.36 241 PRO B O 1
ATOM 4199 N N . SER B 1 242 ? -11.298 5.025 -18.257 1 88.82 242 SER B N 1
ATOM 4200 C CA . SER B 1 242 ? -12.407 5.043 -19.206 1 88.82 242 SER B CA 1
ATOM 4201 C C . SER B 1 242 ? -12.406 3.793 -20.08 1 88.82 242 SER B C 1
ATOM 4203 O O . SER B 1 242 ? -13.426 3.45 -20.683 1 88.82 242 SER B O 1
ATOM 4205 N N . ASP B 1 243 ? -11.403 3.004 -20.167 1 89.58 243 ASP B N 1
ATOM 4206 C CA . ASP B 1 243 ? -11.225 1.957 -21.169 1 89.58 243 ASP B CA 1
ATOM 4207 C C . ASP B 1 243 ? -11.482 0.575 -20.572 1 89.58 243 ASP B C 1
ATOM 4209 O O . ASP B 1 243 ? -11.359 -0.438 -21.263 1 89.58 243 ASP B O 1
ATOM 4213 N N . ARG B 1 244 ? -11.878 0.568 -19.254 1 90.8 244 ARG B N 1
ATOM 4214 C CA . ARG B 1 244 ? -12.13 -0.727 -18.63 1 90.8 244 ARG B CA 1
ATOM 4215 C C . ARG B 1 244 ? -13.188 -0.612 -17.538 1 90.8 244 ARG B C 1
ATOM 4217 O O . ARG B 1 244 ? -13.392 0.466 -16.975 1 90.8 244 ARG B O 1
ATOM 4224 N N . PRO B 1 245 ? -13.853 -1.708 -17.332 1 92.73 245 PRO B N 1
ATOM 4225 C CA . PRO B 1 245 ? -14.851 -1.71 -16.26 1 92.73 245 PRO B CA 1
ATOM 4226 C C . PRO B 1 245 ? -14.26 -1.332 -14.903 1 92.73 245 PRO B C 1
ATOM 4228 O O . PRO B 1 245 ? -13.158 -1.769 -14.563 1 92.73 245 PRO B O 1
ATOM 4231 N N . SER B 1 246 ? -15.053 -0.428 -14.196 1 96.39 246 SER B N 1
ATOM 4232 C CA . SER B 1 246 ? -14.568 0.02 -12.894 1 96.39 246 SER B CA 1
ATOM 4233 C C . SER B 1 246 ? -15.703 0.582 -12.045 1 96.39 246 SER B C 1
ATOM 4235 O O . SER B 1 246 ? -16.757 0.947 -12.571 1 96.39 246 SER B O 1
ATOM 4237 N N . PHE B 1 247 ? -15.49 0.552 -10.778 1 97.79 247 PHE B N 1
ATOM 4238 C CA . PHE B 1 247 ? -16.33 1.308 -9.857 1 97.79 247 PHE B CA 1
ATOM 4239 C C . PHE B 1 247 ? -15.879 2.762 -9.783 1 97.79 247 PHE B C 1
ATOM 4241 O O . PHE B 1 247 ? -14.754 3.089 -10.167 1 97.79 247 PHE B O 1
ATOM 4248 N N . THR B 1 248 ? -16.809 3.584 -9.333 1 97.67 248 THR B N 1
ATOM 4249 C CA . THR B 1 248 ? -16.396 4.923 -8.926 1 97.67 248 THR B CA 1
ATOM 4250 C C . THR B 1 248 ? -15.733 4.889 -7.551 1 97.67 248 THR B C 1
ATOM 4252 O O . THR B 1 248 ? -15.874 3.913 -6.812 1 97.67 248 THR B O 1
ATOM 4255 N N . VAL B 1 249 ? -15.056 5.914 -7.226 1 98.05 249 VAL B N 1
ATOM 4256 C CA . VAL B 1 249 ? -14.442 6.036 -5.908 1 98.05 249 VAL B CA 1
ATOM 4257 C C . VAL B 1 249 ? -15.52 5.981 -4.829 1 98.05 249 VAL B C 1
ATOM 4259 O O . VAL B 1 249 ? -15.365 5.284 -3.823 1 98.05 249 VAL B O 1
ATOM 4262 N N . GLU B 1 250 ? -16.575 6.731 -5.021 1 98.11 250 GLU B N 1
ATOM 4263 C CA . GLU B 1 250 ? -17.66 6.749 -4.044 1 98.11 250 GLU B CA 1
ATOM 4264 C C . GLU B 1 250 ? -18.221 5.348 -3.817 1 98.11 250 GLU B C 1
ATOM 4266 O O . GLU B 1 250 ? -18.49 4.958 -2.679 1 98.11 250 GLU B O 1
ATOM 4271 N N . ALA B 1 251 ? -18.403 4.629 -4.904 1 98.25 251 ALA B N 1
ATOM 4272 C CA . ALA B 1 251 ? -18.931 3.271 -4.796 1 98.25 251 ALA B CA 1
ATOM 4273 C C . ALA B 1 251 ? -18.002 2.385 -3.973 1 98.25 251 ALA B C 1
ATOM 4275 O O . ALA B 1 251 ? -18.461 1.588 -3.151 1 98.25 251 ALA B O 1
ATOM 4276 N N . VAL B 1 252 ? -16.713 2.518 -4.211 1 98.64 252 VAL B N 1
ATOM 4277 C CA . VAL B 1 252 ? -15.726 1.736 -3.473 1 98.64 252 VAL B CA 1
ATOM 4278 C C . VAL B 1 252 ? -15.778 2.104 -1.992 1 98.64 252 VAL B C 1
ATOM 4280 O O . VAL B 1 252 ? -15.848 1.225 -1.129 1 98.64 252 VAL B O 1
ATOM 4283 N N . LEU B 1 253 ? -15.768 3.39 -1.7 1 98.77 253 LEU B N 1
ATOM 4284 C CA . LEU B 1 253 ? -15.753 3.857 -0.318 1 98.77 253 LEU B CA 1
ATOM 4285 C C . LEU B 1 253 ? -17.012 3.413 0.419 1 98.77 253 LEU B C 1
ATOM 4287 O O . LEU B 1 253 ? -16.935 2.929 1.551 1 98.77 253 LEU B O 1
ATOM 4291 N N . ARG B 1 254 ? -18.105 3.535 -0.195 1 98.41 254 ARG B N 1
ATOM 4292 C CA . ARG B 1 254 ? -19.353 3.112 0.43 1 98.41 254 ARG B CA 1
ATOM 4293 C C . ARG B 1 254 ? -19.35 1.611 0.7 1 98.41 254 ARG B C 1
ATOM 4295 O O . ARG B 1 254 ? -19.762 1.166 1.773 1 98.41 254 ARG B O 1
ATOM 4302 N N . ASP B 1 255 ? -18.941 0.93 -0.27 1 98.09 255 ASP B N 1
ATOM 4303 C CA . ASP B 1 255 ? -18.892 -0.524 -0.148 1 98.09 255 ASP B CA 1
ATOM 4304 C C . ASP B 1 255 ? -18.005 -0.947 1.021 1 98.09 255 ASP B C 1
ATOM 4306 O O . ASP B 1 255 ? -18.333 -1.887 1.747 1 98.09 255 ASP B O 1
ATOM 4310 N N . ARG B 1 256 ? -16.869 -0.288 1.194 1 98.28 256 ARG B N 1
ATOM 4311 C CA . ARG B 1 256 ? -15.851 -0.75 2.132 1 98.28 256 ARG B CA 1
ATOM 4312 C C . ARG B 1 256 ? -16.076 -0.16 3.52 1 98.28 256 ARG B C 1
ATOM 4314 O O . ARG B 1 256 ? -15.568 -0.683 4.513 1 98.28 256 ARG B O 1
ATOM 4321 N N . LEU B 1 257 ? -16.895 0.929 3.64 1 98.56 257 LEU B N 1
ATOM 4322 C CA . LEU B 1 257 ? -16.909 1.664 4.9 1 98.56 257 LEU B CA 1
ATOM 4323 C C . LEU B 1 257 ? -18.302 1.654 5.52 1 98.56 257 LEU B C 1
ATOM 4325 O O . LEU B 1 257 ? -18.46 1.948 6.707 1 98.56 257 LEU B O 1
ATOM 4329 N N . SER B 1 258 ? -19.322 1.321 4.764 1 97.64 258 SER B N 1
ATOM 4330 C CA . SER B 1 258 ? -20.68 1.591 5.225 1 97.64 258 SER B CA 1
ATOM 4331 C C . SER B 1 258 ? -21.214 0.442 6.074 1 97.64 258 SER B C 1
ATOM 4333 O O . SER B 1 258 ? -22.253 0.574 6.724 1 97.64 258 SER B O 1
ATOM 4335 N N . ASP B 1 259 ? -20.538 -0.672 6.158 1 97.03 259 ASP B N 1
ATOM 4336 C CA . ASP B 1 259 ? -21.073 -1.833 6.861 1 97.03 259 ASP B CA 1
ATOM 4337 C C . ASP B 1 259 ? -20.309 -2.091 8.158 1 97.03 259 ASP B C 1
ATOM 4339 O O . ASP B 1 259 ? -20.284 -3.219 8.656 1 97.03 259 ASP B O 1
ATOM 4343 N N . LEU B 1 260 ? -19.704 -1.121 8.757 1 97.55 260 LEU B N 1
ATOM 4344 C CA . LEU B 1 260 ? -18.851 -1.273 9.931 1 97.55 260 LEU B CA 1
ATOM 4345 C C . LEU B 1 260 ? -19.646 -1.051 11.213 1 97.55 260 LEU B C 1
ATOM 4347 O O . LEU B 1 260 ? -19.133 -1.27 12.313 1 97.55 260 LEU B O 1
ATOM 4351 N N . GLY B 1 261 ? -20.875 -0.56 11.092 1 97.52 261 GLY B N 1
ATOM 4352 C CA . GLY B 1 261 ? -21.697 -0.311 12.265 1 97.52 261 GLY B CA 1
ATOM 4353 C C . GLY B 1 261 ? -21.328 0.968 12.992 1 97.52 261 GLY B C 1
ATOM 4354 O O . GLY B 1 261 ? -21.654 1.136 14.169 1 97.52 261 GLY B O 1
ATOM 4355 N N . ILE B 1 262 ? -20.604 1.856 12.407 1 98.58 262 ILE B N 1
ATOM 4356 C CA . ILE B 1 262 ? -20.195 3.135 12.977 1 98.58 262 ILE B CA 1
ATOM 4357 C C . ILE B 1 262 ? -20.585 4.27 12.032 1 98.58 262 ILE B C 1
ATOM 4359 O O . ILE B 1 262 ? -20.79 4.048 10.837 1 98.58 262 ILE B O 1
ATOM 4363 N N . PRO B 1 263 ? -20.683 5.509 12.53 1 98.83 263 PRO B N 1
ATOM 4364 C CA . PRO B 1 263 ? -21.043 6.616 11.641 1 98.83 263 PRO B CA 1
ATOM 4365 C C . PRO B 1 263 ? -19.951 6.935 10.622 1 98.83 263 PRO B C 1
ATOM 4367 O O . PRO B 1 263 ? -18.762 6.861 10.943 1 98.83 263 PRO B O 1
ATOM 4370 N N . VAL B 1 264 ? -20.436 7.277 9.427 1 98.87 264 VAL B N 1
ATOM 4371 C CA . VAL B 1 264 ? -19.568 7.741 8.351 1 98.87 264 VAL B CA 1
ATOM 4372 C C . VAL B 1 264 ? -20.074 9.08 7.819 1 98.87 264 VAL B C 1
ATOM 4374 O O . VAL B 1 264 ? -21.208 9.178 7.343 1 98.87 264 VAL B O 1
ATOM 4377 N N . LEU B 1 265 ? -19.268 10.06 7.978 1 98.86 265 LEU B N 1
ATOM 4378 C CA . LEU B 1 265 ? -19.539 11.404 7.479 1 98.86 265 LEU B CA 1
ATOM 4379 C C . LEU B 1 265 ? -18.638 11.736 6.295 1 98.86 265 LEU B C 1
ATOM 4381 O O . LEU B 1 265 ? -17.411 11.693 6.412 1 98.86 265 LEU B O 1
ATOM 4385 N N . ALA B 1 266 ? -19.19 12.099 5.155 1 98.71 266 ALA B N 1
ATOM 4386 C CA . ALA B 1 266 ? -18.408 12.255 3.931 1 98.71 266 ALA B CA 1
ATOM 4387 C C . ALA B 1 266 ? -18.523 13.674 3.384 1 98.71 266 ALA B C 1
ATOM 4389 O O . ALA B 1 266 ? -19.23 14.51 3.952 1 98.71 266 ALA B O 1
ATOM 4390 N N . ASP B 1 267 ? -17.741 13.917 2.364 1 98.39 267 ASP B N 1
ATOM 4391 C CA . ASP B 1 267 ? -17.74 15.196 1.66 1 98.39 267 ASP B CA 1
ATOM 4392 C C . ASP B 1 267 ? -17.281 16.327 2.577 1 98.39 267 ASP B C 1
ATOM 4394 O O . ASP B 1 267 ? -17.826 17.432 2.531 1 98.39 267 ASP B O 1
ATOM 4398 N N . LEU B 1 268 ? -16.39 16.028 3.411 1 98.75 268 LEU B N 1
ATOM 4399 C CA . LEU B 1 268 ? -15.82 17.056 4.275 1 98.75 268 LEU B CA 1
ATOM 4400 C C . LEU B 1 268 ? -14.752 17.855 3.536 1 98.75 268 LEU B C 1
ATOM 4402 O O . LEU B 1 268 ? -14.058 17.319 2.669 1 98.75 268 LEU B O 1
ATOM 4406 N N . PRO B 1 269 ? -14.566 19.081 3.851 1 98.59 269 PRO B N 1
ATOM 4407 C CA . PRO B 1 269 ? -13.717 19.984 3.07 1 98.59 269 PRO B CA 1
ATOM 4408 C C . PRO B 1 269 ? -12.247 19.91 3.477 1 98.59 269 PRO B C 1
ATOM 4410 O O . PRO B 1 269 ? -11.657 20.924 3.86 1 98.59 269 PRO B O 1
ATOM 4413 N N . PHE B 1 270 ? -11.656 18.716 3.291 1 98.56 270 PHE B N 1
ATOM 4414 C CA . PHE B 1 270 ? -10.215 18.589 3.473 1 98.56 270 PHE B CA 1
ATOM 4415 C C . PHE B 1 270 ? -9.627 17.6 2.473 1 98.56 270 PHE B C 1
ATOM 4417 O O . PHE B 1 270 ? -10.338 16.735 1.957 1 98.56 270 PHE B O 1
ATOM 4424 N N . GLY B 1 271 ? -8.369 17.77 2.19 1 98.05 271 GLY B N 1
ATOM 4425 C CA . GLY B 1 271 ? -7.686 16.911 1.235 1 98.05 271 GLY B CA 1
ATOM 4426 C C . GLY B 1 271 ? -7.044 17.678 0.095 1 98.05 271 GLY B C 1
ATOM 4427 O O . GLY B 1 271 ? -6.885 18.898 0.173 1 98.05 271 GLY B O 1
ATOM 4428 N N . HIS B 1 272 ? -6.669 16.951 -0.948 1 98.2 272 HIS B N 1
ATOM 4429 C CA . HIS B 1 272 ? -5.954 17.527 -2.082 1 98.2 272 HIS B CA 1
ATOM 4430 C C . HIS B 1 272 ? -6.908 18.249 -3.026 1 98.2 272 HIS B C 1
ATOM 4432 O O . HIS B 1 272 ? -8.075 17.868 -3.149 1 98.2 272 HIS B O 1
ATOM 4438 N N . ASP B 1 273 ? -6.437 19.249 -3.808 1 96.3 273 ASP B N 1
ATOM 4439 C CA . ASP B 1 273 ? -7.069 19.91 -4.945 1 96.3 273 ASP B CA 1
ATOM 4440 C C . ASP B 1 273 ? -8.357 20.615 -4.524 1 96.3 273 ASP B C 1
ATOM 4442 O O . ASP B 1 273 ? -9.371 20.536 -5.221 1 96.3 273 ASP B O 1
ATOM 4446 N N . GLY B 1 274 ? -8.308 21.345 -3.508 1 96.47 274 GLY B N 1
ATOM 4447 C CA . GLY B 1 274 ? -9.41 22.103 -2.937 1 96.47 274 GLY B CA 1
ATOM 4448 C C . GLY B 1 274 ? -9.138 22.578 -1.522 1 96.47 274 GLY B C 1
ATOM 4449 O O . GLY B 1 274 ? -7.985 22.623 -1.088 1 96.47 274 GLY B O 1
ATOM 4450 N N . GLU B 1 275 ? -10.201 22.936 -0.874 1 97.95 275 GLU B N 1
ATOM 4451 C CA . GLU B 1 275 ? -10.077 23.399 0.505 1 97.95 275 GLU B CA 1
ATOM 4452 C C . GLU B 1 275 ? -9.543 22.295 1.413 1 97.95 275 GLU B C 1
ATOM 4454 O O . GLU B 1 275 ? -10.058 21.175 1.407 1 97.95 275 GLU B O 1
ATOM 4459 N N . ASN B 1 276 ? -8.523 22.61 2.083 1 98.46 276 ASN B N 1
ATOM 4460 C CA . ASN B 1 276 ? -7.937 21.693 3.055 1 98.46 276 ASN B CA 1
ATOM 4461 C C . ASN B 1 276 ? -8.058 22.231 4.477 1 98.46 276 ASN B C 1
ATOM 4463 O O . ASN B 1 276 ? -7.106 22.803 5.012 1 98.46 276 ASN B O 1
ATOM 4467 N N . ALA B 1 277 ? -9.219 21.972 5.058 1 98.31 277 ALA B N 1
ATOM 4468 C CA . ALA B 1 277 ? -9.486 22.448 6.412 1 98.31 277 ALA B CA 1
ATOM 4469 C C . ALA B 1 277 ? -8.544 21.795 7.419 1 98.31 277 ALA B C 1
ATOM 4471 O O . ALA B 1 277 ? -8.261 20.598 7.328 1 98.31 277 ALA B O 1
ATOM 4472 N N . VAL B 1 278 ? -8.125 22.57 8.32 1 97.47 278 VAL B N 1
ATOM 4473 C CA . VAL B 1 278 ? -7.19 22.135 9.352 1 97.47 278 VAL B CA 1
ATOM 4474 C C . VAL B 1 278 ? -7.865 21.112 10.263 1 97.47 278 VAL B C 1
ATOM 4476 O O . VAL B 1 278 ? -9.025 21.283 10.647 1 97.47 278 VAL B O 1
ATOM 4479 N N . LEU B 1 279 ? -7.148 20.05 10.619 1 97.92 279 LEU B N 1
ATOM 4480 C CA . LEU B 1 279 ? -7.585 19.023 11.558 1 97.92 279 LEU B CA 1
ATOM 4481 C C . LEU B 1 279 ? -6.501 18.734 12.591 1 97.92 279 LEU B C 1
ATOM 4483 O O . LEU B 1 279 ? -5.448 18.186 12.255 1 97.92 279 LEU B O 1
ATOM 4487 N N . PRO B 1 280 ? -6.717 19.048 13.859 1 96.94 280 PRO B N 1
ATOM 4488 C CA . PRO B 1 280 ? -5.737 18.731 14.901 1 96.94 280 PRO B CA 1
ATOM 4489 C C . PRO B 1 280 ? -5.654 17.236 15.199 1 96.94 280 PRO B C 1
ATOM 4491 O O . PRO B 1 280 ? -6.625 16.643 15.675 1 96.94 280 PRO B O 1
ATOM 4494 N N . VAL B 1 281 ? -4.532 16.696 14.959 1 96.95 281 VAL B N 1
ATOM 4495 C CA . VAL B 1 281 ? -4.318 15.258 15.086 1 96.95 281 VAL B CA 1
ATOM 4496 C C . VAL B 1 281 ? -4.225 14.877 16.561 1 96.95 281 VAL B C 1
ATOM 4498 O O . VAL B 1 281 ? -3.367 15.384 17.287 1 96.95 281 VAL B O 1
ATOM 4501 N N . GLY B 1 282 ? -5.12 14.018 16.984 1 95.15 282 GLY B N 1
ATOM 4502 C CA . GLY B 1 282 ? -5.139 13.582 18.371 1 95.15 282 GLY B CA 1
ATOM 4503 C C . GLY B 1 282 ? -6.164 14.316 19.214 1 95.15 282 GLY B C 1
ATOM 4504 O O . GLY B 1 282 ? -6.432 13.927 20.353 1 95.15 282 GLY B O 1
ATOM 4505 N N . ALA B 1 283 ? -6.697 15.399 18.685 1 95.81 283 ALA B N 1
ATOM 4506 C CA . ALA B 1 283 ? -7.744 16.111 19.412 1 95.81 283 ALA B CA 1
ATOM 4507 C C . ALA B 1 283 ? -9.022 15.281 19.488 1 95.81 283 ALA B C 1
ATOM 4509 O O . ALA B 1 283 ? -9.258 14.414 18.642 1 95.81 283 ALA B O 1
ATOM 4510 N N . ILE B 1 284 ? -9.82 15.607 20.473 1 96.53 284 ILE B N 1
ATOM 4511 C CA . ILE B 1 284 ? -11.108 14.93 20.571 1 96.53 284 ILE B CA 1
ATOM 4512 C C . ILE B 1 284 ? -12.089 15.538 19.57 1 96.53 284 ILE B C 1
ATOM 4514 O O . ILE B 1 284 ? -12.181 16.761 19.447 1 96.53 284 ILE B O 1
ATOM 4518 N N . ALA B 1 285 ? -12.708 14.667 18.802 1 97.56 285 ALA B N 1
ATOM 4519 C CA . ALA B 1 285 ? -13.717 15.089 17.834 1 97.56 285 ALA B CA 1
ATOM 4520 C C . ALA B 1 285 ? -15.015 14.307 18.018 1 97.56 285 ALA B C 1
ATOM 4522 O O . ALA B 1 285 ? -15.027 13.255 18.662 1 97.56 285 ALA B O 1
ATOM 4523 N N . GLN B 1 286 ? -16.077 14.909 17.482 1 98.4 286 GLN B N 1
ATOM 4524 C CA . GLN B 1 286 ? -17.396 14.291 17.565 1 98.4 286 GLN B CA 1
ATOM 4525 C C . GLN B 1 286 ? -18.122 14.361 16.225 1 98.4 286 GLN B C 1
ATOM 4527 O O . GLN B 1 286 ? -18.196 15.426 15.607 1 98.4 286 GLN B O 1
ATOM 4532 N N . ILE B 1 287 ? -18.523 13.198 15.749 1 98.68 287 ILE B N 1
ATOM 4533 C CA . ILE B 1 287 ? -19.492 13.155 14.659 1 98.68 287 ILE B CA 1
ATOM 4534 C C . ILE B 1 287 ? -20.908 13.232 15.224 1 98.68 287 ILE B C 1
ATOM 4536 O O . ILE B 1 287 ? -21.312 12.381 16.02 1 98.68 287 ILE B O 1
ATOM 4540 N N . ALA B 1 288 ? -21.611 14.267 14.861 1 97.03 288 ALA B N 1
ATOM 4541 C CA . ALA B 1 288 ? -22.992 14.488 15.28 1 97.03 288 ALA B CA 1
ATOM 4542 C C . ALA B 1 288 ? -23.851 14.96 14.11 1 97.03 288 ALA B C 1
ATOM 4544 O O . ALA B 1 288 ? -23.823 16.138 13.748 1 97.03 288 ALA B O 1
ATOM 4545 N N . GLY B 1 289 ? -24.656 14.051 13.637 1 96.42 289 GLY B N 1
ATOM 4546 C CA . GLY B 1 289 ? -25.398 14.386 12.432 1 96.42 289 GLY B CA 1
ATOM 4547 C C . GLY B 1 289 ? -24.507 14.595 11.222 1 96.42 289 GLY B C 1
ATOM 4548 O O . GLY B 1 289 ? -23.704 13.725 10.878 1 96.42 289 GLY B O 1
ATOM 4549 N N . ASP B 1 290 ? -24.647 15.85 10.686 1 98.39 290 ASP B N 1
ATOM 4550 C CA . ASP B 1 290 ? -23.88 16.135 9.477 1 98.39 290 ASP B CA 1
ATOM 4551 C C . ASP B 1 290 ? -22.645 16.975 9.796 1 98.39 290 ASP B C 1
ATOM 4553 O O . ASP B 1 290 ? -22.098 17.643 8.917 1 98.39 290 ASP B O 1
ATOM 4557 N N . GLN B 1 291 ? -22.269 16.874 11.113 1 98.61 291 GLN B N 1
ATOM 4558 C CA . GLN B 1 291 ? -21.178 17.751 11.524 1 98.61 291 GLN B CA 1
ATOM 4559 C C . GLN B 1 291 ? -20.035 16.954 12.146 1 98.61 291 GLN B C 1
ATOM 4561 O O . GLN B 1 291 ? -20.27 15.968 12.849 1 98.61 291 GLN B O 1
ATOM 4566 N N . LEU B 1 292 ? -18.866 17.367 11.871 1 98.58 292 LEU B N 1
ATOM 4567 C CA . LEU B 1 292 ? -17.67 16.994 12.619 1 98.58 292 LEU B CA 1
ATOM 4568 C C . LEU B 1 292 ? -17.229 18.128 13.539 1 98.58 292 LEU B C 1
ATOM 4570 O O . LEU B 1 292 ? -16.716 19.147 13.072 1 98.58 292 LEU B O 1
ATOM 4574 N N . GLN B 1 293 ? -17.444 17.934 14.813 1 97.88 293 GLN B N 1
ATOM 4575 C CA . GLN B 1 293 ? -17.036 18.926 15.802 1 97.88 293 GLN B CA 1
ATOM 4576 C C . GLN B 1 293 ? -15.671 18.585 16.393 1 97.88 293 GLN B C 1
ATOM 4578 O O . GLN B 1 293 ? -15.437 17.45 16.814 1 97.88 293 GLN B O 1
ATOM 4583 N N . ILE B 1 294 ? -14.805 19.54 16.351 1 96.48 294 ILE B N 1
ATOM 4584 C CA . ILE B 1 294 ? -13.47 19.342 16.906 1 96.48 294 ILE B CA 1
ATOM 4585 C C . ILE B 1 294 ? -13.312 20.172 18.177 1 96.48 294 ILE B C 1
ATOM 4587 O O . ILE B 1 294 ? -13.494 21.392 18.157 1 96.48 294 ILE B O 1
ATOM 4591 N N . HIS B 1 295 ? -12.982 19.544 19.19 1 90.71 295 HIS B N 1
ATOM 4592 C CA . HIS B 1 295 ? -12.78 20.207 20.473 1 90.71 295 HIS B CA 1
ATOM 4593 C C . HIS B 1 295 ? -11.304 20.503 20.715 1 90.71 295 HIS B C 1
ATOM 4595 O O . HIS B 1 295 ? -10.52 19.59 20.984 1 90.71 295 HIS B O 1
ATOM 4601 N N . TRP B 1 296 ? -11.017 21.726 20.596 1 83.93 296 TRP B N 1
ATOM 4602 C CA . TRP B 1 296 ? -9.627 22.114 20.814 1 83.93 296 TRP B CA 1
ATOM 4603 C C . TRP B 1 296 ? -9.243 21.959 22.282 1 83.93 296 TRP B C 1
ATOM 4605 O O . TRP B 1 296 ? -10.035 22.269 23.174 1 83.93 296 TRP B O 1
ATOM 4615 N N . PRO B 1 297 ? -8.087 21.144 22.44 1 68.43 297 PRO B N 1
ATOM 4616 C CA . PRO B 1 297 ? -7.69 20.978 23.84 1 68.43 297 PRO B CA 1
ATOM 4617 C C . PRO B 1 297 ? -7.23 22.285 24.483 1 68.43 297 PRO B C 1
ATOM 4619 O O . PRO B 1 297 ? -6.631 23.129 23.812 1 68.43 297 PRO B O 1
ATOM 4622 N N . ALA B 1 298 ? -7.905 22.736 25.523 1 58.26 298 ALA B N 1
ATOM 4623 C CA . ALA B 1 298 ? -7.476 23.893 26.304 1 58.26 298 ALA B CA 1
ATOM 4624 C C . ALA B 1 298 ? -6.077 23.681 26.875 1 58.26 298 ALA B C 1
ATOM 4626 O O . ALA B 1 298 ? -5.674 22.546 27.143 1 58.26 298 ALA B O 1
#

Foldseek 3Di:
DAAAEFAFDDQAAEAEEAAQFFADDQVVLLVLLQVVCVVLRYHYHYFPQNHDHDPRGSHDLVRRLVSVQCRQEPPSHQAYAYQAHHGHNVVNCVVVVPRDDRPHAHEYEEAALCLLVQLLCVLVRHKYKDAHGSSCQSVADPVQNVLVSCQSRQHFHDKWFFDWLADDKAKDFEREHALVNLLVCPPPPSHHDQQRYEYEYEHEQAEQVVVLVSLVSCVVSCVLLRYQEYEYEYYYNHAHDPPDDDDGNVVSCCVSNVPSPHIYAYHTQDDPPYHHHMDMGGFMWMDDHRIIGTDRDD/DAAAEFAFDDQAAEAEEAAQFFADDQVVLLVLLQVVCVVLRYHYHYFPQNHDHDPRGSHDLVRRLVSVQCRQEPPSHQAYAYQAHHGHNVVNCVVVVPRDDRPHAHEYEEAALCLLVQLLCVLVRYKYKDAHGSSCQSVADPVQNVLVSCQSRQHFHDKWFFDWLADDKAKDFEREHALVNLLVCPPPPSHHDQQRYEYEYEHEQAEQVVVLVSLVSCVVSCVLLRYQEYEYEYYYNHAHDPPDDDDGNVVSCCVSNVPSPHIYAYHTQDDPDYHHHMDMGGFMWMDDHRIIGTDRDD

pLDDT: mean 95.74, std 6.14, range [57.39, 98.93]

Nearest PDB structures (foldseek):
  4inj-assembly1_B  TM=8.507E-01  e=4.838E-22  Listeria monocytogenes EGD-e
  5z01-assembly1_A-2  TM=8.703E-01  e=4.069E-20  Escherichia coli K-12
  6uuk-assembly1_B  TM=8.536E-01  e=1.022E-20  Oxalobacter formigenes OXCC13
  3g23-assembly1_B  TM=8.388E-01  e=1.529E-20  Novosphingobium aromaticivorans DSM 12444
  6uuk-assembly1_A  TM=8.521E-01  e=3.051E-19  Oxalobacter formigenes OXCC13

Secondary structure (DSSP, 8-state):
-PPB-PPPP-TT-EEEEE--SBPP--HHHHHHHHHHHHHTT-EEEEPTTTT--BTTBSS-HHHHHHHHHHHHH-TT-SEEEES--SS-GGGGGGGGGG----SS--EEEE-GGGHHHHHHHHHTTB-EEE---HHHHTTS-HHHHHHHHHHHTT---PPEE-EEEE--EEEEEEEEEEHHHHHTTTTSTT----TT-EEEEEEES--HHHHHHHHHHHHHHTSGGG-SEEEEEEEES-PPPSSS----HHHHHHHHHTTSSS-EEE--S-SSSS----EEET-EEEEETTEEEEE---/-PPB-PPPP-TT-EEEEE--SBPP--HHHHHHHHHHHHHTT-EEEEPTTTT--BTTBSS-HHHHHHHHHHHHH-TT-SEEEES--SS-GGGGGGGGGG----SS--EEEE-GGGHHHHHHHHHTTB-EEE---HHHHTTS-HHHHHHHHHHHTT---PPEE-EEEE--EEEEEEEEEEHHHHHTTTTSTT----TT-EEEEEEES--HHHHHHHHHHHHHHTSGGG-SEEEEEEEES-PPPSSS----HHHHHHHHHTTSSS-EEE--S-SSSS----EEET-EEEEETTEEEEE---

Sequence (596 aa):
MTVAWPAPLQPGDRLLAIAPSGCLRELDALQAALELWWQAGFSIDLAPHWRDQQGYLAGSDHDRLADLKEGWLDPRYRGLVCIRGGWGAARLLEACDDWPTPPQPKWLVGFSDITTLLWTLTRQQRGAIHAPVLTTLAAEPARSRQRLWDCLQGKPLEPLTGSVWVPGSAQGPLYPANLTVATHLLGTPWLPDLRGAILAIEDVSEQPYRLDRLLTQWRLSGQLQQLAGIAVGRFSQCDPPSDRPSFTVEAVLRDRLSDLGIPVLADLPFGHDGENAVLPVGAIAQIAGDQLQIHWPAMTVAWPAPLQPGDRLLAIAPSGCLRELDALQAALELWWQAGFSIDLAPHWRDQQGYLAGSDHDRLADLKEGWLDPRYRGLVCIRGGWGAARLLEACDDWPTPPQPKWLVGFSDITTLLWTLTRQQRGAIHAPVLTTLAAEPARSRQRLWDCLQGKPLEPLTGSVWVPGSAQGPLYPANLTVATHLLGTPWLPDLRGAILAIEDVSEQPYRLDRLLTQWRLSGQLQQLAGIAVGRFSQCDPPSDRPSFTVEAVLRDRLSDLGIPVLADLPFGHDGENAVLPVGAIAQIAGDQLQIHWPA

Radius of gyration: 25.2 Å; Cα contacts (8 Å, |Δi|>4): 1483; chains: 2; bounding box: 53×76×54 Å

Solvent-accessible surface area (backbone atoms only — not comparable to full-atom values): 29602 Å² total; per-residue (Å²): 134,80,55,42,64,44,78,54,60,49,79,68,42,30,28,30,30,36,26,53,13,16,40,77,82,53,64,66,37,36,53,48,22,52,51,53,40,43,74,73,34,33,44,75,44,74,36,93,51,44,77,33,65,46,48,44,19,13,28,52,64,66,55,29,44,49,41,54,44,46,38,47,66,40,82,77,33,58,18,34,36,29,40,45,35,67,48,47,37,63,61,48,56,72,48,52,95,64,59,79,71,49,90,54,60,38,42,38,35,20,37,48,33,37,29,51,56,41,40,42,37,36,61,68,32,24,35,24,32,36,26,62,20,32,50,47,42,64,78,37,50,70,67,36,52,49,47,43,51,32,50,49,48,65,42,80,58,79,62,47,61,38,44,63,76,29,77,54,66,31,64,24,38,24,45,66,33,20,46,69,54,53,55,52,30,53,49,28,89,59,49,52,89,51,71,38,14,28,43,28,37,22,39,64,67,44,42,25,71,55,52,44,50,51,52,46,30,40,53,57,43,47,58,61,77,37,36,29,26,37,36,32,31,28,68,29,73,20,66,48,65,88,91,50,66,54,47,47,46,68,58,43,51,47,68,76,53,62,80,70,84,41,21,29,36,27,67,29,62,23,40,54,97,58,51,33,45,58,44,55,29,54,31,45,28,33,41,54,68,45,29,44,38,51,47,67,82,127,134,80,57,44,64,43,77,54,60,51,80,70,43,29,27,29,32,36,28,53,13,17,40,78,81,54,64,68,37,35,54,49,21,52,50,54,39,43,73,73,35,33,44,74,44,75,35,93,50,45,78,32,65,46,49,45,19,14,29,52,63,67,54,29,44,49,42,53,43,48,39,48,67,39,81,77,32,56,17,36,36,27,40,44,36,67,49,48,38,63,63,49,57,72,50,52,95,64,59,80,68,50,88,55,61,39,44,39,36,21,35,48,33,39,30,50,58,44,38,42,37,36,61,69,32,24,34,25,32,37,26,61,20,32,50,47,41,64,78,38,49,68,68,35,53,49,47,41,50,34,51,49,48,65,40,81,58,79,63,45,61,37,43,64,76,28,77,52,67,29,62,25,39,24,45,65,32,21,47,71,54,54,54,51,29,51,49,26,88,58,47,53,88,51,72,38,14,28,43,28,36,21,38,64,68,43,41,26,70,56,52,44,49,52,52,45,31,39,53,58,41,46,58,60,75,36,37,30,26,38,36,32,31,27,69,31,73,21,66,46,66,89,89,52,66,52,46,48,47,67,57,42,50,48,68,75,53,61,80,70,84,41,20,29,37,27,66,29,63,23,41,53,96,58,52,32,43,58,43,58,30,53,32,44,27,32,42,54,68,46,30,44,39,52,48,69,80,128

InterPro domains:
  IPR003507 Peptidase family S66 [PIRSF028757] (7-291)
  IPR003507 Peptidase family S66 [PTHR30237] (6-294)
  IPR027461 LD-carboxypeptidase A, C-terminal domain superfamily [G3DSA:3.50.30.60] (150-296)
  IPR027461 LD-carboxypeptidase A, C-terminal domain superfamily [SSF141986] (142-291)
  IPR027478 Murein tetrapeptide carboxypeptidase, N-terminal [G3DSA:3.40.50.10740] (2-149)
  IPR029062 Class I glutamine amidotransferase-like [SSF52317] (2-163)
  IPR040449 LD-carboxypeptidase, N-terminal [PF02016] (18-124)
  IPR040921 LD-carboxypeptidase, C-terminal [PF17676] (171-287)